Protein AF-A0A5C5Z3C7-F1 (afdb_monomer_lite)

Foldseek 3Di:
DQAAAWEWEFADQLPDDDQPPRDDFTATADDPNDGDGQGDDADRCPVVVVSPQDPVLFPFPLDDPQQPVLCVVVFRKTKGKFKAKDFPVQVPDDDDKAWRWGWRDDDDDDDDTDTDTHIPVPVSVVVVSVPPPDDDHPDMDIYMYIYIYGNDPDDRPGHGGDQQLSVLLVQLQVQQVDWAAAQQHRQWIDRLFNQSNQVSLLSNLQSLLQDQQSLVVLPAPWPRHLLDQWTQQVVVRDIWGFDFPDNDGSRADRADADQLQQVLFQQQQVQCLQVVHWDPAGDCDGPRDRPSRDSQVSSVVSPHDNAKDKDKDKDHRSCPPVCLCNDSPNVCQSRQTNHDWHYKHKHWIANPPPRIIMIMIMTHRDDDDDDDDDDPPPDPPPPPDDDDDDDDDDDDDDDDDDDDDDDDDDDDDDDDDDPDDDDDPDDFPQPFDFFDDPVRLVVVQCVQQPVVVLHWAFAFKAFLLQFALDGDTPDHCQVPQPWFFKKKKKKWFFFRQDDPFAPPRGPNDNRDTKMKIKMFTDPDRRSLQQDQAALVSPRFDWDKTAQIAIHINDGDQGGTGIKTWGWAQADWDDAPDDAAFSGIDGDDDRNDFTWTFIGDPVRWTQWIWTRRNLNLQIFTDGTFGPGDDPNDGHGRRVRVRCSVRTSGIMMIMTGGHD

Organism: NCBI:txid2527986

pLDDT: mean 70.2, std 26.55, range [22.62, 98.69]

Sequence (658 aa):
MPCWAMIVFVAASLLNLNSAQAQTTYWLGRIDNTDYVFDSQLPQGFGDSIAKADANTFKVNKNPKGFDSLNASGTAYSLVEASVTSDWTMFESRLPKRAVSIALKSGGGGAEGSWVHMETSDPLVEQFARNLPQRKKGSWFNADLIILVSPDAAQPAVRLPIPKTTLARNAMIKLGEQTLAGFFYPQVQRPLHIVPFRQAMLDYGNAGRQDPDFRKHNGSKTATDLSGDTTYAGEHKKWETITKDSPTPPYFNDHVTNKELTEAAQFQAEYQASIDTMTHGGPASYKGDKRLIDFNTRVGYFKGPGKSFEACGAGSPGDFPHVWMVGETHFRPWFNVGGAIHQVGYGAAKNSKSGNWYYTAVISQTPVTEQPKTAPAAGNSVAATNAAAPKTGTNPAAPNGSAPANTNIGTNPGGQPAMQPGSPSGGSQFATSKKMTVDSLDAAIKKMTDPNDGGYKLVYDADLGKLGASFSYDVNNSQTVGDFNSIAYLLELDSRSGSSEGLGSSVFDEPTVKKVFVTMNAFTNDASKVGIPVFGLGASFQQAVESMNVFSNVEGINGMGTGSIEFWPNDYVVGEGEVYDSKDEPSGRDNGYGSMQIHNPRGETVFALNGWSGGPKADIGIGNSAITKEGKTHKDWTFADNADSYSTKRLRIYVRSR

Structure (mmCIF, N/CA/C/O backbone):
data_AF-A0A5C5Z3C7-F1
#
_entry.id   AF-A0A5C5Z3C7-F1
#
loop_
_atom_site.group_PDB
_atom_site.id
_atom_site.type_symbol
_atom_site.label_atom_id
_atom_site.label_alt_id
_atom_site.label_comp_id
_atom_site.label_asym_id
_atom_site.label_entity_id
_atom_site.label_seq_id
_atom_site.pdbx_PDB_ins_code
_atom_site.Cartn_x
_atom_site.Cartn_y
_atom_site.Cartn_z
_atom_site.occupancy
_atom_site.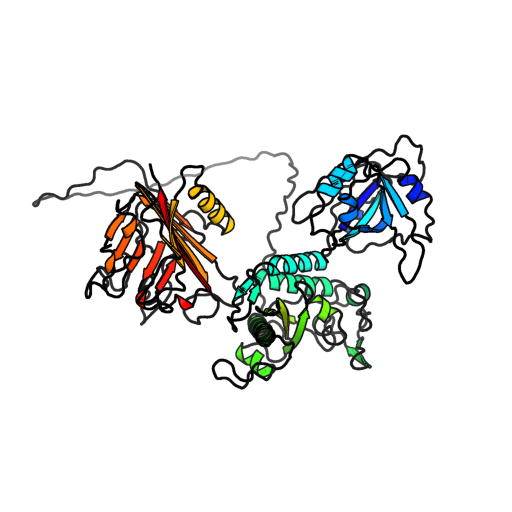B_iso_or_equiv
_atom_site.auth_seq_id
_atom_site.auth_comp_id
_atom_site.auth_asym_id
_atom_site.auth_atom_id
_atom_site.pdbx_PDB_model_num
ATOM 1 N N . MET A 1 1 ? 7.321 16.833 -16.446 1.00 28.28 1 MET A N 1
ATOM 2 C CA . MET A 1 1 ? 6.171 17.736 -16.706 1.00 28.28 1 MET A CA 1
ATOM 3 C C . MET A 1 1 ? 5.017 16.870 -17.192 1.00 28.28 1 MET A C 1
ATOM 5 O O . MET A 1 1 ? 5.330 15.907 -17.883 1.00 28.28 1 MET A O 1
ATOM 9 N N . PRO A 1 2 ? 3.740 17.116 -16.839 1.00 27.45 2 PRO A N 1
ATOM 10 C CA . PRO A 1 2 ? 2.659 16.390 -17.493 1.00 27.45 2 PRO A CA 1
ATOM 11 C C . PRO A 1 2 ? 2.640 16.842 -18.958 1.00 27.45 2 PRO A C 1
ATOM 13 O O . PRO A 1 2 ? 2.359 18.006 -19.235 1.00 27.45 2 PRO A O 1
ATOM 16 N N . CYS A 1 3 ? 3.037 15.963 -19.874 1.00 29.27 3 CYS A N 1
ATOM 17 C CA . CYS A 1 3 ? 2.814 16.180 -21.298 1.00 29.27 3 CYS A CA 1
ATOM 18 C C . CYS A 1 3 ? 1.331 15.910 -21.549 1.00 29.27 3 CYS A C 1
ATOM 20 O O . CYS A 1 3 ? 0.869 14.783 -21.372 1.00 29.27 3 CYS A O 1
ATOM 22 N N . TRP A 1 4 ? 0.588 16.953 -21.904 1.00 33.75 4 TRP A N 1
ATOM 23 C CA . TRP A 1 4 ? -0.764 16.815 -22.428 1.00 33.75 4 TRP A CA 1
ATOM 24 C C . TRP A 1 4 ? -0.649 16.771 -23.950 1.00 33.75 4 TRP A C 1
ATOM 26 O O . TRP A 1 4 ? -0.049 17.667 -24.544 1.00 33.75 4 TRP A O 1
ATOM 36 N N . ALA A 1 5 ? -1.197 15.730 -24.573 1.00 32.56 5 ALA A N 1
ATOM 37 C CA . ALA A 1 5 ? -1.398 15.707 -26.014 1.00 32.56 5 ALA A CA 1
ATOM 38 C C . ALA A 1 5 ? -2.773 16.327 -26.303 1.00 32.56 5 ALA A C 1
ATOM 40 O O . ALA A 1 5 ? -3.801 15.812 -25.866 1.00 32.56 5 ALA A O 1
ATOM 41 N N . MET A 1 6 ? -2.780 17.459 -26.994 1.00 37.25 6 MET A N 1
ATOM 42 C CA . MET A 1 6 ? -3.957 18.127 -27.536 1.00 37.25 6 MET A CA 1
ATOM 43 C C . MET A 1 6 ? -4.080 17.723 -29.006 1.00 37.25 6 MET A C 1
ATOM 45 O O . MET A 1 6 ? -3.077 17.592 -29.692 1.00 37.25 6 MET A O 1
ATOM 49 N N . ILE A 1 7 ? -5.283 17.472 -29.518 1.00 39.16 7 ILE A N 1
ATOM 50 C CA . ILE A 1 7 ? -5.452 16.943 -30.882 1.00 39.16 7 ILE A CA 1
ATOM 51 C C . ILE A 1 7 ? -6.491 17.798 -31.599 1.00 39.16 7 ILE A C 1
ATOM 53 O O . ILE A 1 7 ? -7.553 18.063 -31.044 1.00 39.16 7 ILE A O 1
ATOM 57 N N . VAL A 1 8 ? -6.158 18.284 -32.796 1.00 39.66 8 VAL A N 1
ATOM 58 C CA . VAL A 1 8 ? -6.956 19.220 -33.601 1.00 39.66 8 VAL A CA 1
ATOM 59 C C . VAL A 1 8 ? -7.172 18.630 -34.997 1.00 39.66 8 VAL A C 1
ATOM 61 O O . VAL A 1 8 ? -6.252 18.487 -35.785 1.00 39.66 8 VAL A O 1
ATOM 64 N N . PHE A 1 9 ? -8.401 18.264 -35.335 1.00 37.50 9 PHE A N 1
ATOM 65 C CA . PHE A 1 9 ? -8.760 17.657 -36.624 1.00 37.50 9 PHE A CA 1
ATOM 66 C C . PHE A 1 9 ? -9.123 18.684 -37.700 1.00 37.50 9 PHE A C 1
ATOM 68 O O . PHE A 1 9 ? -10.244 19.178 -37.705 1.00 37.50 9 PHE A O 1
ATOM 75 N N . VAL A 1 10 ? -8.245 18.972 -38.661 1.00 38.47 10 VAL A N 1
ATOM 76 C CA . VAL A 1 10 ? -8.588 19.870 -39.778 1.00 38.47 10 VAL A CA 1
ATOM 77 C C . VAL A 1 10 ? -9.104 19.038 -40.954 1.00 38.47 10 VAL A C 1
ATOM 79 O O . VAL A 1 10 ? -8.327 18.403 -41.663 1.00 38.47 10 VAL A O 1
ATOM 82 N N . ALA A 1 11 ? -10.415 19.045 -41.196 1.00 34.22 11 ALA A N 1
ATOM 83 C CA . ALA A 1 11 ? -10.967 18.506 -42.437 1.00 34.22 11 ALA A CA 1
ATOM 84 C C . ALA A 1 11 ? -10.657 19.480 -43.584 1.00 34.22 11 ALA A C 1
ATOM 86 O O . ALA A 1 11 ? -11.197 20.586 -43.634 1.00 34.22 11 ALA A O 1
ATOM 87 N N . ALA A 1 12 ? -9.773 19.089 -44.498 1.00 37.34 12 ALA A N 1
ATOM 88 C CA . ALA A 1 12 ? -9.507 19.848 -45.709 1.00 37.34 12 ALA A CA 1
ATOM 89 C C . ALA A 1 12 ? -9.265 18.872 -46.856 1.00 37.34 12 ALA A C 1
ATOM 91 O O . ALA A 1 12 ? -8.275 18.139 -46.863 1.00 37.34 12 ALA A O 1
ATOM 92 N N . SER A 1 13 ? -10.136 18.901 -47.869 1.00 33.47 13 SER A N 1
ATOM 93 C CA . SER A 1 13 ? -9.751 18.341 -49.160 1.00 33.47 13 SER A CA 1
ATOM 94 C C . SER A 1 13 ? -8.577 19.187 -49.668 1.00 33.47 13 SER A C 1
ATOM 96 O O . SER A 1 13 ? -8.717 20.390 -49.893 1.00 33.47 13 SER A O 1
ATOM 98 N N . LEU A 1 14 ? -7.399 18.577 -49.808 1.00 33.38 14 LEU A N 1
ATOM 99 C CA . LEU A 1 14 ? -6.155 19.238 -50.234 1.00 33.38 14 LEU A CA 1
ATOM 100 C C . LEU A 1 14 ? -6.216 19.818 -51.662 1.00 33.38 14 LEU A C 1
ATOM 102 O O . LEU A 1 14 ? -5.224 20.357 -52.142 1.00 33.38 14 LEU A O 1
ATOM 106 N N . LEU A 1 15 ? -7.353 19.703 -52.358 1.00 32.84 15 LEU A N 1
ATOM 107 C CA . LEU A 1 15 ? -7.458 19.998 -53.784 1.00 32.84 15 LEU A CA 1
ATOM 108 C C . LEU A 1 15 ? -8.508 21.043 -54.174 1.00 32.84 15 LEU A C 1
ATOM 110 O O . LEU A 1 15 ? -8.512 21.406 -55.340 1.00 32.84 15 LEU A O 1
ATOM 114 N N . ASN A 1 16 ? -9.344 21.573 -53.269 1.00 36.69 16 ASN A N 1
ATOM 115 C CA . ASN A 1 16 ? -10.252 22.688 -53.597 1.00 36.69 16 ASN A CA 1
ATOM 116 C C . ASN A 1 16 ? -10.733 23.438 -52.341 1.00 36.69 16 ASN A C 1
ATOM 118 O O . ASN A 1 16 ? -11.801 23.157 -51.798 1.00 36.69 16 ASN A O 1
ATOM 122 N N . LEU A 1 17 ? -9.963 24.428 -51.888 1.00 36.16 17 LEU A N 1
ATOM 123 C CA . LEU A 1 17 ? -10.399 25.378 -50.860 1.00 36.16 17 LEU A CA 1
ATOM 124 C C . LEU A 1 17 ? -11.140 26.548 -51.524 1.00 36.16 17 LEU A C 1
ATOM 126 O O . LEU A 1 17 ? -10.562 27.601 -51.774 1.00 36.16 17 LEU A O 1
ATOM 130 N N . ASN A 1 18 ? -12.435 26.372 -51.804 1.00 33.34 18 ASN A N 1
ATOM 131 C CA . ASN A 1 18 ? -13.342 27.517 -51.893 1.00 33.34 18 ASN A CA 1
ATOM 132 C C . ASN A 1 18 ? -13.860 27.821 -50.481 1.00 33.34 18 ASN A C 1
ATOM 134 O O . ASN A 1 18 ? -14.331 26.937 -49.765 1.00 33.34 18 ASN A O 1
ATOM 138 N N . SER A 1 19 ? -13.762 29.090 -50.094 1.00 38.12 19 SER A N 1
ATOM 139 C CA . SER A 1 19 ? -13.891 29.665 -48.744 1.00 38.12 19 SER A CA 1
ATOM 140 C C . SER A 1 19 ? -15.230 29.465 -48.010 1.00 38.12 19 SER A C 1
ATOM 142 O O . SER A 1 19 ? -15.428 30.045 -46.945 1.00 38.12 19 SER A O 1
ATOM 144 N N . ALA A 1 20 ? -16.144 28.644 -48.532 1.00 34.69 20 ALA A N 1
ATOM 145 C CA . ALA A 1 20 ? -17.490 28.449 -47.994 1.00 34.69 20 ALA A CA 1
ATOM 146 C C . ALA A 1 20 ? -17.733 27.079 -47.325 1.00 34.69 20 ALA A C 1
ATOM 148 O O . ALA A 1 20 ? -18.787 26.894 -46.728 1.00 34.69 20 ALA A O 1
ATOM 149 N N . GLN A 1 21 ? -16.801 26.119 -47.409 1.00 35.41 21 GLN A N 1
ATOM 150 C CA . GLN A 1 21 ? -17.023 24.747 -46.904 1.00 35.41 21 GLN A CA 1
ATOM 151 C C . GLN A 1 21 ? -16.100 24.309 -45.755 1.00 35.41 21 GLN A C 1
ATOM 153 O O . GLN A 1 21 ? -16.253 23.206 -45.239 1.00 35.41 21 GLN A O 1
ATOM 158 N N . ALA A 1 22 ? -15.192 25.167 -45.284 1.00 37.44 22 ALA A N 1
ATOM 159 C CA . ALA A 1 22 ? -14.386 24.898 -44.092 1.00 37.44 22 ALA A CA 1
ATOM 160 C C . ALA A 1 22 ? -15.158 25.264 -42.810 1.00 37.44 22 ALA A C 1
ATOM 162 O O . ALA A 1 22 ? -14.786 26.181 -42.083 1.00 37.44 22 ALA A O 1
ATOM 163 N N . GLN A 1 23 ? -16.268 24.580 -42.542 1.00 40.84 23 GLN A N 1
ATOM 164 C CA . GLN A 1 23 ? -16.929 24.631 -41.241 1.00 40.84 23 GLN A CA 1
ATOM 165 C C . GLN A 1 23 ? -17.235 23.215 -40.788 1.00 40.84 23 GLN A C 1
ATOM 167 O O . GLN A 1 23 ? -18.291 22.678 -41.098 1.00 40.84 23 GLN A O 1
ATOM 172 N N . THR A 1 24 ? -16.336 22.632 -40.002 1.00 40.16 24 THR A N 1
ATOM 173 C CA . THR A 1 24 ? -16.750 21.576 -39.083 1.00 40.16 24 THR A CA 1
ATOM 174 C C . THR A 1 24 ? -15.896 21.600 -37.833 1.00 40.16 24 THR A C 1
ATOM 176 O O . THR A 1 24 ? -14.692 21.846 -37.866 1.00 40.16 24 THR A O 1
ATOM 179 N N . THR A 1 25 ? -16.606 21.419 -36.736 1.00 38.91 25 THR A N 1
ATOM 180 C CA . THR A 1 25 ? -16.220 21.523 -35.340 1.00 38.91 25 THR A CA 1
ATOM 181 C C . THR A 1 25 ? -15.195 20.464 -34.915 1.00 38.91 25 THR A C 1
ATOM 183 O O . THR A 1 25 ? -15.114 19.390 -35.514 1.00 38.91 25 THR A O 1
ATOM 186 N N . TYR A 1 26 ? -14.399 20.773 -33.887 1.00 47.97 26 TYR A N 1
ATOM 187 C CA . TYR A 1 26 ? -13.263 19.959 -33.435 1.00 47.97 26 TYR A CA 1
ATOM 188 C C . TYR A 1 26 ? -13.581 19.233 -32.115 1.00 47.97 26 TYR A C 1
ATOM 190 O O . TYR A 1 26 ? -14.307 19.765 -31.286 1.00 47.97 26 TYR A O 1
ATOM 198 N N . TRP A 1 27 ? -13.008 18.039 -31.900 1.00 38.12 27 TRP A N 1
ATOM 199 C CA . TRP A 1 27 ? -13.201 17.210 -30.695 1.00 38.12 27 TRP A CA 1
ATOM 200 C C . TRP A 1 27 ? -11.877 16.951 -29.973 1.00 38.12 27 TRP A C 1
ATOM 202 O O . TRP A 1 27 ? -10.850 16.733 -30.616 1.00 38.12 27 TRP A O 1
ATOM 212 N N . LEU A 1 28 ? -11.913 16.917 -28.638 1.00 41.59 28 LEU A N 1
ATOM 213 C CA . LEU A 1 28 ? -10.760 16.637 -27.783 1.00 41.59 28 LEU A CA 1
ATOM 214 C C . LEU A 1 28 ? -10.861 15.222 -27.184 1.00 41.59 28 LEU A C 1
ATOM 216 O O . LEU A 1 28 ? -11.938 14.684 -26.939 1.00 41.59 28 LEU A O 1
ATOM 220 N N . GLY A 1 29 ? -9.708 14.565 -27.071 1.00 38.62 29 GLY A N 1
ATOM 221 C CA . GLY A 1 29 ? -9.599 13.139 -26.766 1.00 38.62 29 GLY A CA 1
ATOM 222 C C . GLY A 1 29 ? -9.910 12.754 -25.315 1.00 38.62 29 GLY A C 1
ATOM 223 O O . GLY A 1 29 ? -10.086 13.585 -24.427 1.00 38.62 29 GLY A O 1
ATOM 224 N N . ARG A 1 30 ? -9.944 11.438 -25.089 1.00 37.38 30 ARG A N 1
ATOM 225 C CA . ARG A 1 30 ? -10.231 10.781 -23.808 1.00 37.38 30 ARG A CA 1
ATOM 226 C C . ARG A 1 30 ? -9.012 10.771 -22.882 1.00 37.38 30 ARG A C 1
ATOM 228 O O . ARG A 1 30 ? -7.929 10.369 -23.302 1.00 37.38 30 ARG A O 1
ATOM 235 N N . ILE A 1 31 ? -9.215 11.102 -21.607 1.00 37.66 31 ILE A N 1
ATOM 236 C CA . ILE A 1 31 ? -8.210 10.963 -20.538 1.00 37.66 31 ILE A CA 1
ATOM 237 C C . ILE A 1 31 ? -8.857 10.170 -19.402 1.00 37.66 31 ILE A C 1
ATOM 239 O O . ILE A 1 31 ? -9.956 10.508 -18.978 1.00 37.66 31 ILE A O 1
ATOM 243 N N . ASP A 1 32 ? -8.227 9.082 -18.948 1.00 34.31 32 ASP A N 1
ATOM 244 C CA . ASP A 1 32 ? -8.734 8.221 -17.862 1.00 34.31 32 ASP A CA 1
ATOM 245 C C . ASP A 1 32 ? -10.214 7.796 -18.031 1.00 34.31 32 ASP A C 1
ATOM 247 O O . ASP A 1 32 ? -11.010 7.877 -17.100 1.00 34.31 32 ASP A O 1
ATOM 251 N N . ASN A 1 33 ? -10.616 7.366 -19.235 1.00 32.97 33 ASN A N 1
ATOM 252 C CA . ASN A 1 33 ? -12.016 7.038 -19.580 1.00 32.97 33 ASN A CA 1
ATOM 253 C C . ASN A 1 33 ? -13.034 8.187 -19.460 1.00 32.97 33 ASN A C 1
ATOM 255 O O . ASN A 1 33 ? -14.230 7.948 -19.611 1.00 32.97 33 ASN A O 1
ATOM 259 N N . THR A 1 34 ? -12.582 9.423 -19.266 1.00 32.97 34 THR A N 1
ATOM 260 C CA . THR A 1 34 ? -13.430 10.616 -19.290 1.00 32.97 34 THR A CA 1
ATOM 261 C C . THR A 1 34 ? -13.330 11.278 -20.662 1.00 32.97 34 THR A C 1
ATOM 263 O O . THR A 1 34 ? -12.228 11.541 -21.152 1.00 32.97 34 THR A O 1
ATOM 266 N N . ASP A 1 35 ? -14.478 11.503 -21.301 1.00 38.41 35 ASP A N 1
ATOM 267 C CA . ASP A 1 35 ? -14.568 12.189 -22.591 1.00 38.41 35 ASP A CA 1
ATOM 268 C C . ASP A 1 35 ? -14.543 13.713 -22.362 1.00 38.41 35 ASP A C 1
ATOM 270 O O . ASP A 1 35 ? -15.308 14.237 -21.552 1.00 38.41 35 ASP A O 1
ATOM 274 N N . TYR A 1 36 ? -13.665 14.429 -23.070 1.00 37.16 36 TYR A N 1
ATOM 275 C CA . TYR A 1 36 ? -13.557 15.889 -22.996 1.00 37.16 36 TYR A CA 1
ATOM 276 C C . TYR A 1 36 ? -14.009 16.510 -24.318 1.00 37.16 36 TYR A C 1
ATOM 278 O O . TYR A 1 36 ? -13.270 16.530 -25.296 1.00 37.16 36 TYR A O 1
ATOM 286 N N . VAL A 1 37 ? -15.237 17.024 -24.361 1.00 35.72 37 VAL A N 1
ATOM 287 C CA . VAL A 1 37 ? -15.805 17.626 -25.576 1.00 35.72 37 VAL A CA 1
ATOM 288 C C . VAL A 1 37 ? -15.577 19.135 -25.567 1.00 35.72 37 VAL A C 1
ATOM 290 O O . VAL A 1 37 ? -16.043 19.824 -24.663 1.00 35.72 37 VAL A O 1
ATOM 293 N N . PHE A 1 38 ? -14.902 19.650 -26.596 1.00 39.75 38 PHE A N 1
ATOM 294 C CA . PHE A 1 38 ? -14.750 21.086 -26.826 1.00 39.75 38 PHE A CA 1
ATOM 295 C C . PHE A 1 38 ? -15.054 21.417 -28.284 1.00 39.75 38 PHE A C 1
ATOM 297 O O . PHE A 1 38 ? -14.144 21.481 -29.103 1.00 39.75 38 PHE A O 1
ATOM 304 N N . ASP A 1 39 ? -16.329 21.649 -28.587 1.00 36.31 39 ASP A N 1
ATOM 305 C CA . ASP A 1 39 ? -16.767 22.160 -29.886 1.00 36.31 39 ASP A CA 1
ATOM 306 C C . ASP A 1 39 ? -16.314 23.624 -30.028 1.00 36.31 39 ASP A C 1
ATOM 308 O O . ASP A 1 39 ? -16.948 24.538 -29.504 1.00 36.31 39 ASP A O 1
ATOM 312 N N . SER A 1 40 ? -15.183 23.862 -30.695 1.00 38.50 40 SER A N 1
ATOM 313 C CA . SER A 1 40 ? -14.700 25.218 -30.990 1.00 38.50 40 SER A CA 1
ATOM 314 C C . SER A 1 40 ? -14.415 25.389 -32.480 1.00 38.50 40 SER A C 1
ATOM 316 O O . SER A 1 40 ? -13.877 24.480 -33.109 1.00 38.50 40 SER A O 1
ATOM 318 N N . GLN A 1 41 ? -14.782 26.536 -33.060 1.00 39.47 41 GLN A N 1
ATOM 319 C CA . GLN A 1 41 ? -14.452 26.887 -34.445 1.00 39.47 41 GLN A CA 1
ATOM 320 C C . GLN A 1 41 ? -13.109 27.629 -34.484 1.00 39.47 41 GLN A C 1
ATOM 322 O O . GLN A 1 41 ? -12.875 28.537 -33.694 1.00 39.47 41 GLN A O 1
ATOM 327 N N . LEU A 1 42 ? -12.211 27.251 -35.401 1.00 43.03 42 LEU A N 1
ATOM 328 C CA . LEU A 1 42 ? -10.956 27.984 -35.604 1.00 43.03 42 LEU A CA 1
ATOM 329 C C . LEU A 1 42 ? -11.190 29.276 -36.410 1.00 43.03 42 LEU A C 1
ATOM 331 O O . LEU A 1 42 ? -12.110 29.320 -37.232 1.00 43.03 42 LEU A O 1
ATOM 335 N N . PRO A 1 43 ? -10.331 30.302 -36.245 1.00 41.88 43 PRO A N 1
ATOM 336 C CA . PRO A 1 43 ? -10.421 31.542 -37.006 1.00 41.88 43 PRO A CA 1
ATOM 337 C C . PRO A 1 43 ? -10.365 31.317 -38.522 1.00 41.88 43 PRO A C 1
ATOM 339 O O . PRO A 1 43 ? -9.626 30.467 -39.032 1.00 41.88 43 PRO A O 1
ATOM 342 N N . GLN A 1 44 ? -11.113 32.141 -39.253 1.00 41.03 44 GLN A N 1
ATOM 343 C CA . GLN A 1 44 ? -11.136 32.140 -40.713 1.00 41.03 44 GLN A CA 1
ATOM 344 C C . GLN A 1 44 ? -9.714 32.370 -41.272 1.00 41.03 44 GLN A C 1
ATOM 346 O O . GLN A 1 44 ? -9.043 33.324 -40.889 1.00 41.03 44 GLN A O 1
ATOM 351 N N . GLY A 1 45 ? -9.235 31.485 -42.157 1.00 41.84 45 GLY A N 1
ATOM 352 C CA . GLY A 1 45 ? -7.887 31.564 -42.754 1.00 41.84 45 GLY A CA 1
ATOM 353 C C . GLY A 1 45 ? -6.792 30.736 -42.059 1.00 41.84 45 GLY A C 1
ATOM 354 O O . GLY A 1 45 ? -5.658 30.690 -42.543 1.00 41.84 45 GLY A O 1
ATOM 355 N N . PHE A 1 46 ? -7.104 30.025 -40.968 1.00 45.44 46 PHE A N 1
ATOM 356 C CA . PHE A 1 46 ? -6.165 29.087 -40.330 1.00 45.44 46 PHE A CA 1
ATOM 357 C C . PHE A 1 46 ? -5.718 27.965 -41.287 1.00 45.44 46 PHE A C 1
ATOM 359 O O . PHE A 1 46 ? -4.525 27.689 -41.411 1.00 45.44 46 PHE A O 1
ATOM 366 N N . GLY A 1 47 ? -6.662 27.374 -42.031 1.00 44.25 47 GLY A N 1
ATOM 367 C CA . GLY A 1 47 ? -6.371 26.350 -43.044 1.00 44.25 47 GLY A CA 1
ATOM 368 C C . GLY A 1 47 ? -5.455 26.856 -44.163 1.00 44.25 47 GLY A C 1
ATOM 369 O O . GLY A 1 47 ? -4.506 26.171 -44.532 1.00 44.25 47 GLY A O 1
ATOM 370 N N . ASP A 1 48 ? -5.662 28.092 -44.626 1.00 44.91 48 ASP A N 1
ATOM 371 C CA . ASP A 1 48 ? -4.807 28.729 -45.638 1.00 44.91 48 ASP A CA 1
ATOM 372 C C . ASP A 1 48 ? -3.389 28.985 -45.116 1.00 44.91 48 ASP A C 1
ATOM 374 O O . ASP A 1 48 ? -2.426 28.947 -45.880 1.00 44.91 48 ASP A O 1
ATOM 378 N N . SER A 1 49 ? -3.254 29.243 -43.813 1.00 45.91 49 SER A N 1
ATOM 379 C CA . SER A 1 49 ? -1.966 29.486 -43.156 1.00 45.91 49 SER A CA 1
ATOM 380 C C . SER A 1 49 ? -1.157 28.197 -43.007 1.00 45.91 49 SER A C 1
ATOM 382 O O . SER A 1 49 ? 0.059 28.239 -43.152 1.00 45.91 49 SER A O 1
ATOM 384 N N . ILE A 1 50 ? -1.824 27.056 -42.792 1.00 44.28 50 ILE A N 1
ATOM 385 C CA . ILE A 1 50 ? -1.204 25.722 -42.843 1.00 44.28 50 ILE A CA 1
ATOM 386 C C . ILE A 1 50 ? -0.889 25.307 -44.289 1.00 44.28 50 ILE A C 1
ATOM 388 O O . ILE A 1 50 ? 0.164 24.734 -44.541 1.00 44.28 50 ILE A O 1
ATOM 392 N N . ALA A 1 51 ? -1.757 25.616 -45.256 1.00 44.59 51 ALA A N 1
ATOM 393 C CA . ALA A 1 51 ? -1.566 25.232 -46.658 1.00 44.59 51 ALA A CA 1
ATOM 394 C C . ALA A 1 51 ? -0.456 26.026 -47.379 1.00 44.59 51 ALA A C 1
ATOM 396 O O . ALA A 1 51 ? 0.193 25.499 -48.278 1.00 44.59 51 ALA A O 1
ATOM 397 N N . LYS A 1 52 ? -0.225 27.290 -46.995 1.00 41.47 52 LYS A N 1
ATOM 398 C CA . LYS A 1 52 ? 0.857 28.150 -47.530 1.00 41.47 52 LYS A CA 1
ATOM 399 C C . LYS A 1 52 ? 2.218 27.895 -46.884 1.00 41.47 52 LYS A C 1
ATOM 401 O O . LYS A 1 52 ? 3.211 28.519 -47.251 1.00 41.47 52 LYS A O 1
ATOM 406 N N . ALA A 1 53 ? 2.242 27.025 -45.895 1.00 38.69 53 ALA A N 1
ATOM 407 C CA . ALA A 1 53 ? 3.393 26.725 -45.089 1.00 38.69 53 ALA A CA 1
ATOM 408 C C . ALA A 1 53 ? 4.256 25.683 -45.843 1.00 38.69 53 ALA A C 1
ATOM 410 O O . ALA A 1 53 ? 3.811 24.566 -46.091 1.00 38.69 53 ALA A O 1
ATOM 411 N N . ASP A 1 54 ? 5.468 26.060 -46.272 1.00 39.34 54 ASP A N 1
ATOM 412 C CA . ASP A 1 54 ? 6.350 25.214 -47.100 1.00 39.34 54 ASP A CA 1
ATOM 413 C C . ASP A 1 54 ? 6.717 23.889 -46.396 1.00 39.34 54 ASP A C 1
ATOM 415 O O . ASP A 1 54 ? 7.074 23.865 -45.222 1.00 39.34 54 ASP A O 1
ATOM 419 N N . ALA A 1 55 ? 6.677 22.767 -47.121 1.00 37.16 55 ALA A N 1
ATOM 420 C CA . ALA A 1 55 ? 6.985 21.425 -46.618 1.00 37.16 55 ALA A CA 1
ATOM 421 C C . ALA A 1 55 ? 8.411 21.279 -46.046 1.00 37.16 55 ALA A C 1
ATOM 423 O O . ALA A 1 55 ? 8.668 20.335 -45.302 1.00 37.16 55 ALA A O 1
ATOM 424 N N . ASN A 1 56 ? 9.327 22.202 -46.359 1.00 35.50 56 ASN A N 1
ATOM 425 C CA . ASN A 1 56 ? 10.660 22.268 -45.747 1.00 35.50 56 ASN A CA 1
ATOM 426 C C . ASN A 1 56 ? 10.680 22.980 -44.381 1.00 35.50 56 ASN A C 1
ATOM 428 O O . ASN A 1 56 ? 11.659 22.870 -43.646 1.00 35.50 56 ASN A O 1
ATOM 432 N N . THR A 1 57 ? 9.615 23.704 -44.030 1.00 34.12 57 THR A N 1
ATOM 433 C CA . THR A 1 57 ? 9.461 24.439 -42.764 1.00 34.12 57 THR A CA 1
ATOM 434 C C . THR A 1 57 ? 8.733 23.615 -41.692 1.00 34.12 57 THR A C 1
ATOM 436 O O . THR A 1 57 ? 8.808 23.943 -40.509 1.00 34.12 57 THR A O 1
ATOM 439 N N . PHE A 1 58 ? 8.090 22.502 -42.076 1.00 37.09 58 PHE A N 1
ATOM 440 C CA . PHE A 1 58 ? 7.370 21.583 -41.182 1.00 37.09 58 PHE A CA 1
ATOM 441 C C . PHE A 1 58 ? 7.966 20.182 -41.256 1.00 37.09 58 PHE A C 1
ATOM 443 O O . PHE A 1 58 ? 8.195 19.647 -42.338 1.00 37.09 58 PHE A O 1
ATOM 450 N N . LYS A 1 59 ? 8.120 19.507 -40.114 1.00 36.19 59 LYS A N 1
ATOM 451 C CA . LYS A 1 59 ? 8.215 18.045 -40.135 1.00 36.19 59 LYS A CA 1
ATOM 452 C C . LYS A 1 59 ? 6.805 17.467 -40.188 1.00 36.19 59 LYS A C 1
ATOM 454 O O . LYS A 1 59 ? 6.180 17.247 -39.159 1.00 36.19 59 LYS A O 1
ATOM 459 N N . VAL A 1 60 ? 6.320 17.183 -41.395 1.00 36.75 60 VAL A N 1
ATOM 460 C CA . VAL A 1 60 ? 5.192 16.260 -41.572 1.00 36.75 60 VAL A CA 1
ATOM 461 C C . VAL A 1 60 ? 5.698 14.870 -41.194 1.00 36.75 60 VAL A C 1
ATOM 463 O O . VAL A 1 60 ? 6.477 14.265 -41.938 1.00 36.75 60 VAL A O 1
ATOM 466 N N . ASN A 1 61 ? 5.307 14.366 -40.022 1.00 36.50 61 ASN A N 1
ATOM 467 C CA . ASN A 1 61 ? 5.608 12.987 -39.665 1.00 36.50 61 ASN A CA 1
ATOM 468 C C . ASN A 1 61 ? 4.692 12.071 -40.481 1.00 36.50 61 ASN A C 1
ATOM 470 O O . ASN A 1 61 ? 3.547 11.823 -40.116 1.00 36.50 61 ASN A O 1
ATOM 474 N N . LYS A 1 62 ? 5.205 11.582 -41.613 1.00 35.53 62 LYS A N 1
ATOM 475 C CA . LYS A 1 62 ? 4.460 10.700 -42.520 1.00 35.53 62 LYS A CA 1
ATOM 476 C C . LYS A 1 62 ? 4.221 9.295 -41.942 1.00 35.53 62 LYS A C 1
ATOM 478 O O . LYS A 1 62 ? 3.414 8.576 -42.511 1.00 35.53 62 LYS A O 1
ATOM 483 N N . ASN A 1 63 ? 4.891 8.923 -40.841 1.00 35.78 63 ASN A N 1
ATOM 484 C CA . ASN A 1 63 ? 4.792 7.615 -40.175 1.00 35.78 63 ASN A CA 1
ATOM 485 C C . ASN A 1 63 ? 4.766 7.758 -38.632 1.00 35.78 63 ASN A C 1
ATOM 487 O O . ASN A 1 63 ? 5.747 7.420 -37.959 1.00 35.78 63 ASN A O 1
ATOM 491 N N . PRO A 1 64 ? 3.676 8.266 -38.034 1.00 38.16 64 PRO A N 1
ATOM 492 C CA . PRO A 1 64 ? 3.585 8.409 -36.585 1.00 38.16 64 PRO A CA 1
ATOM 493 C C . PRO A 1 64 ? 3.341 7.051 -35.901 1.00 38.16 64 PRO A C 1
ATOM 495 O O . PRO A 1 64 ? 2.262 6.470 -36.006 1.00 38.16 64 PRO A O 1
ATOM 498 N N . LYS A 1 65 ? 4.351 6.518 -35.198 1.00 37.50 65 LYS A N 1
ATOM 499 C CA . LYS A 1 65 ? 4.256 5.222 -34.499 1.00 37.50 65 LYS A CA 1
ATOM 500 C C . LYS A 1 65 ? 3.332 5.313 -33.278 1.00 37.50 65 LYS A C 1
ATOM 502 O O . LYS A 1 65 ? 3.407 6.267 -32.510 1.00 37.50 65 LYS A O 1
ATOM 507 N N . GLY A 1 66 ? 2.488 4.296 -33.092 1.00 37.50 66 GLY A N 1
ATOM 508 C CA . GLY A 1 66 ? 1.447 4.262 -32.058 1.00 37.50 66 GLY A CA 1
ATOM 509 C C . GLY A 1 66 ? 0.059 4.663 -32.561 1.00 37.50 66 GLY A C 1
ATOM 510 O O . GLY A 1 66 ? -0.877 4.649 -31.778 1.00 37.50 66 GLY A O 1
ATOM 511 N N . PHE A 1 67 ? -0.092 4.968 -33.853 1.00 39.62 67 PHE A N 1
ATOM 512 C CA . PHE A 1 67 ? -1.365 5.322 -34.491 1.00 39.62 67 PHE A CA 1
ATOM 513 C C . PHE A 1 67 ? -1.802 4.322 -35.575 1.00 39.62 67 PHE A C 1
ATOM 515 O O . PHE A 1 67 ? -2.642 4.644 -36.413 1.00 39.62 67 PHE A O 1
ATOM 522 N N . ASP A 1 68 ? -1.279 3.093 -35.547 1.00 37.81 68 ASP A N 1
ATOM 523 C CA . ASP A 1 68 ? -1.543 2.058 -36.562 1.00 37.81 68 ASP A CA 1
ATOM 524 C C . ASP A 1 68 ? -3.047 1.729 -36.713 1.00 37.81 68 ASP A C 1
ATOM 526 O O . ASP A 1 68 ? -3.492 1.270 -37.764 1.00 37.81 68 ASP A O 1
ATOM 530 N N . SER A 1 69 ? -3.863 2.041 -35.695 1.00 36.38 69 SER A N 1
ATOM 531 C CA . SER A 1 69 ? -5.326 1.912 -35.710 1.00 36.38 69 SER A CA 1
ATOM 532 C C . SER A 1 69 ? -6.071 3.009 -36.483 1.00 36.38 69 SER A C 1
ATOM 534 O O . SER A 1 69 ? -7.245 2.813 -36.792 1.00 36.38 69 SER A O 1
ATOM 536 N N . LEU A 1 70 ? -5.442 4.143 -36.821 1.00 39.34 70 LEU A N 1
ATOM 537 C CA . LEU A 1 70 ? -6.082 5.200 -37.626 1.00 39.34 70 LEU A CA 1
ATOM 538 C C . LEU A 1 70 ? -6.333 4.743 -39.071 1.00 39.34 70 LEU A C 1
ATOM 540 O O . LEU A 1 70 ? -7.324 5.137 -39.682 1.00 39.34 70 LEU A O 1
ATOM 544 N N . ASN A 1 71 ? -5.487 3.841 -39.578 1.00 36.84 71 ASN A N 1
ATOM 545 C CA . ASN A 1 71 ? -5.620 3.225 -40.900 1.00 36.84 71 ASN A CA 1
ATOM 546 C C . ASN A 1 71 ? -6.628 2.063 -40.947 1.00 36.84 71 ASN A C 1
ATOM 548 O O . ASN A 1 71 ? -6.893 1.541 -42.028 1.00 36.84 71 ASN A O 1
ATOM 552 N N . ALA A 1 72 ? -7.232 1.658 -39.822 1.00 34.66 72 ALA A N 1
ATOM 553 C CA . ALA A 1 72 ? -8.186 0.541 -39.793 1.00 34.66 72 ALA A CA 1
ATOM 554 C C . ALA A 1 72 ? -9.467 0.801 -40.617 1.00 34.66 72 ALA A C 1
ATOM 556 O O . ALA A 1 72 ? -10.207 -0.134 -40.911 1.00 34.66 72 ALA A O 1
ATOM 557 N N . SER A 1 73 ? -9.719 2.059 -41.004 1.00 42.28 73 SER A N 1
ATOM 558 C CA . SER A 1 73 ? -10.833 2.474 -41.870 1.00 42.28 73 SER A CA 1
ATOM 559 C C . SER A 1 73 ? -10.502 2.487 -43.373 1.00 42.28 73 SER A C 1
ATOM 561 O O . SER A 1 73 ? -11.410 2.653 -44.181 1.00 42.28 73 SER A O 1
ATOM 563 N N . GLY A 1 74 ? -9.233 2.302 -43.765 1.00 38.62 74 GLY A N 1
ATOM 564 C CA . GLY A 1 74 ? -8.789 2.371 -45.166 1.00 38.62 74 GLY A CA 1
ATOM 565 C C . GLY A 1 74 ? -8.517 3.785 -45.707 1.00 38.62 74 GLY A C 1
ATOM 566 O O . GLY A 1 74 ? -8.062 3.910 -46.842 1.00 38.62 74 GLY A O 1
ATOM 567 N N . THR A 1 75 ? -8.740 4.840 -44.915 1.00 42.19 75 THR A N 1
ATOM 568 C CA . THR A 1 75 ? -8.504 6.241 -45.312 1.00 42.19 75 THR A CA 1
ATOM 569 C C . THR A 1 75 ? -7.117 6.719 -44.871 1.00 42.19 75 THR A C 1
ATOM 571 O O . THR A 1 75 ? -6.755 6.583 -43.705 1.00 42.19 75 THR A O 1
ATOM 574 N N . ALA A 1 76 ? -6.340 7.301 -45.791 1.00 41.22 76 ALA A N 1
ATOM 575 C CA . ALA A 1 76 ? -5.015 7.849 -45.499 1.00 41.22 76 ALA A CA 1
ATOM 576 C C . ALA A 1 76 ? -5.116 9.244 -44.852 1.00 41.22 76 ALA A C 1
ATOM 578 O O . ALA A 1 76 ? -5.637 10.176 -45.465 1.00 41.22 76 ALA A O 1
ATOM 579 N N . TYR A 1 77 ? -4.577 9.400 -43.641 1.00 44.56 77 TYR A N 1
ATOM 580 C CA . TYR A 1 77 ? -4.492 10.684 -42.932 1.00 44.56 77 TYR A CA 1
ATOM 581 C C . TYR A 1 77 ? -3.060 11.238 -42.972 1.00 44.56 77 TYR A C 1
ATOM 583 O O . TYR A 1 77 ? -2.096 10.476 -42.904 1.00 44.56 77 TYR A O 1
ATOM 591 N N . SER A 1 78 ? -2.908 12.565 -43.041 1.00 41.16 78 SER A N 1
ATOM 592 C CA . SER A 1 78 ? -1.607 13.239 -42.862 1.00 41.16 78 SER A CA 1
ATOM 593 C C . SER A 1 78 ? -1.505 13.840 -41.457 1.00 41.16 78 SER A C 1
ATOM 595 O O . SER A 1 78 ? -2.440 14.515 -41.021 1.00 41.16 78 SER A O 1
ATOM 597 N N . LEU A 1 79 ? -0.385 13.599 -40.759 1.00 42.03 79 LEU A N 1
ATOM 598 C CA . LEU A 1 79 ? -0.130 14.105 -39.405 1.00 42.03 79 LEU A CA 1
ATOM 599 C C . LEU A 1 79 ? 0.800 15.327 -39.419 1.00 42.03 79 LEU A C 1
ATOM 601 O O . LEU A 1 79 ? 1.905 15.260 -39.966 1.00 42.03 79 LEU A O 1
ATOM 605 N N . VAL A 1 80 ? 0.393 16.408 -38.750 1.00 43.88 80 VAL A N 1
ATOM 606 C CA . VAL A 1 80 ? 1.253 17.568 -38.461 1.00 43.88 80 VAL A CA 1
ATOM 607 C C . VAL A 1 80 ? 1.372 17.729 -36.945 1.00 43.88 80 VAL A C 1
ATOM 609 O O . VAL A 1 80 ? 0.366 17.858 -36.255 1.00 43.88 80 VAL A O 1
ATOM 612 N N . GLU A 1 81 ? 2.595 17.687 -36.417 1.00 41.06 81 GLU A N 1
ATOM 613 C CA . GLU A 1 81 ? 2.886 17.868 -34.989 1.00 41.06 81 GLU A CA 1
ATOM 614 C C . GLU A 1 81 ? 3.302 19.322 -34.719 1.00 41.06 81 GLU A C 1
ATOM 616 O O . GLU A 1 81 ? 4.135 19.878 -35.439 1.00 41.06 81 GLU A O 1
ATOM 621 N N . ALA A 1 82 ? 2.726 19.945 -33.690 1.00 41.62 82 ALA A N 1
ATOM 622 C CA . ALA A 1 82 ? 3.017 21.321 -33.293 1.00 41.62 82 ALA A CA 1
ATOM 623 C C . ALA A 1 82 ? 3.052 21.457 -31.764 1.00 41.62 82 ALA A C 1
ATOM 625 O O . ALA A 1 82 ? 2.074 21.147 -31.105 1.00 41.62 82 ALA A O 1
ATOM 626 N N . SER A 1 83 ? 4.131 21.957 -31.162 1.00 38.59 83 SER A N 1
ATOM 627 C CA . SER A 1 83 ? 4.168 22.158 -29.701 1.00 38.59 83 SER A CA 1
ATOM 628 C C . SER A 1 83 ? 3.676 23.555 -29.310 1.00 38.59 83 SER A C 1
ATOM 630 O O . SER A 1 83 ? 4.258 24.558 -29.713 1.00 38.59 83 SER A O 1
ATOM 632 N N . VAL A 1 84 ? 2.655 23.638 -28.458 1.00 40.78 84 VAL A N 1
ATOM 633 C CA . VAL A 1 84 ? 2.185 24.890 -27.853 1.00 40.78 84 VAL A CA 1
ATOM 634 C C . VAL A 1 84 ? 2.921 25.117 -26.534 1.00 40.78 84 VAL A C 1
ATOM 636 O O . VAL A 1 84 ? 2.834 24.301 -25.615 1.00 40.78 84 VAL A O 1
ATOM 639 N N . THR A 1 85 ? 3.599 26.256 -26.410 1.00 36.75 85 THR A N 1
ATOM 640 C CA . THR A 1 85 ? 4.124 26.747 -25.130 1.00 36.75 85 THR A CA 1
ATOM 641 C C . THR A 1 85 ? 3.334 27.985 -24.732 1.00 36.75 85 THR A C 1
ATOM 643 O O . THR A 1 85 ? 3.302 28.956 -25.486 1.00 36.75 85 THR A O 1
ATOM 646 N N . SER A 1 86 ? 2.707 27.986 -23.554 1.00 38.69 86 SER A N 1
ATOM 647 C CA . SER A 1 86 ? 2.086 29.210 -23.036 1.00 38.69 86 SER A CA 1
ATOM 648 C C . SER A 1 86 ? 2.244 29.370 -21.521 1.00 38.69 86 SER A C 1
ATOM 650 O O . SER A 1 86 ? 2.465 28.399 -20.791 1.00 38.69 86 SER A O 1
ATOM 652 N N . ASP A 1 87 ? 2.186 30.625 -21.072 1.00 40.22 87 ASP A N 1
ATOM 653 C CA . ASP A 1 87 ? 2.206 31.038 -19.668 1.00 40.22 87 ASP A CA 1
ATOM 654 C C . ASP A 1 87 ? 0.792 31.464 -19.255 1.00 40.22 87 ASP A C 1
ATOM 656 O O . ASP A 1 87 ? 0.149 32.273 -19.928 1.00 40.22 87 ASP A O 1
ATOM 660 N N . TRP A 1 88 ? 0.325 30.953 -18.116 1.00 36.72 88 TRP A N 1
ATOM 661 C CA . TRP A 1 88 ? -0.956 31.309 -17.509 1.00 36.72 88 TRP A CA 1
ATOM 662 C C . TRP A 1 88 ? -1.108 32.825 -17.256 1.00 36.72 88 TRP A C 1
ATOM 664 O O . TRP A 1 88 ? -2.213 33.364 -17.323 1.00 36.72 88 TRP A O 1
ATOM 674 N N . THR A 1 89 ? -0.009 33.567 -17.056 1.00 38.31 89 THR A N 1
ATOM 675 C CA . THR A 1 89 ? -0.059 35.035 -16.894 1.00 38.31 89 THR A CA 1
ATOM 676 C C . THR A 1 89 ? -0.521 35.796 -18.150 1.00 38.31 89 THR A C 1
ATOM 678 O O . THR A 1 89 ? -1.008 36.930 -18.029 1.00 38.31 89 THR A O 1
ATOM 681 N N . MET A 1 90 ? -0.458 35.176 -19.339 1.00 41.00 90 MET A N 1
ATOM 682 C CA . MET A 1 90 ? -1.031 35.730 -20.575 1.00 41.00 90 MET A CA 1
ATOM 683 C C . MET A 1 90 ? -2.568 35.749 -20.560 1.00 41.00 90 MET A C 1
ATOM 685 O O . MET A 1 90 ? -3.170 36.591 -21.229 1.00 41.00 90 MET A O 1
ATOM 689 N N . PHE A 1 91 ? -3.204 34.902 -19.747 1.00 40.38 91 PHE A N 1
ATOM 690 C CA . PHE A 1 91 ? -4.660 34.847 -19.598 1.00 40.38 91 PHE A CA 1
ATOM 691 C C . PHE A 1 91 ? -5.194 35.795 -18.503 1.00 40.38 91 PHE A C 1
ATOM 693 O O . PHE A 1 91 ? -6.324 36.257 -18.604 1.00 40.38 91 PHE A O 1
ATOM 700 N N . GLU A 1 92 ? -4.392 36.161 -17.491 1.00 37.66 92 GLU A N 1
ATOM 701 C CA . GLU A 1 92 ? -4.896 36.847 -16.278 1.00 37.66 92 GLU A CA 1
ATOM 702 C C . GLU A 1 92 ? -4.724 38.383 -16.216 1.00 37.66 92 GLU A C 1
ATOM 704 O O . GLU A 1 92 ? -5.281 39.028 -15.326 1.00 37.66 92 GLU A O 1
ATOM 709 N N . SER A 1 93 ? -3.953 39.022 -17.103 1.00 38.78 93 SER A N 1
ATOM 710 C CA . SER A 1 93 ? -3.732 40.488 -17.026 1.00 38.78 93 SER A CA 1
ATOM 711 C C . SER A 1 93 ? -4.747 41.356 -17.816 1.00 38.78 93 SER A C 1
ATOM 713 O O . SER A 1 93 ? -5.289 40.973 -18.844 1.00 38.78 93 SER A O 1
ATOM 715 N N . ARG A 1 94 ? -5.041 42.563 -17.314 1.00 36.75 94 ARG A N 1
ATOM 716 C CA . ARG A 1 94 ? -6.121 43.458 -17.779 1.00 36.75 94 ARG A CA 1
ATOM 717 C C . ARG A 1 94 ? -5.742 44.299 -19.014 1.00 36.75 94 ARG A C 1
ATOM 719 O O . ARG A 1 94 ? -5.474 45.488 -18.862 1.00 36.75 94 ARG A O 1
ATOM 726 N N . LEU A 1 95 ? -5.726 43.736 -20.226 1.00 35.66 95 LEU A N 1
ATOM 727 C CA . LEU A 1 95 ? -5.661 44.543 -21.464 1.00 35.66 95 LEU A CA 1
ATOM 728 C C . LEU A 1 95 ? -6.667 44.069 -22.529 1.00 35.66 95 LEU A C 1
ATOM 730 O O . LEU A 1 95 ? -6.892 42.866 -22.624 1.00 35.66 95 LEU A O 1
ATOM 734 N N . PRO A 1 96 ? -7.249 44.973 -23.350 1.00 34.28 96 PRO A N 1
ATOM 735 C CA . PRO A 1 96 ? -8.558 44.750 -23.979 1.00 34.28 96 PRO A CA 1
ATOM 736 C C . PRO A 1 96 ? -8.566 43.938 -25.282 1.00 34.28 96 PRO A C 1
ATOM 738 O O . PRO A 1 96 ? -9.628 43.779 -25.872 1.00 34.28 96 PRO A O 1
ATOM 741 N N . LYS A 1 97 ? -7.419 43.463 -25.775 1.00 41.69 97 LYS A N 1
ATOM 742 C CA . LYS A 1 97 ? -7.309 42.639 -26.992 1.00 41.69 97 LYS A CA 1
ATOM 743 C C . LYS A 1 97 ? -6.056 41.781 -26.866 1.00 41.69 97 LYS A C 1
ATOM 745 O O . LYS A 1 97 ? -4.976 42.344 -26.689 1.00 41.69 97 LYS A O 1
ATOM 750 N N . ARG A 1 98 ? -6.161 40.451 -26.893 1.00 48.28 98 ARG A N 1
ATOM 751 C CA . ARG A 1 98 ? -4.980 39.568 -26.795 1.00 48.28 98 ARG A CA 1
ATOM 752 C C . ARG A 1 98 ? -5.042 38.458 -27.812 1.00 48.28 98 ARG A C 1
ATOM 754 O O . ARG A 1 98 ? -6.128 37.960 -28.062 1.00 48.28 98 ARG A O 1
ATOM 761 N N . ALA A 1 99 ? -3.893 38.056 -28.338 1.00 35.53 99 ALA A N 1
ATOM 762 C CA . ALA A 1 99 ? -3.742 36.889 -29.191 1.00 35.53 99 ALA A CA 1
ATOM 763 C C . ALA A 1 99 ? -2.979 35.777 -28.446 1.00 35.53 99 ALA A C 1
ATOM 765 O O . ALA A 1 99 ? -1.982 36.056 -27.785 1.00 35.53 99 ALA A O 1
ATOM 766 N N . VAL A 1 100 ? -3.438 34.530 -28.547 1.00 37.06 100 VAL A N 1
ATOM 767 C CA . VAL A 1 100 ? -2.668 33.314 -28.274 1.00 37.06 100 VAL A CA 1
ATOM 768 C C . VAL A 1 100 ? -1.788 33.060 -29.491 1.00 37.06 100 VAL A C 1
ATOM 770 O O . VAL A 1 100 ? -2.286 32.973 -30.609 1.00 37.06 100 VAL A O 1
ATOM 773 N N . SER A 1 101 ? -0.479 32.960 -29.290 1.00 34.84 101 SER A N 1
ATOM 774 C CA . SER A 1 101 ? 0.469 32.662 -30.365 1.00 34.84 101 SER A CA 1
ATOM 775 C C . SER A 1 101 ? 0.874 31.198 -30.269 1.00 34.84 101 SER A C 1
ATOM 777 O O . SER A 1 101 ? 1.561 30.809 -29.328 1.00 34.84 101 SER A O 1
ATOM 779 N N . ILE A 1 102 ? 0.449 30.380 -31.226 1.00 39.88 102 ILE A N 1
ATOM 780 C CA . ILE A 1 102 ? 0.904 28.997 -31.350 1.00 39.88 102 ILE A CA 1
ATOM 781 C C . ILE A 1 102 ? 2.220 29.018 -32.127 1.00 39.88 102 ILE A C 1
ATOM 783 O O . ILE A 1 102 ? 2.254 29.432 -33.287 1.00 39.88 102 ILE A O 1
ATOM 787 N N . ALA A 1 103 ? 3.306 28.607 -31.473 1.00 34.59 103 ALA A N 1
ATOM 788 C CA . ALA A 1 103 ? 4.602 28.430 -32.115 1.00 34.59 103 ALA A CA 1
ATOM 789 C C . ALA A 1 103 ? 4.644 27.076 -32.826 1.00 34.59 103 ALA A C 1
ATOM 791 O O . ALA A 1 103 ? 4.432 26.038 -32.206 1.00 34.59 103 ALA A O 1
ATOM 792 N N . LEU A 1 104 ? 4.978 27.065 -34.112 1.00 38.41 104 LEU A N 1
ATOM 793 C CA . LEU A 1 104 ? 5.312 25.831 -34.819 1.00 38.41 104 LEU A CA 1
ATOM 794 C C . LEU A 1 104 ? 6.829 25.646 -34.689 1.00 38.41 104 LEU A C 1
ATOM 796 O O . LEU A 1 104 ? 7.612 26.415 -35.245 1.00 38.41 104 LEU A O 1
ATOM 800 N N . LYS A 1 105 ? 7.259 24.708 -33.840 1.00 36.16 105 LYS A N 1
ATOM 801 C CA . LYS A 1 105 ? 8.669 24.587 -33.445 1.00 36.16 105 LYS A CA 1
ATOM 802 C C . LYS A 1 105 ? 9.484 23.837 -34.505 1.00 36.16 105 LYS A C 1
ATOM 804 O O . LYS A 1 105 ? 9.209 22.673 -34.782 1.00 36.16 105 LYS A O 1
ATOM 809 N N . SER A 1 106 ? 10.541 24.462 -35.028 1.00 33.66 106 SER A N 1
ATOM 810 C CA . SER A 1 106 ? 11.621 23.770 -35.742 1.00 33.66 106 SER A CA 1
ATOM 811 C C . SER A 1 106 ? 12.631 23.198 -34.730 1.00 33.66 106 SER A C 1
ATOM 813 O O . SER A 1 106 ? 12.908 23.777 -33.676 1.00 33.66 106 SER A O 1
ATOM 815 N N . GLY A 1 107 ? 13.127 21.987 -34.984 1.00 31.22 107 GLY A N 1
ATOM 816 C CA . GLY A 1 107 ? 14.026 21.287 -34.068 1.00 31.22 107 GLY A CA 1
ATOM 817 C C . GLY A 1 107 ? 15.484 21.723 -34.222 1.00 31.22 107 GLY A C 1
ATOM 818 O O . GLY A 1 107 ? 16.047 21.572 -35.299 1.00 31.22 107 GLY A O 1
ATOM 819 N N . GLY A 1 108 ? 16.107 22.132 -33.113 1.00 31.52 108 GLY A N 1
ATOM 820 C CA . GLY A 1 108 ? 17.561 22.272 -32.970 1.00 31.52 108 GLY A CA 1
ATOM 821 C C . GLY A 1 108 ? 18.081 23.702 -33.128 1.00 31.52 108 GLY A C 1
ATOM 822 O O . GLY A 1 108 ? 18.043 24.254 -34.212 1.00 31.52 108 GLY A O 1
ATOM 823 N N . GLY A 1 109 ? 18.599 24.262 -32.028 1.00 34.97 109 GLY A N 1
ATOM 824 C CA . GLY A 1 109 ? 19.538 25.391 -31.996 1.00 34.97 109 GLY A CA 1
ATOM 825 C C . GLY A 1 109 ? 19.252 26.596 -32.901 1.00 34.97 109 GLY A C 1
ATOM 826 O O . GLY A 1 109 ? 19.831 26.694 -33.970 1.00 34.97 109 GLY A O 1
ATOM 827 N N . GLY A 1 110 ? 18.509 27.578 -32.380 1.00 38.28 110 GLY A N 1
ATOM 828 C CA . GLY A 1 110 ? 18.570 28.969 -32.844 1.00 38.28 110 GLY A CA 1
ATOM 829 C C . GLY A 1 110 ? 17.659 29.350 -34.020 1.00 38.28 110 GLY A C 1
ATOM 830 O O . GLY A 1 110 ? 17.926 28.996 -35.155 1.00 38.28 110 GLY A O 1
ATOM 831 N N . ALA A 1 111 ? 16.681 30.202 -33.692 1.00 39.53 111 ALA A N 1
ATOM 832 C CA . ALA A 1 111 ? 15.973 31.179 -34.533 1.00 39.53 111 ALA A CA 1
ATOM 833 C C . ALA A 1 111 ? 14.954 30.706 -35.606 1.00 39.53 111 ALA A C 1
ATOM 835 O O . ALA A 1 111 ? 15.225 29.865 -36.449 1.00 39.53 111 ALA A O 1
ATOM 836 N N . GLU A 1 112 ? 13.794 31.386 -35.557 1.00 36.47 112 GLU A N 1
ATOM 837 C CA . GLU A 1 112 ? 12.710 31.508 -36.556 1.00 36.47 112 GLU A CA 1
ATOM 838 C C . GLU A 1 112 ? 11.697 30.351 -36.684 1.00 36.47 112 GLU A C 1
ATOM 840 O O . GLU A 1 112 ? 11.762 29.509 -37.572 1.00 36.47 112 GLU A O 1
ATOM 845 N N . GLY A 1 113 ? 10.683 30.358 -35.805 1.00 35.03 113 GLY A N 1
ATOM 846 C CA . GLY A 1 113 ? 9.423 29.629 -36.004 1.00 35.03 113 GLY A CA 1
ATOM 847 C C . GLY A 1 113 ? 8.315 30.566 -36.500 1.00 35.03 113 GLY A C 1
ATOM 848 O O . GLY A 1 113 ? 8.243 31.719 -36.068 1.00 35.03 113 GLY A O 1
ATOM 849 N N . SER A 1 114 ? 7.448 30.087 -37.396 1.00 34.22 114 SER A N 1
ATOM 850 C CA . SER A 1 114 ? 6.217 30.793 -37.773 1.00 34.22 114 SER A CA 1
ATOM 851 C C . SER A 1 114 ? 5.196 30.721 -36.635 1.00 34.22 114 SER A C 1
ATOM 853 O O . SER A 1 114 ? 5.024 29.677 -35.999 1.00 34.22 114 SER A O 1
ATOM 855 N N . TRP A 1 115 ? 4.516 31.839 -36.390 1.00 33.97 115 TRP A N 1
ATOM 856 C CA . TRP A 1 115 ? 3.522 31.978 -35.331 1.00 33.97 115 TRP A CA 1
ATOM 857 C C . TRP A 1 115 ? 2.125 32.028 -35.932 1.00 33.97 115 TRP A C 1
ATOM 859 O O . TRP A 1 115 ? 1.869 32.834 -36.827 1.00 33.97 115 TRP A O 1
ATOM 869 N N . VAL A 1 116 ? 1.208 31.219 -35.406 1.00 37.03 116 VAL A N 1
ATOM 870 C CA . VAL A 1 116 ? -0.221 31.429 -35.643 1.00 37.03 116 VAL A CA 1
ATOM 871 C C . VAL A 1 116 ? -0.784 32.239 -34.485 1.00 37.03 116 VAL A C 1
ATOM 873 O O . VAL A 1 116 ? -0.789 31.772 -33.348 1.00 37.03 116 VAL A O 1
ATOM 876 N N . HIS A 1 117 ? -1.253 33.453 -34.766 1.00 34.47 117 HIS A N 1
ATOM 877 C CA . HIS A 1 117 ? -1.955 34.292 -33.798 1.00 34.47 117 HIS A CA 1
ATOM 878 C C . HIS A 1 117 ? -3.459 33.985 -33.799 1.00 34.47 117 HIS A C 1
ATOM 880 O O . HIS A 1 117 ? -4.094 33.996 -34.849 1.00 34.47 117 HIS A O 1
ATOM 886 N N . MET A 1 118 ? -4.038 33.757 -32.620 1.00 40.03 118 MET A N 1
ATOM 887 C CA . MET A 1 118 ? -5.474 33.545 -32.409 1.00 40.03 118 MET A CA 1
ATOM 888 C C . MET A 1 118 ? -5.994 34.550 -31.383 1.00 40.03 118 MET A C 1
ATOM 890 O O . MET A 1 118 ? -5.509 34.555 -30.259 1.00 40.03 118 MET A O 1
ATOM 894 N N . GLU A 1 119 ? -6.963 35.402 -31.706 1.00 39.88 119 GLU A N 1
ATOM 895 C CA . GLU A 1 119 ? -7.461 36.392 -30.740 1.00 39.88 119 GLU A CA 1
ATOM 896 C C . GLU A 1 119 ? -8.336 35.763 -29.627 1.00 39.88 119 GLU A C 1
ATOM 898 O O . GLU A 1 119 ? -9.292 35.045 -29.881 1.00 39.88 119 GLU A O 1
ATOM 903 N N . THR A 1 120 ? -8.013 36.061 -28.367 1.00 39.41 120 THR A N 1
ATOM 904 C CA . THR A 1 120 ? -8.719 35.680 -27.118 1.00 39.41 120 THR A CA 1
ATOM 905 C C . THR A 1 120 ? -10.083 36.344 -26.931 1.00 39.41 120 THR A C 1
ATOM 907 O O . THR A 1 120 ? -10.791 36.025 -25.981 1.00 39.41 120 THR A O 1
ATOM 910 N N . SER A 1 121 ? -10.439 37.292 -27.799 1.00 42.75 121 SER A N 1
ATOM 911 C CA . SER A 1 121 ? -11.770 37.902 -27.851 1.00 42.75 121 SER A CA 1
ATOM 912 C C . SER A 1 121 ? -12.840 36.919 -28.340 1.00 42.75 121 SER A C 1
ATOM 914 O O . SER A 1 121 ? -14.026 37.219 -28.223 1.00 42.75 121 SER A O 1
ATOM 916 N N . ASP A 1 122 ? -12.434 35.753 -28.854 1.00 45.53 122 ASP A N 1
ATOM 917 C CA . ASP A 1 122 ? -13.324 34.647 -29.178 1.00 45.53 122 ASP A CA 1
ATOM 918 C C . ASP A 1 122 ? -13.809 33.937 -27.888 1.00 45.53 122 ASP A C 1
ATOM 920 O O . ASP A 1 122 ? -12.990 33.371 -27.148 1.00 45.53 122 ASP A O 1
ATOM 924 N N . PRO A 1 123 ? -15.130 33.923 -27.604 1.00 45.66 123 PRO A N 1
ATOM 925 C CA . PRO A 1 123 ? -15.704 33.287 -26.413 1.00 45.66 123 PRO A CA 1
ATOM 926 C C . PRO A 1 123 ? -15.304 31.815 -26.237 1.00 45.66 123 PRO A C 1
ATOM 928 O O . PRO A 1 123 ? -15.234 31.313 -25.110 1.00 45.66 123 PRO A O 1
ATOM 931 N N . LEU A 1 124 ? -15.016 31.119 -27.340 1.00 43.59 124 LEU A N 1
ATOM 932 C CA . LEU A 1 124 ? -14.650 29.707 -27.346 1.00 43.59 124 LEU A CA 1
ATOM 933 C C . LEU A 1 124 ? -13.195 29.492 -26.912 1.00 43.59 124 LEU A C 1
ATOM 935 O O . LEU A 1 124 ? -12.894 28.513 -26.228 1.00 43.59 124 LEU A O 1
ATOM 939 N N . VAL A 1 125 ? -12.295 30.429 -27.229 1.00 43.53 125 VAL A N 1
ATOM 940 C CA . VAL A 1 125 ? -10.897 30.422 -26.758 1.00 43.53 125 VAL A CA 1
ATOM 941 C C . VAL A 1 125 ? -10.840 30.685 -25.252 1.00 43.53 125 VAL A C 1
ATOM 943 O O . VAL A 1 125 ? -10.053 30.068 -24.533 1.00 43.53 125 VAL A O 1
ATOM 946 N N . GLU A 1 126 ? -11.724 31.546 -24.749 1.00 46.06 126 GLU A N 1
ATOM 947 C CA . GLU A 1 126 ? -11.870 31.813 -23.319 1.00 46.06 126 GLU A CA 1
ATOM 948 C C . GLU A 1 126 ? -12.436 30.594 -22.559 1.00 46.06 126 GLU A C 1
ATOM 950 O O . GLU A 1 126 ? -11.974 30.257 -21.465 1.00 46.06 126 GLU A O 1
ATOM 955 N N . GLN A 1 127 ? -13.406 29.880 -23.143 1.00 45.88 127 GLN A N 1
ATOM 956 C CA . GLN A 1 127 ? -13.931 28.622 -22.600 1.00 45.88 127 GLN A CA 1
ATOM 957 C C . GLN A 1 127 ? -12.883 27.499 -22.627 1.00 45.88 127 GLN A C 1
ATOM 959 O O . GLN A 1 127 ? -12.742 26.776 -21.643 1.00 45.88 127 GLN A O 1
ATOM 964 N N . PHE A 1 128 ? -12.113 27.378 -23.707 1.00 45.69 128 PHE A N 1
ATOM 965 C CA . PHE A 1 128 ? -10.983 26.454 -23.813 1.00 45.69 128 PHE A CA 1
ATOM 966 C C . PHE A 1 128 ? -9.936 26.715 -22.717 1.00 45.69 128 PHE A C 1
ATOM 968 O O . PHE A 1 128 ? -9.583 25.802 -21.971 1.00 45.69 128 PHE A O 1
ATOM 975 N N . ALA A 1 129 ? -9.513 27.971 -22.539 1.00 47.94 129 ALA A N 1
ATOM 976 C CA . ALA A 1 129 ? -8.535 28.355 -21.523 1.00 47.94 129 ALA A CA 1
ATOM 977 C C . ALA A 1 129 ? -9.002 28.043 -20.090 1.00 47.94 129 ALA A C 1
ATOM 979 O O . ALA A 1 129 ? -8.207 27.584 -19.273 1.00 47.94 129 ALA A O 1
ATOM 980 N N . ARG A 1 130 ? -10.296 28.229 -19.787 1.00 47.72 130 ARG A N 1
ATOM 981 C CA . ARG A 1 130 ? -10.887 27.917 -18.470 1.00 47.72 130 ARG A CA 1
ATOM 982 C C . ARG A 1 130 ? -10.851 26.431 -18.105 1.00 47.72 130 ARG A C 1
ATOM 984 O O . ARG A 1 130 ? -10.841 26.117 -16.917 1.00 47.72 130 ARG A O 1
ATOM 991 N N . ASN A 1 131 ? -10.845 25.547 -19.101 1.00 43.69 131 ASN A N 1
ATOM 992 C CA . ASN A 1 131 ? -10.876 24.098 -18.907 1.00 43.69 131 ASN A CA 1
ATOM 993 C C . ASN A 1 131 ? -9.489 23.439 -18.948 1.00 43.69 131 ASN A C 1
ATOM 995 O O . ASN A 1 131 ? -9.367 22.248 -18.656 1.00 43.69 131 ASN A O 1
ATOM 999 N N . LEU A 1 132 ? -8.435 24.199 -19.265 1.00 44.09 132 LEU A N 1
ATOM 1000 C CA . LEU A 1 132 ? -7.065 23.752 -19.031 1.00 44.09 132 LEU A CA 1
ATOM 1001 C C . LEU A 1 132 ? -6.817 23.631 -17.513 1.00 44.09 132 LEU A C 1
ATOM 1003 O O . LEU A 1 132 ? -7.326 24.452 -16.744 1.00 44.09 132 LEU A O 1
ATOM 1007 N N . PRO A 1 133 ? -6.041 22.634 -17.043 1.00 39.00 133 PRO A N 1
ATOM 1008 C CA . PRO A 1 133 ? -5.777 22.453 -15.619 1.00 39.00 133 PRO A CA 1
ATOM 1009 C C . PRO A 1 133 ? -5.163 23.717 -15.004 1.00 39.00 133 PRO A C 1
ATOM 1011 O O . PRO A 1 133 ? -4.033 24.089 -15.322 1.00 39.00 133 PRO A O 1
ATOM 1014 N N . GLN A 1 134 ? -5.898 24.363 -14.099 1.00 42.88 134 GLN A N 1
ATOM 1015 C CA . GLN A 1 134 ? -5.452 25.569 -13.402 1.00 42.88 134 GLN A CA 1
ATOM 1016 C C . GLN A 1 134 ? -4.185 25.257 -12.591 1.00 42.88 134 GLN A C 1
ATOM 1018 O O . GLN A 1 134 ? -4.194 24.405 -11.697 1.00 42.88 134 GLN A O 1
ATOM 1023 N N . ARG A 1 135 ? -3.076 25.942 -12.888 1.00 45.59 135 ARG A N 1
ATOM 1024 C CA . ARG A 1 135 ? -1.836 25.869 -12.099 1.00 45.59 135 ARG A CA 1
ATOM 1025 C C . ARG A 1 135 ? -1.411 27.249 -11.618 1.00 45.59 135 ARG A C 1
ATOM 1027 O O . ARG A 1 135 ? -1.797 28.270 -12.172 1.00 45.59 135 ARG A O 1
ATOM 1034 N N . LYS A 1 136 ? -0.593 27.254 -10.557 1.00 41.62 136 LYS A N 1
ATOM 1035 C CA . LYS A 1 136 ? -0.043 28.458 -9.918 1.00 41.62 136 LYS A CA 1
ATOM 1036 C C . LYS A 1 136 ? 0.524 29.434 -10.956 1.00 41.62 136 LYS A C 1
ATOM 1038 O O . LYS A 1 136 ? 1.334 29.048 -11.800 1.00 41.62 136 LYS A O 1
ATOM 1043 N N . LYS A 1 137 ? 0.144 30.703 -10.805 1.00 38.44 137 LYS A N 1
ATOM 1044 C CA . LYS A 1 137 ? 0.667 31.873 -11.520 1.00 38.44 137 LYS A CA 1
ATOM 1045 C C . LYS A 1 137 ? 2.188 31.785 -11.745 1.00 38.44 137 LYS A C 1
ATOM 1047 O O . LYS A 1 137 ? 2.931 31.593 -10.784 1.00 38.44 137 LYS A O 1
ATOM 1052 N N . GLY A 1 138 ? 2.631 31.940 -12.998 1.00 37.50 138 GLY A N 1
ATOM 1053 C CA . GLY A 1 138 ? 4.048 31.906 -13.399 1.00 37.50 138 GLY A CA 1
ATOM 1054 C C . GLY A 1 138 ? 4.604 30.526 -13.782 1.00 37.50 138 GLY A C 1
ATOM 1055 O O . GLY A 1 138 ? 5.819 30.371 -13.888 1.00 37.50 138 GLY A O 1
ATOM 1056 N N . SER A 1 139 ? 3.747 29.517 -13.971 1.00 37.66 139 SER A N 1
ATOM 1057 C CA . SER A 1 139 ? 4.152 28.183 -14.439 1.00 37.66 139 SER A CA 1
ATOM 1058 C C . SER A 1 139 ? 3.880 28.021 -15.938 1.00 37.66 139 SER A C 1
ATOM 1060 O O . SER A 1 139 ? 2.758 28.244 -16.388 1.00 37.66 139 SER A O 1
ATOM 1062 N N . TRP A 1 140 ? 4.884 27.574 -16.694 1.00 35.94 140 TRP A N 1
ATOM 1063 C CA . TRP A 1 140 ? 4.753 27.249 -18.119 1.00 35.94 140 TRP A CA 1
ATOM 1064 C C . TRP A 1 140 ? 4.134 25.865 -18.313 1.00 35.94 140 TRP A C 1
ATOM 1066 O O . TRP A 1 140 ? 4.466 24.930 -17.575 1.00 35.94 140 TRP A O 1
ATOM 1076 N N . PHE A 1 141 ? 3.295 25.706 -19.338 1.00 40.56 141 PHE A N 1
ATOM 1077 C CA . PHE A 1 141 ? 2.905 24.386 -19.830 1.00 40.56 141 PHE A CA 1
ATOM 1078 C C . PHE A 1 141 ? 3.343 24.187 -21.280 1.00 40.56 141 PHE A C 1
ATOM 1080 O O . PHE A 1 141 ? 3.344 25.123 -22.081 1.00 40.56 141 PHE A O 1
ATOM 1087 N N . ASN A 1 142 ? 3.718 22.945 -21.588 1.00 39.88 142 ASN A N 1
ATOM 1088 C CA . ASN A 1 142 ? 3.937 22.463 -22.944 1.00 39.88 142 ASN A CA 1
ATOM 1089 C C . ASN A 1 142 ? 2.814 21.473 -23.260 1.00 39.88 142 ASN A C 1
ATOM 1091 O O . ASN A 1 142 ? 2.599 20.531 -22.491 1.00 39.88 142 ASN A O 1
ATOM 1095 N N . ALA A 1 143 ? 2.102 21.707 -24.356 1.00 38.91 143 ALA A N 1
ATOM 1096 C CA . ALA A 1 143 ? 1.130 20.775 -24.910 1.00 38.91 143 ALA A CA 1
ATOM 1097 C C . ALA A 1 143 ? 1.541 20.439 -26.344 1.00 38.91 143 ALA A C 1
ATOM 1099 O O . ALA A 1 143 ? 1.854 21.345 -27.114 1.00 38.91 143 ALA A O 1
ATOM 1100 N N . ASP A 1 144 ? 1.539 19.161 -26.702 1.00 39.88 144 ASP A N 1
ATOM 1101 C CA . ASP A 1 144 ? 1.786 18.749 -28.084 1.00 39.88 144 ASP A CA 1
ATOM 1102 C C . ASP A 1 144 ? 0.451 18.703 -28.817 1.00 39.88 144 ASP A C 1
ATOM 1104 O O . ASP A 1 144 ? -0.467 18.004 -28.397 1.00 39.88 144 ASP A O 1
ATOM 1108 N N . LEU A 1 145 ? 0.330 19.496 -29.876 1.00 45.06 145 LEU A N 1
ATOM 1109 C CA . LEU A 1 145 ? -0.818 19.570 -30.759 1.00 45.06 145 LEU A CA 1
ATOM 1110 C C . LEU A 1 145 ? -0.635 18.592 -31.919 1.00 45.06 145 LEU A C 1
ATOM 1112 O O . LEU A 1 145 ? 0.285 18.733 -32.724 1.00 45.06 145 LEU A O 1
ATOM 1116 N N . ILE A 1 146 ? -1.534 17.625 -32.030 1.00 44.47 146 ILE A N 1
ATOM 1117 C CA . ILE A 1 146 ? -1.558 16.663 -33.127 1.00 44.47 146 ILE A CA 1
ATOM 1118 C C . ILE A 1 146 ? -2.641 17.093 -34.110 1.00 44.47 146 ILE A C 1
ATOM 1120 O O . ILE A 1 146 ? -3.818 17.099 -33.756 1.00 44.47 146 ILE A O 1
ATOM 1124 N N . ILE A 1 147 ? -2.264 17.450 -35.336 1.00 48.59 147 ILE A N 1
ATOM 1125 C CA . ILE A 1 147 ? -3.210 17.853 -36.376 1.00 48.59 147 ILE A CA 1
ATOM 1126 C C . ILE A 1 147 ? -3.433 16.709 -37.361 1.00 48.59 147 ILE A C 1
ATOM 1128 O O . ILE A 1 147 ? -2.484 16.231 -37.983 1.00 48.59 147 ILE A O 1
ATOM 1132 N N . LEU A 1 148 ? -4.688 16.277 -37.500 1.00 43.09 148 LEU A N 1
ATOM 1133 C CA . LEU A 1 148 ? -5.102 15.214 -38.421 1.00 43.09 148 LEU A CA 1
ATOM 1134 C C . LEU A 1 148 ? -5.831 15.822 -39.618 1.00 43.09 148 LEU A C 1
ATOM 1136 O O . LEU A 1 148 ? -6.863 16.468 -39.437 1.00 43.09 148 LEU A O 1
ATOM 1140 N N . VAL A 1 149 ? -5.302 15.599 -40.825 1.00 46.44 149 VAL A N 1
ATOM 1141 C CA . VAL A 1 149 ? -5.916 16.055 -42.082 1.00 46.44 149 VAL A CA 1
ATOM 1142 C C . VAL A 1 149 ? -6.569 14.875 -42.799 1.00 46.44 149 VAL A C 1
ATOM 1144 O O . VAL A 1 149 ? -5.880 13.923 -43.174 1.00 46.44 149 VAL A O 1
ATOM 1147 N N . SER A 1 150 ? -7.895 14.942 -42.959 1.00 40.88 150 SER A N 1
ATOM 1148 C CA . SER A 1 150 ? -8.726 13.951 -43.663 1.00 40.88 150 SER A CA 1
ATOM 1149 C C . SER A 1 150 ? -9.152 14.472 -45.043 1.00 40.88 150 SER A C 1
ATOM 1151 O O . SER A 1 150 ? -9.537 15.642 -45.131 1.00 40.88 150 SER A O 1
ATOM 1153 N N . PRO A 1 151 ? -9.143 13.634 -46.101 1.00 42.47 151 PRO A N 1
ATOM 1154 C CA . PRO A 1 151 ? -9.705 13.993 -47.404 1.00 42.47 151 PRO A CA 1
ATOM 1155 C C . PRO A 1 151 ? -11.245 14.027 -47.419 1.00 42.47 151 PRO A C 1
ATOM 1157 O O . PRO A 1 151 ? -11.812 14.727 -48.257 1.00 42.47 151 PRO A O 1
ATOM 1160 N N . ASP A 1 152 ? -11.911 13.329 -46.491 1.00 44.09 152 ASP A N 1
ATOM 1161 C CA . ASP A 1 152 ? -13.373 13.290 -46.369 1.00 44.09 152 ASP A CA 1
ATOM 1162 C C . ASP A 1 152 ? -13.875 14.181 -45.225 1.00 44.09 152 ASP A C 1
ATOM 1164 O O . ASP A 1 152 ? -13.296 14.203 -44.136 1.00 44.09 152 ASP A O 1
ATOM 1168 N N . ALA A 1 153 ? -14.999 14.869 -45.459 1.00 42.25 153 ALA A N 1
ATOM 1169 C CA . ALA A 1 153 ? -15.680 15.742 -44.493 1.00 42.25 153 ALA A CA 1
ATOM 1170 C C . ALA A 1 153 ? -16.458 14.981 -43.394 1.00 42.25 153 ALA A C 1
ATOM 1172 O O . ALA A 1 153 ? -17.107 15.597 -42.549 1.00 42.25 153 ALA A O 1
ATOM 1173 N N . ALA A 1 154 ? -16.434 13.644 -43.406 1.00 41.69 154 ALA A N 1
ATOM 1174 C CA . ALA A 1 154 ? -17.089 12.826 -42.391 1.00 41.69 154 ALA A CA 1
ATOM 1175 C C . ALA A 1 154 ? -16.255 12.776 -41.101 1.00 41.69 154 ALA A C 1
ATOM 1177 O O . ALA A 1 154 ? -15.027 12.699 -41.148 1.00 41.69 154 ALA A O 1
ATOM 1178 N N . GLN A 1 155 ? -16.927 12.795 -39.943 1.00 41.88 155 GLN A N 1
ATOM 1179 C CA . GLN A 1 155 ? -16.256 12.718 -38.646 1.00 41.88 155 GLN A CA 1
ATOM 1180 C C . GLN A 1 155 ? -15.419 11.434 -38.538 1.00 41.88 155 GLN A C 1
ATOM 1182 O O . GLN A 1 155 ? -15.972 10.335 -38.649 1.00 41.88 155 GLN A O 1
ATOM 1187 N N . PRO A 1 156 ? -14.101 11.535 -38.304 1.00 38.91 156 PRO A N 1
ATOM 1188 C CA . PRO A 1 156 ? -13.266 10.355 -38.221 1.00 38.91 156 PRO A CA 1
ATOM 1189 C C . PRO A 1 156 ? -13.450 9.708 -36.836 1.00 38.91 156 PRO A C 1
ATOM 1191 O O . PRO A 1 156 ? -13.306 10.355 -35.799 1.00 38.91 156 PRO A O 1
ATOM 1194 N N . ALA A 1 157 ? -13.776 8.413 -36.798 1.00 37.44 157 ALA A N 1
ATOM 1195 C CA . ALA A 1 157 ? -13.905 7.635 -35.562 1.00 37.44 157 ALA A CA 1
ATOM 1196 C C . ALA A 1 157 ? -12.515 7.311 -34.981 1.00 37.44 157 ALA A C 1
ATOM 1198 O O . ALA A 1 157 ? -12.034 6.180 -35.043 1.00 37.44 157 ALA A O 1
ATOM 1199 N N . VAL A 1 158 ? -11.831 8.327 -34.458 1.00 36.09 158 VAL A N 1
ATOM 1200 C CA . VAL A 1 158 ? -10.418 8.239 -34.088 1.00 36.09 158 VAL A CA 1
ATOM 1201 C C . VAL A 1 158 ? -10.257 8.019 -32.587 1.00 36.09 158 VAL A C 1
ATOM 1203 O O . VAL A 1 158 ? -10.491 8.905 -31.770 1.00 36.09 158 VAL A O 1
ATOM 1206 N N . ARG A 1 159 ? -9.815 6.811 -32.216 1.00 38.06 159 ARG A N 1
ATOM 1207 C CA . ARG A 1 159 ? -9.304 6.498 -30.874 1.00 38.06 159 ARG A CA 1
ATOM 1208 C C . ARG A 1 159 ? -7.788 6.638 -30.8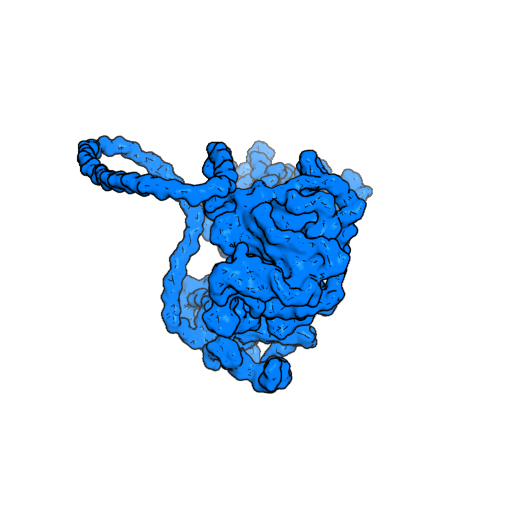94 1.00 38.06 159 ARG A C 1
ATOM 1210 O O . ARG A 1 159 ? -7.119 5.885 -31.596 1.00 38.06 159 ARG A O 1
ATOM 1217 N N . LEU A 1 160 ? -7.267 7.604 -30.146 1.00 37.19 160 LEU A N 1
ATOM 1218 C CA . LEU A 1 160 ? -5.848 7.962 -30.157 1.00 37.19 160 LEU A CA 1
ATOM 1219 C C . LEU A 1 160 ? -5.136 7.123 -29.094 1.00 37.19 160 LEU A C 1
ATOM 1221 O O . LEU A 1 160 ? -5.478 7.241 -27.914 1.00 37.19 160 LEU A O 1
ATOM 1225 N N . PRO A 1 161 ? -4.194 6.246 -29.470 1.00 40.56 161 PRO A N 1
ATOM 1226 C CA . PRO A 1 161 ? -3.489 5.440 -28.488 1.00 40.56 161 PRO A CA 1
ATOM 1227 C C . PRO A 1 161 ? -2.477 6.326 -27.758 1.00 40.56 161 PRO A C 1
ATOM 1229 O O . PRO A 1 161 ? -1.538 6.843 -28.357 1.00 40.56 161 PRO A O 1
ATOM 1232 N N . ILE A 1 162 ? -2.659 6.522 -26.453 1.00 47.34 162 ILE A N 1
ATOM 1233 C CA . ILE A 1 162 ? -1.628 7.145 -25.616 1.00 47.34 162 ILE A CA 1
ATOM 1234 C C . ILE A 1 162 ? -0.505 6.110 -25.444 1.00 47.34 162 ILE A C 1
ATOM 1236 O O . ILE A 1 162 ? -0.813 4.966 -25.086 1.00 47.34 162 ILE A O 1
ATOM 1240 N N . PRO A 1 163 ? 0.782 6.457 -25.669 1.00 61.56 163 PRO A N 1
ATOM 1241 C CA . PRO A 1 163 ? 1.879 5.520 -25.464 1.00 61.56 163 PRO A CA 1
ATOM 1242 C C . PRO A 1 163 ? 1.804 4.883 -24.075 1.00 61.56 163 PRO A C 1
ATOM 1244 O O . PRO A 1 163 ? 1.653 5.582 -23.070 1.00 61.56 163 PRO A O 1
ATOM 1247 N N . LYS A 1 164 ? 1.928 3.552 -24.004 1.00 68.38 164 LYS A N 1
ATOM 1248 C CA . LYS A 1 164 ? 1.837 2.803 -22.737 1.00 68.38 164 LYS A CA 1
ATOM 1249 C C . LYS A 1 164 ? 2.820 3.329 -21.682 1.00 68.38 164 LYS A C 1
ATOM 1251 O O . LYS A 1 164 ? 2.483 3.402 -20.506 1.00 68.38 164 LYS A O 1
ATOM 1256 N N . THR A 1 165 ? 4.001 3.776 -22.111 1.00 73.31 165 THR A N 1
ATOM 1257 C CA . THR A 1 165 ? 5.016 4.419 -21.261 1.00 73.31 165 THR A CA 1
ATOM 1258 C C . THR A 1 165 ? 4.526 5.734 -20.645 1.00 73.31 165 THR A C 1
ATOM 1260 O O . THR A 1 165 ? 4.804 6.012 -19.480 1.00 73.31 165 THR A O 1
ATOM 1263 N N . THR A 1 166 ? 3.756 6.536 -21.380 1.00 70.69 166 THR A N 1
ATOM 1264 C CA . THR A 1 166 ? 3.151 7.777 -20.873 1.00 70.69 166 THR A CA 1
ATOM 1265 C C . THR A 1 166 ? 2.050 7.482 -19.858 1.00 70.69 166 THR A C 1
ATOM 1267 O O . THR A 1 166 ? 2.035 8.091 -18.789 1.00 70.69 166 THR A O 1
ATOM 1270 N N . LEU A 1 167 ? 1.172 6.513 -20.142 1.00 64.12 167 LEU A N 1
ATOM 1271 C CA . LEU A 1 167 ? 0.123 6.084 -19.206 1.00 64.12 167 LEU A CA 1
ATOM 1272 C C . LEU A 1 167 ? 0.721 5.580 -17.888 1.00 64.12 167 LEU A C 1
ATOM 1274 O O . LEU A 1 167 ? 0.345 6.047 -16.814 1.00 64.12 167 LEU A O 1
ATOM 1278 N N . ALA A 1 168 ? 1.713 4.695 -17.977 1.00 71.88 168 ALA A N 1
ATOM 1279 C CA . ALA A 1 168 ? 2.427 4.163 -16.826 1.00 71.88 168 ALA A CA 1
ATOM 1280 C C . ALA A 1 168 ? 3.127 5.265 -16.010 1.00 71.88 168 ALA A C 1
ATOM 1282 O O . ALA A 1 168 ? 3.028 5.301 -14.783 1.00 71.88 168 ALA A O 1
ATOM 1283 N N . ARG A 1 169 ? 3.786 6.224 -16.675 1.00 79.25 169 ARG A N 1
ATOM 1284 C CA . ARG A 1 169 ? 4.408 7.377 -16.004 1.00 79.25 169 ARG A CA 1
ATOM 1285 C C . ARG A 1 169 ? 3.388 8.222 -15.245 1.00 79.25 169 ARG A C 1
ATOM 1287 O O . ARG A 1 169 ? 3.637 8.582 -14.096 1.00 79.25 169 ARG A O 1
ATOM 1294 N N . ASN A 1 170 ? 2.252 8.527 -15.864 1.00 72.56 170 ASN A N 1
ATOM 1295 C CA . ASN A 1 170 ? 1.198 9.314 -15.229 1.00 72.56 170 ASN A CA 1
ATOM 1296 C C . ASN A 1 170 ? 0.598 8.582 -14.023 1.00 72.56 170 ASN A C 1
ATOM 1298 O O . ASN A 1 170 ? 0.382 9.206 -12.984 1.00 72.56 170 ASN A O 1
ATOM 1302 N N . ALA A 1 171 ? 0.408 7.263 -14.127 1.00 71.62 171 ALA A N 1
ATOM 1303 C CA . ALA A 1 171 ? -0.017 6.435 -13.005 1.00 71.62 171 ALA A CA 1
ATOM 1304 C C . ALA A 1 171 ? 0.977 6.524 -11.838 1.00 71.62 171 ALA A C 1
ATOM 1306 O O . ALA A 1 171 ? 0.563 6.813 -10.719 1.00 71.62 171 ALA A O 1
ATOM 1307 N N . MET A 1 172 ? 2.285 6.382 -12.088 1.00 85.38 172 MET A N 1
ATOM 1308 C CA . MET A 1 172 ? 3.312 6.537 -11.046 1.00 85.38 172 MET A CA 1
ATOM 1309 C C . MET A 1 172 ? 3.281 7.922 -10.389 1.00 85.38 172 MET A C 1
ATOM 1311 O O . MET A 1 172 ? 3.353 8.020 -9.168 1.00 85.38 172 MET A O 1
ATOM 1315 N N . ILE A 1 173 ? 3.146 8.997 -11.173 1.00 79.25 173 ILE A N 1
ATOM 1316 C CA . ILE A 1 173 ? 3.066 10.364 -10.632 1.00 79.25 173 ILE A CA 1
ATOM 1317 C C . ILE A 1 173 ? 1.868 10.498 -9.689 1.00 79.25 173 ILE A C 1
ATOM 1319 O O . ILE A 1 173 ? 2.049 10.915 -8.549 1.00 79.25 173 ILE A O 1
ATOM 1323 N N . LYS A 1 174 ? 0.676 10.095 -10.144 1.00 71.62 174 LYS A N 1
ATOM 1324 C CA . LYS A 1 174 ? -0.574 10.179 -9.376 1.00 71.62 174 LYS A CA 1
ATOM 1325 C C . LYS A 1 174 ? -0.522 9.330 -8.104 1.00 71.62 174 LYS A C 1
ATOM 1327 O O . LYS A 1 174 ? -0.839 9.805 -7.021 1.00 71.62 174 LYS A O 1
ATOM 1332 N N . LEU A 1 175 ? -0.072 8.081 -8.217 1.00 76.69 175 LEU A N 1
ATOM 1333 C CA . LEU A 1 175 ? 0.035 7.153 -7.086 1.00 76.69 175 LEU A CA 1
ATOM 1334 C C . LEU A 1 175 ? 1.113 7.584 -6.075 1.00 76.69 175 LEU A C 1
ATOM 1336 O O . LEU A 1 175 ? 1.037 7.212 -4.907 1.00 76.69 175 LEU A O 1
ATOM 1340 N N . GLY A 1 176 ? 2.099 8.381 -6.502 1.00 83.44 176 GLY A N 1
ATOM 1341 C CA . GLY A 1 176 ? 3.122 8.970 -5.638 1.00 83.44 176 GLY A CA 1
ATOM 1342 C C . GLY A 1 176 ? 2.675 10.213 -4.853 1.00 83.44 176 GLY A C 1
ATOM 1343 O O . GLY A 1 176 ? 3.438 10.689 -4.012 1.00 83.44 176 GLY A O 1
ATOM 1344 N N . GLU A 1 177 ? 1.476 10.757 -5.100 1.00 80.62 177 GLU A N 1
ATOM 1345 C CA . GLU A 1 177 ? 0.959 11.941 -4.388 1.00 80.62 177 GLU A CA 1
ATOM 1346 C C . GLU A 1 177 ? 0.567 11.631 -2.939 1.00 80.62 177 GLU A C 1
ATOM 1348 O O . GLU A 1 177 ? 0.704 12.482 -2.059 1.00 80.62 177 GLU A O 1
ATOM 1353 N N . GLN A 1 178 ? 0.107 10.406 -2.687 1.00 76.19 178 GLN A N 1
ATOM 1354 C CA . GLN A 1 178 ? -0.279 9.923 -1.366 1.00 76.19 178 GLN A CA 1
ATOM 1355 C C . GLN A 1 178 ? 0.737 8.898 -0.881 1.00 76.19 178 GLN A C 1
ATOM 1357 O O . GLN A 1 178 ? 1.137 7.996 -1.618 1.00 76.19 178 GLN A O 1
ATOM 1362 N N . THR A 1 179 ? 1.160 9.027 0.373 1.00 84.44 179 THR A N 1
ATOM 1363 C CA . THR A 1 179 ? 2.213 8.184 0.944 1.00 84.44 179 THR A CA 1
ATOM 1364 C C . THR A 1 179 ? 1.883 7.733 2.356 1.00 84.44 179 THR A C 1
ATOM 1366 O O . THR A 1 179 ? 1.232 8.472 3.091 1.00 84.44 179 THR A O 1
ATOM 1369 N N . LEU A 1 180 ? 2.435 6.591 2.769 1.00 79.38 180 LEU A N 1
ATOM 1370 C CA . LEU A 1 180 ? 2.480 6.152 4.166 1.00 79.38 180 LEU A CA 1
ATOM 1371 C C . LEU A 1 180 ? 3.901 5.781 4.611 1.00 79.38 180 LEU A C 1
ATOM 1373 O O . LEU A 1 180 ? 4.809 5.719 3.787 1.00 79.38 180 LEU A O 1
ATOM 1377 N N . ALA A 1 181 ? 4.095 5.538 5.909 1.00 80.25 181 ALA A N 1
ATOM 1378 C CA . ALA A 1 181 ? 5.381 5.127 6.483 1.00 80.25 181 ALA A CA 1
ATOM 1379 C C . ALA A 1 181 ? 5.940 3.862 5.810 1.00 80.25 181 ALA A C 1
ATOM 1381 O O . ALA A 1 181 ? 5.160 2.960 5.530 1.00 80.25 181 ALA A O 1
ATOM 1382 N N . GLY A 1 182 ? 7.258 3.773 5.594 1.00 79.94 182 GLY A N 1
ATOM 1383 C CA . GLY A 1 182 ? 7.960 2.629 4.987 1.00 79.94 182 GLY A CA 1
ATOM 1384 C C . GLY A 1 182 ? 7.748 1.291 5.716 1.00 79.94 182 GLY A C 1
ATOM 1385 O O . GLY A 1 182 ? 7.377 1.260 6.888 1.00 79.94 182 GLY A O 1
ATOM 1386 N N . PHE A 1 183 ? 7.931 0.173 5.005 1.00 78.12 183 PHE A N 1
ATOM 1387 C CA . PHE A 1 183 ? 7.754 -1.182 5.545 1.00 78.12 183 PHE A CA 1
ATOM 1388 C C . PHE A 1 183 ? 8.887 -1.561 6.504 1.00 78.12 183 PHE A C 1
ATOM 1390 O O . PHE A 1 183 ? 8.648 -2.068 7.599 1.00 78.12 183 PHE A O 1
ATOM 1397 N N . PHE A 1 184 ? 10.126 -1.309 6.089 1.00 85.25 184 PHE A N 1
ATOM 1398 C CA . PHE A 1 184 ? 11.350 -1.695 6.784 1.00 85.25 184 PHE A CA 1
ATOM 1399 C C . PHE A 1 184 ? 11.954 -0.534 7.573 1.00 85.25 184 PHE A C 1
ATOM 1401 O O . PHE A 1 184 ? 12.588 -0.773 8.604 1.00 85.25 184 PHE A O 1
ATOM 1408 N N . TYR A 1 185 ? 11.734 0.698 7.103 1.00 86.06 185 TYR A N 1
ATOM 1409 C CA . TYR A 1 185 ? 12.203 1.940 7.717 1.00 86.06 185 TYR A CA 1
ATOM 1410 C C . TYR A 1 185 ? 11.014 2.889 7.954 1.00 86.06 185 TYR A C 1
ATOM 1412 O O . TYR A 1 185 ? 10.743 3.752 7.122 1.00 86.06 185 TYR A O 1
ATOM 1420 N N . PRO A 1 186 ? 10.288 2.777 9.084 1.00 84.31 186 PRO A N 1
ATOM 1421 C CA . PRO A 1 186 ? 9.061 3.550 9.328 1.00 84.31 186 PRO A CA 1
ATOM 1422 C C . PRO A 1 186 ? 9.228 5.079 9.293 1.00 84.31 186 PRO A C 1
ATOM 1424 O O . PRO A 1 186 ? 8.250 5.806 9.164 1.00 84.31 186 PRO A O 1
ATOM 1427 N N . GLN A 1 187 ? 10.459 5.582 9.411 1.00 85.25 187 GLN A N 1
ATOM 1428 C CA . GLN A 1 187 ? 10.780 7.005 9.309 1.00 85.25 187 GLN A CA 1
ATOM 1429 C C . GLN A 1 187 ? 10.740 7.560 7.875 1.00 85.25 187 GLN A C 1
ATOM 1431 O O . GLN A 1 187 ? 10.730 8.781 7.702 1.00 85.25 187 GLN A O 1
ATOM 1436 N N . VAL A 1 188 ? 10.760 6.700 6.853 1.00 93.56 188 VAL A N 1
ATOM 1437 C CA . VAL A 1 188 ? 10.631 7.098 5.441 1.00 93.56 188 VAL A CA 1
ATOM 1438 C C . VAL A 1 188 ? 9.191 6.929 4.975 1.00 93.56 188 VAL A C 1
ATOM 1440 O O . VAL A 1 188 ? 8.366 6.356 5.680 1.00 93.56 188 VAL A O 1
ATOM 1443 N N . GLN A 1 189 ? 8.886 7.415 3.779 1.00 91.62 189 GLN A N 1
ATOM 1444 C CA . GLN A 1 189 ? 7.580 7.287 3.146 1.00 91.62 189 GLN A CA 1
ATOM 1445 C C . GLN A 1 189 ? 7.642 6.343 1.940 1.00 91.62 189 GLN A C 1
ATOM 1447 O O . GLN A 1 189 ? 8.670 6.226 1.283 1.00 91.62 189 GLN A O 1
ATOM 1452 N N . ARG A 1 190 ? 6.531 5.691 1.609 1.00 91.06 190 ARG A N 1
ATOM 1453 C CA . ARG A 1 190 ? 6.304 4.949 0.361 1.00 91.06 190 ARG A CA 1
ATOM 1454 C C . ARG A 1 190 ? 4.942 5.344 -0.225 1.00 91.06 190 ARG A C 1
ATOM 1456 O O . ARG A 1 190 ? 4.104 5.812 0.546 1.00 91.06 190 ARG A O 1
ATOM 1463 N N . PRO A 1 191 ? 4.688 5.154 -1.532 1.00 87.31 191 PRO A N 1
ATOM 1464 C CA . PRO A 1 191 ? 3.354 5.305 -2.113 1.00 87.31 191 PRO A CA 1
ATOM 1465 C C . PRO A 1 191 ? 2.295 4.560 -1.294 1.00 87.31 191 PRO A C 1
ATOM 1467 O O . PRO A 1 191 ? 2.540 3.426 -0.878 1.00 87.31 191 PRO A O 1
ATOM 1470 N N . LEU A 1 192 ? 1.134 5.190 -1.077 1.00 77.81 192 LEU A N 1
ATOM 1471 C CA . LEU A 1 192 ? -0.011 4.554 -0.415 1.00 77.81 192 LEU A CA 1
ATOM 1472 C C . LEU A 1 192 ? -0.394 3.273 -1.159 1.00 77.81 192 LEU A C 1
ATOM 1474 O O . LEU A 1 192 ? -0.500 2.211 -0.559 1.00 77.81 192 LEU A O 1
ATOM 1478 N N . HIS A 1 193 ? -0.488 3.385 -2.483 1.00 75.81 193 HIS A N 1
ATOM 1479 C CA . HIS A 1 193 ? -0.826 2.296 -3.388 1.00 75.81 193 HIS A CA 1
ATOM 1480 C C . HIS A 1 193 ? 0.416 1.727 -4.079 1.00 75.81 193 HIS A C 1
ATOM 1482 O O . HIS A 1 193 ? 0.648 1.936 -5.275 1.00 75.81 193 HIS A O 1
ATOM 1488 N N . ILE A 1 194 ? 1.278 1.070 -3.301 1.00 86.12 194 ILE A N 1
ATOM 1489 C CA . ILE A 1 194 ? 2.601 0.618 -3.750 1.00 86.12 194 ILE A CA 1
ATOM 1490 C C . ILE A 1 194 ? 2.547 -0.489 -4.816 1.00 86.12 194 ILE A C 1
ATOM 1492 O O . ILE A 1 194 ? 3.403 -0.522 -5.699 1.00 86.12 194 ILE A O 1
ATOM 1496 N N . VAL A 1 195 ? 1.563 -1.383 -4.786 1.00 81.88 195 VAL A N 1
ATOM 1497 C CA . VAL A 1 195 ? 1.413 -2.476 -5.755 1.00 81.88 195 VAL A CA 1
ATOM 1498 C C . VAL A 1 195 ? 1.002 -1.929 -7.124 1.00 81.88 195 VAL A C 1
ATOM 1500 O O . VAL A 1 195 ? 1.747 -2.184 -8.073 1.00 81.88 195 VAL A O 1
ATOM 1503 N N . PRO A 1 196 ? -0.055 -1.095 -7.277 1.00 77.56 196 PRO A N 1
ATOM 1504 C CA . PRO A 1 196 ? -0.309 -0.386 -8.530 1.00 77.56 196 PRO A CA 1
ATOM 1505 C C . PRO A 1 196 ? 0.868 0.486 -8.980 1.00 77.56 196 PRO A C 1
ATOM 1507 O O . PRO A 1 196 ? 1.132 0.578 -10.176 1.00 77.56 196 PRO A O 1
ATOM 1510 N N . PHE A 1 197 ? 1.614 1.094 -8.049 1.00 88.19 197 PHE A N 1
ATOM 1511 C CA . PHE A 1 197 ? 2.796 1.887 -8.396 1.00 88.19 197 PHE A CA 1
ATOM 1512 C C . PHE A 1 197 ? 3.882 1.018 -9.048 1.00 88.19 197 PHE A C 1
ATOM 1514 O O . PHE A 1 197 ? 4.419 1.371 -10.098 1.00 88.19 197 PHE A O 1
ATOM 1521 N N . ARG A 1 198 ? 4.187 -0.150 -8.469 1.00 93.62 198 ARG A N 1
ATOM 1522 C CA . ARG A 1 198 ? 5.143 -1.116 -9.038 1.00 93.62 198 ARG A CA 1
ATOM 1523 C C . ARG A 1 198 ? 4.639 -1.737 -10.333 1.00 93.62 198 ARG A C 1
ATOM 1525 O O . ARG A 1 198 ? 5.442 -1.959 -11.234 1.00 93.62 198 ARG A O 1
ATOM 1532 N N . GLN A 1 199 ? 3.335 -1.985 -10.445 1.00 87.56 199 GLN A N 1
ATOM 1533 C CA . GLN A 1 199 ? 2.732 -2.438 -11.694 1.00 87.56 199 GLN A CA 1
ATOM 1534 C C . GLN A 1 199 ? 2.943 -1.394 -12.794 1.00 87.56 199 GLN A C 1
ATOM 1536 O O . GLN A 1 199 ? 3.387 -1.745 -13.878 1.00 87.56 199 GLN A O 1
ATOM 1541 N N . ALA A 1 200 ? 2.755 -0.107 -12.496 1.00 81.31 200 ALA A N 1
ATOM 1542 C CA . ALA A 1 200 ? 3.056 0.960 -13.443 1.00 81.31 200 ALA A CA 1
ATOM 1543 C C . ALA A 1 200 ? 4.556 1.015 -13.809 1.00 81.31 200 ALA A C 1
ATOM 1545 O O . ALA A 1 200 ? 4.898 1.238 -14.970 1.00 81.31 200 ALA A O 1
ATOM 1546 N N . MET A 1 201 ? 5.472 0.745 -12.870 1.00 96.88 201 MET A N 1
ATOM 1547 C CA . MET A 1 201 ? 6.900 0.593 -13.198 1.00 96.88 201 MET A CA 1
ATOM 1548 C C . MET A 1 201 ? 7.149 -0.584 -14.156 1.00 96.88 201 MET A C 1
ATOM 1550 O O . MET A 1 201 ? 7.894 -0.432 -15.127 1.00 96.88 201 MET A O 1
ATOM 1554 N N . LEU A 1 202 ? 6.517 -1.738 -13.912 1.00 95.19 202 LEU A N 1
ATOM 1555 C CA . LEU A 1 202 ? 6.608 -2.919 -14.774 1.00 95.19 202 LEU A CA 1
ATOM 1556 C C . LEU A 1 202 ? 6.046 -2.639 -16.171 1.00 95.19 202 LEU A C 1
ATOM 1558 O O . LEU A 1 202 ? 6.720 -2.912 -17.162 1.00 95.19 202 LEU A O 1
ATOM 1562 N N . ASP A 1 203 ? 4.858 -2.040 -16.249 1.00 83.94 203 ASP A N 1
ATOM 1563 C CA . ASP A 1 203 ? 4.188 -1.687 -17.500 1.00 83.94 203 ASP A CA 1
ATOM 1564 C C . ASP A 1 203 ? 5.043 -0.728 -18.333 1.00 83.94 203 ASP A C 1
ATOM 1566 O O . ASP A 1 203 ? 5.159 -0.898 -19.547 1.00 83.94 203 ASP A O 1
ATOM 1570 N N . TYR A 1 204 ? 5.702 0.246 -17.691 1.00 93.12 204 TYR A N 1
ATOM 1571 C CA . TYR A 1 204 ? 6.657 1.124 -18.366 1.00 93.12 204 TYR A CA 1
ATOM 1572 C C . TYR A 1 204 ? 7.836 0.326 -18.937 1.00 93.12 204 TYR A C 1
ATOM 1574 O O . TYR A 1 204 ? 8.194 0.493 -20.106 1.00 93.12 204 TYR A O 1
ATOM 1582 N N . GLY A 1 205 ? 8.445 -0.533 -18.113 1.00 94.38 205 GLY A N 1
ATOM 1583 C CA . GLY A 1 205 ? 9.583 -1.365 -18.503 1.00 94.38 205 GLY A CA 1
ATOM 1584 C C . GLY A 1 205 ? 9.262 -2.279 -19.685 1.00 94.38 205 GLY A C 1
ATOM 1585 O O . GLY A 1 205 ? 10.009 -2.312 -20.662 1.00 94.38 205 GLY A O 1
ATOM 1586 N N . ASN A 1 206 ? 8.122 -2.965 -19.625 1.00 93.75 206 ASN A N 1
ATOM 1587 C CA . ASN A 1 206 ? 7.650 -3.872 -20.669 1.00 93.75 206 ASN A CA 1
ATOM 1588 C C . ASN A 1 206 ? 7.240 -3.119 -21.939 1.00 93.75 206 ASN A C 1
ATOM 1590 O O . ASN A 1 206 ? 7.597 -3.530 -23.039 1.00 93.75 206 ASN A O 1
ATOM 1594 N N . ALA A 1 207 ? 6.597 -1.955 -21.819 1.00 81.69 207 ALA A N 1
ATOM 1595 C CA . ALA A 1 207 ? 6.300 -1.122 -22.980 1.00 81.69 207 ALA A CA 1
ATOM 1596 C C . ALA A 1 207 ? 7.571 -0.685 -23.727 1.00 81.69 207 ALA A C 1
ATOM 1598 O O . ALA A 1 207 ? 7.581 -0.679 -24.955 1.00 81.69 207 ALA A O 1
ATOM 1599 N N . GLY A 1 208 ? 8.651 -0.358 -23.010 1.00 86.38 208 GLY A N 1
ATOM 1600 C CA . GLY A 1 208 ? 9.929 -0.059 -23.655 1.00 86.38 208 GLY A CA 1
ATOM 1601 C C . GLY A 1 208 ? 10.626 -1.292 -24.237 1.00 86.38 208 GLY A C 1
ATOM 1602 O O . GLY A 1 208 ? 11.268 -1.174 -25.272 1.00 86.38 208 GLY A O 1
ATOM 1603 N N . ARG A 1 209 ? 10.459 -2.481 -23.643 1.00 92.44 209 ARG A N 1
ATOM 1604 C CA . ARG A 1 209 ? 10.936 -3.760 -24.216 1.00 92.44 209 ARG A CA 1
ATOM 1605 C C . ARG A 1 209 ? 10.248 -4.119 -25.528 1.00 92.44 209 ARG A C 1
ATOM 1607 O O . ARG A 1 209 ? 10.880 -4.672 -26.424 1.00 92.44 209 ARG A O 1
ATOM 1614 N N . GLN A 1 210 ? 8.961 -3.802 -25.627 1.00 85.19 210 GLN A N 1
ATOM 1615 C CA . GLN A 1 210 ? 8.144 -4.045 -26.813 1.00 85.19 210 GLN A CA 1
ATOM 1616 C C . GLN A 1 210 ? 8.518 -3.116 -27.983 1.00 85.19 210 GLN A C 1
ATOM 1618 O O . GLN A 1 210 ? 8.248 -3.464 -29.132 1.00 85.19 210 GLN A O 1
ATOM 1623 N N . ASP A 1 211 ? 9.146 -1.963 -27.716 1.00 81.25 211 ASP A N 1
ATOM 1624 C CA . ASP A 1 211 ? 9.606 -1.020 -28.741 1.00 81.25 211 ASP A CA 1
ATOM 1625 C C . ASP A 1 211 ? 11.079 -1.293 -29.128 1.00 81.25 211 ASP A C 1
ATOM 1627 O O . ASP A 1 211 ? 11.991 -0.963 -28.363 1.00 81.25 211 ASP A O 1
ATOM 1631 N N . PRO A 1 212 ? 11.353 -1.847 -30.328 1.00 80.56 212 PRO A N 1
ATOM 1632 C CA . PRO A 1 212 ? 12.716 -2.154 -30.770 1.00 80.56 212 PRO A CA 1
ATOM 1633 C C . PRO A 1 212 ? 13.611 -0.913 -30.921 1.00 80.56 212 PRO A C 1
ATOM 1635 O O . PRO A 1 212 ? 14.833 -1.042 -30.911 1.00 80.56 212 PRO A O 1
ATOM 1638 N N . ASP A 1 213 ? 13.017 0.276 -31.048 1.00 80.44 213 ASP A N 1
ATOM 1639 C CA . ASP A 1 213 ? 13.715 1.551 -31.209 1.00 80.44 213 ASP A CA 1
ATOM 1640 C C . ASP A 1 213 ? 13.690 2.394 -29.917 1.00 80.44 213 ASP A C 1
ATOM 1642 O O . ASP A 1 213 ? 14.120 3.551 -29.932 1.00 80.44 213 ASP A O 1
ATOM 1646 N N . PHE A 1 214 ? 13.222 1.847 -28.783 1.00 83.31 214 PHE A N 1
ATOM 1647 C CA . PHE A 1 214 ? 12.986 2.609 -27.549 1.00 83.31 214 PHE A CA 1
ATOM 1648 C C . PHE A 1 214 ? 14.179 3.488 -27.160 1.00 83.31 214 PHE A C 1
ATOM 1650 O O . PHE A 1 214 ? 14.036 4.691 -26.932 1.00 83.31 214 PHE A O 1
ATOM 1657 N N . ARG A 1 215 ? 15.384 2.908 -27.109 1.00 86.81 215 ARG A N 1
ATOM 1658 C CA . ARG A 1 215 ? 16.602 3.634 -26.712 1.00 86.81 215 ARG A CA 1
ATOM 1659 C C . ARG A 1 215 ? 16.938 4.764 -27.682 1.00 86.81 215 ARG A C 1
ATOM 1661 O O . ARG A 1 215 ? 17.262 5.870 -27.254 1.00 86.81 215 ARG A O 1
ATOM 1668 N N . LYS A 1 216 ? 16.799 4.516 -28.984 1.00 80.56 216 LYS A N 1
ATOM 1669 C CA . LYS A 1 216 ? 17.013 5.518 -30.035 1.00 80.56 216 LYS A CA 1
ATOM 1670 C C . LYS A 1 216 ? 16.015 6.671 -29.920 1.00 80.56 216 LYS A C 1
ATOM 1672 O O . LYS A 1 216 ? 16.419 7.830 -29.973 1.00 80.56 216 LYS A O 1
ATOM 1677 N N . HIS A 1 217 ? 14.735 6.367 -29.717 1.00 77.31 217 HIS A N 1
ATOM 1678 C CA . HIS A 1 217 ? 13.680 7.370 -29.559 1.00 77.31 217 HIS A CA 1
ATOM 1679 C C . HIS A 1 217 ? 13.853 8.225 -28.301 1.00 77.31 217 HIS A C 1
ATOM 1681 O O . HIS A 1 217 ? 13.505 9.401 -28.302 1.00 77.31 217 HIS A O 1
ATOM 1687 N N . ASN A 1 218 ? 14.432 7.656 -27.244 1.00 76.56 218 ASN A N 1
ATOM 1688 C CA . ASN A 1 218 ? 14.638 8.341 -25.971 1.00 76.56 218 ASN A CA 1
ATOM 1689 C C . ASN A 1 218 ? 16.059 8.920 -25.815 1.00 76.56 218 ASN A C 1
ATOM 1691 O O . ASN A 1 218 ? 16.510 9.173 -24.700 1.00 76.56 218 ASN A O 1
ATOM 1695 N N . GLY A 1 219 ? 16.766 9.156 -26.928 1.00 79.50 219 GLY A N 1
ATOM 1696 C CA . GLY A 1 219 ? 18.018 9.917 -26.942 1.00 79.50 219 GLY A CA 1
ATOM 1697 C C . GLY A 1 219 ? 19.226 9.209 -26.321 1.00 79.50 219 GLY A C 1
ATOM 1698 O O . GLY A 1 219 ? 20.212 9.875 -25.994 1.00 79.50 219 GLY A O 1
ATOM 1699 N N . SER A 1 220 ? 19.181 7.883 -26.154 1.00 84.06 220 SER A N 1
ATOM 1700 C CA . SER A 1 220 ? 20.348 7.110 -25.720 1.00 84.06 220 SER A CA 1
ATOM 1701 C C . SER A 1 220 ? 21.496 7.254 -26.719 1.00 84.06 220 SER A C 1
ATOM 1703 O O . SER A 1 220 ? 21.288 7.320 -27.930 1.00 84.06 220 SER A O 1
ATOM 1705 N N . LYS A 1 221 ? 22.733 7.276 -26.212 1.00 82.69 221 LYS A N 1
ATOM 1706 C CA . LYS A 1 221 ? 23.939 7.417 -27.047 1.00 82.69 221 LYS A CA 1
ATOM 1707 C C . LYS A 1 221 ? 24.533 6.076 -27.467 1.00 82.69 221 LYS A C 1
ATOM 1709 O O . LYS A 1 221 ? 25.296 6.011 -28.425 1.00 82.69 221 LYS A O 1
ATOM 1714 N N . THR A 1 222 ? 24.200 5.018 -26.737 1.00 85.50 222 THR A N 1
ATOM 1715 C CA . THR A 1 222 ? 24.751 3.671 -26.895 1.00 85.50 222 THR A CA 1
ATOM 1716 C C . THR A 1 222 ? 23.629 2.648 -26.900 1.00 85.50 222 THR A C 1
ATOM 1718 O O . THR A 1 222 ? 22.519 2.928 -26.437 1.00 85.50 222 THR A O 1
ATOM 1721 N N . ALA A 1 223 ? 23.903 1.458 -27.429 1.00 87.69 223 ALA A N 1
ATOM 1722 C CA . ALA A 1 223 ? 22.910 0.404 -27.586 1.00 87.69 223 ALA A CA 1
ATOM 1723 C C . ALA A 1 223 ? 21.583 0.876 -28.219 1.00 87.69 223 ALA A C 1
ATOM 1725 O O . ALA A 1 223 ? 20.502 0.567 -27.725 1.00 87.69 223 ALA A O 1
ATOM 1726 N N . THR A 1 224 ? 21.668 1.711 -29.260 1.00 86.06 224 THR A N 1
ATOM 1727 C CA . THR A 1 224 ? 20.505 2.295 -29.953 1.00 86.06 224 THR A CA 1
ATOM 1728 C C . THR A 1 224 ? 19.937 1.389 -31.039 1.00 86.06 224 THR A C 1
ATOM 1730 O O . THR A 1 224 ? 18.775 1.548 -31.399 1.00 86.06 224 THR A O 1
ATOM 1733 N N . ASP A 1 225 ? 20.741 0.452 -31.542 1.00 86.31 225 ASP A N 1
ATOM 1734 C CA . ASP A 1 225 ? 20.313 -0.624 -32.430 1.00 86.31 225 ASP A CA 1
ATOM 1735 C C . ASP A 1 225 ? 20.328 -1.948 -31.657 1.00 86.31 225 ASP A C 1
ATOM 1737 O O . ASP A 1 225 ? 21.373 -2.387 -31.159 1.00 86.31 225 ASP A O 1
ATOM 1741 N N . LEU A 1 226 ? 19.140 -2.543 -31.529 1.00 88.00 226 LEU A N 1
ATOM 1742 C CA . LEU A 1 226 ? 18.892 -3.815 -30.847 1.00 88.00 226 LEU A CA 1
ATOM 1743 C C . LEU A 1 226 ? 18.494 -4.934 -31.827 1.00 88.00 226 LEU A C 1
ATOM 1745 O O . LEU A 1 226 ? 18.133 -6.025 -31.392 1.00 88.00 226 LEU A O 1
ATOM 1749 N N . SER A 1 227 ? 18.540 -4.674 -33.140 1.00 88.25 227 SER A N 1
ATOM 1750 C CA . SER A 1 227 ? 18.146 -5.644 -34.170 1.00 88.25 227 SER A CA 1
ATOM 1751 C C . SER A 1 227 ? 19.192 -6.740 -34.400 1.00 88.25 227 SER A C 1
ATOM 1753 O O . SER A 1 227 ? 18.843 -7.892 -34.673 1.00 88.25 227 SER A O 1
ATOM 1755 N N . GLY A 1 228 ? 20.474 -6.402 -34.243 1.00 88.06 228 GLY A N 1
ATOM 1756 C CA . GLY A 1 228 ? 21.595 -7.330 -34.375 1.00 88.06 228 GLY A CA 1
ATOM 1757 C C . GLY A 1 228 ? 21.725 -8.322 -33.215 1.00 88.06 228 GLY A C 1
ATOM 1758 O O . GLY A 1 228 ? 20.898 -8.374 -32.306 1.00 88.06 228 GLY A O 1
ATOM 1759 N N . ASP A 1 229 ? 22.784 -9.128 -33.248 1.00 91.56 229 ASP A N 1
ATOM 1760 C CA . ASP A 1 229 ? 23.112 -10.082 -32.171 1.00 91.56 229 ASP A CA 1
ATOM 1761 C C . ASP A 1 229 ? 24.075 -9.484 -31.136 1.00 91.56 229 ASP A C 1
ATOM 1763 O O . ASP A 1 229 ? 24.296 -10.039 -30.059 1.00 91.56 229 ASP A O 1
ATOM 1767 N N . THR A 1 230 ? 24.641 -8.318 -31.447 1.00 93.06 230 THR A N 1
ATOM 1768 C CA . THR A 1 230 ? 25.523 -7.558 -30.564 1.00 93.06 230 THR A CA 1
ATOM 1769 C C . THR A 1 230 ? 25.199 -6.079 -30.636 1.00 93.06 230 THR A C 1
ATOM 1771 O O . THR A 1 230 ? 24.798 -5.584 -31.687 1.00 93.06 230 THR A O 1
ATOM 1774 N N . THR A 1 231 ? 25.463 -5.356 -29.554 1.00 91.12 231 THR A N 1
ATOM 1775 C CA . THR A 1 231 ? 25.332 -3.900 -29.518 1.00 91.12 231 THR A CA 1
ATOM 1776 C C . THR A 1 231 ? 26.518 -3.249 -28.813 1.00 91.12 231 THR A C 1
ATOM 1778 O O . THR A 1 231 ? 27.171 -3.870 -27.970 1.00 91.12 231 THR A O 1
ATOM 1781 N N . TYR A 1 232 ? 26.829 -2.002 -29.166 1.00 86.50 232 TYR A N 1
ATOM 1782 C CA . TYR A 1 232 ? 27.931 -1.270 -28.546 1.00 86.50 232 TYR A CA 1
ATOM 1783 C C . TYR A 1 232 ? 27.489 -0.658 -27.215 1.00 86.50 232 TYR A C 1
ATOM 1785 O O . TYR A 1 232 ? 26.620 0.220 -27.182 1.00 86.50 232 TYR A O 1
ATOM 1793 N N . ALA A 1 233 ? 28.117 -1.094 -26.124 1.00 80.25 233 ALA A N 1
ATOM 1794 C CA . ALA A 1 233 ? 27.856 -0.608 -24.778 1.00 80.25 233 ALA A CA 1
ATOM 1795 C C . ALA A 1 233 ? 28.972 0.360 -24.350 1.00 80.25 233 ALA A C 1
ATOM 1797 O O . ALA A 1 233 ? 30.099 -0.042 -24.041 1.00 80.25 233 ALA A O 1
ATOM 1798 N N . GLY A 1 234 ? 28.681 1.664 -24.377 1.00 67.62 234 GLY A N 1
ATOM 1799 C CA . GLY A 1 234 ? 29.732 2.691 -24.354 1.00 67.62 234 GLY A CA 1
ATOM 1800 C C . GLY A 1 234 ? 30.452 2.882 -23.023 1.00 67.62 234 GLY A C 1
ATOM 1801 O O . GLY A 1 234 ? 31.587 3.347 -23.039 1.00 67.62 234 GLY A O 1
ATOM 1802 N N . GLU A 1 235 ? 29.882 2.466 -21.891 1.00 67.56 235 GLU A N 1
ATOM 1803 C CA . GLU A 1 235 ? 30.586 2.506 -20.600 1.00 67.56 235 GLU A CA 1
ATOM 1804 C C . GLU A 1 235 ? 31.808 1.572 -20.580 1.00 67.56 235 GLU A C 1
ATOM 1806 O O . GLU A 1 235 ? 32.887 1.948 -20.129 1.00 67.56 235 GLU A O 1
ATOM 1811 N N . HIS A 1 236 ? 31.669 0.365 -21.135 1.00 65.44 236 HIS A N 1
ATOM 1812 C CA . HIS A 1 236 ? 32.761 -0.608 -21.228 1.00 65.44 236 HIS A CA 1
ATOM 1813 C C . HIS A 1 236 ? 33.525 -0.521 -22.553 1.00 65.44 236 HIS A C 1
ATOM 1815 O O . HIS A 1 236 ? 34.442 -1.309 -22.781 1.00 65.44 236 HIS A O 1
ATOM 1821 N N . LYS A 1 237 ? 33.135 0.416 -23.429 1.00 76.38 237 LYS A N 1
ATOM 1822 C CA . LYS A 1 237 ? 33.674 0.611 -24.782 1.00 76.38 237 LYS A CA 1
ATOM 1823 C C . LYS A 1 237 ? 33.795 -0.692 -25.584 1.00 76.38 237 LYS A C 1
ATOM 1825 O O . LYS A 1 237 ? 34.724 -0.845 -26.376 1.00 76.38 237 LYS A O 1
ATOM 1830 N N . LYS A 1 238 ? 32.868 -1.630 -25.382 1.00 83.62 238 LYS A N 1
ATOM 1831 C CA . LYS A 1 238 ? 32.912 -2.972 -25.974 1.00 83.62 238 LYS A CA 1
ATOM 1832 C C . LYS A 1 238 ? 31.579 -3.344 -26.610 1.00 83.62 238 LYS A C 1
ATOM 1834 O O . LYS A 1 238 ? 30.529 -2.810 -26.253 1.00 83.62 238 LYS A O 1
ATOM 1839 N N . TRP A 1 239 ? 31.648 -4.289 -27.536 1.00 89.06 239 TRP A N 1
ATOM 1840 C CA . TRP A 1 239 ? 30.473 -4.964 -28.068 1.00 89.06 239 TRP A CA 1
ATOM 1841 C C . TRP A 1 239 ? 29.994 -6.015 -27.067 1.00 89.06 239 TRP A C 1
ATOM 1843 O O . TRP A 1 239 ? 30.796 -6.782 -26.535 1.00 89.06 239 TRP A O 1
ATOM 1853 N N . GLU A 1 240 ? 28.694 -6.026 -26.795 1.00 91.56 240 GLU A N 1
ATOM 1854 C CA . GLU A 1 240 ? 28.045 -6.969 -25.885 1.00 91.56 240 GLU A CA 1
ATOM 1855 C C . GLU A 1 240 ? 26.950 -7.737 -26.624 1.00 91.56 240 GLU A C 1
ATOM 1857 O O . GLU A 1 240 ? 26.249 -7.180 -27.469 1.00 91.56 240 GLU A O 1
ATOM 1862 N N . THR A 1 241 ? 26.809 -9.023 -26.308 1.00 94.12 241 THR A N 1
ATOM 1863 C CA . THR A 1 241 ? 25.798 -9.900 -26.905 1.00 94.12 241 THR A CA 1
ATOM 1864 C C . THR A 1 241 ? 24.395 -9.523 -26.443 1.00 94.12 241 THR A C 1
ATOM 1866 O O . THR A 1 241 ? 24.177 -9.248 -25.260 1.00 94.12 241 THR A O 1
ATOM 1869 N N . ILE A 1 242 ? 23.440 -9.573 -27.368 1.00 94.12 242 ILE A N 1
ATOM 1870 C CA . ILE A 1 242 ? 22.010 -9.420 -27.108 1.00 94.12 242 ILE A CA 1
ATOM 1871 C C . ILE A 1 242 ? 21.376 -10.812 -27.098 1.00 94.12 242 ILE A C 1
ATOM 1873 O O . ILE A 1 242 ? 21.487 -11.553 -28.072 1.00 94.12 242 ILE A O 1
ATOM 1877 N N . THR A 1 243 ? 20.696 -11.176 -26.009 1.00 94.25 243 THR A N 1
ATOM 1878 C CA . THR A 1 243 ? 19.930 -12.433 -25.950 1.00 94.25 243 THR A CA 1
ATOM 1879 C C . THR A 1 243 ? 18.470 -12.162 -26.300 1.00 94.25 243 THR A C 1
ATOM 1881 O O . THR A 1 243 ? 17.704 -11.682 -25.463 1.00 94.25 243 THR A O 1
ATOM 1884 N N . LYS A 1 244 ? 18.093 -12.437 -27.551 1.00 92.56 244 LYS A N 1
ATOM 1885 C CA . LYS A 1 244 ? 16.733 -12.222 -28.059 1.00 92.56 244 LYS A CA 1
ATOM 1886 C C . LYS A 1 244 ? 15.850 -13.442 -27.790 1.00 92.56 244 LYS A C 1
ATOM 1888 O O . LYS A 1 244 ? 16.289 -14.574 -27.970 1.00 92.56 244 LYS A O 1
ATOM 1893 N N . ASP A 1 245 ? 14.606 -13.191 -27.402 1.00 90.19 245 ASP A N 1
ATOM 1894 C CA . ASP A 1 245 ? 13.555 -14.207 -27.294 1.00 90.19 245 ASP A CA 1
ATOM 1895 C C . ASP A 1 245 ? 12.900 -14.485 -28.660 1.00 90.19 245 ASP A C 1
ATOM 1897 O O . ASP A 1 245 ? 12.392 -15.578 -28.905 1.00 90.19 245 ASP A O 1
ATOM 1901 N N . SER A 1 246 ? 12.937 -13.499 -29.564 1.00 88.81 246 SER A N 1
ATOM 1902 C CA . SER A 1 246 ? 12.390 -13.571 -30.920 1.00 88.81 246 SER A CA 1
ATOM 1903 C C . SER A 1 246 ? 13.365 -12.970 -31.945 1.00 88.81 246 SER A C 1
ATOM 1905 O O . SER A 1 246 ? 13.974 -11.931 -31.674 1.00 88.81 246 SER A O 1
ATOM 1907 N N . PRO A 1 247 ? 13.508 -13.562 -33.149 1.00 86.19 247 PRO A N 1
ATOM 1908 C CA . PRO A 1 247 ? 14.335 -12.996 -34.217 1.00 86.19 247 PRO A CA 1
ATOM 1909 C C . PRO A 1 247 ? 13.743 -11.712 -34.827 1.00 86.19 247 PRO A C 1
ATOM 1911 O O . PRO A 1 247 ? 14.453 -10.984 -35.517 1.00 86.19 247 PRO A O 1
ATOM 1914 N N . THR A 1 248 ? 12.463 -11.418 -34.575 1.00 85.12 248 THR A N 1
ATOM 1915 C CA . THR A 1 248 ? 11.755 -10.220 -35.055 1.00 85.12 248 THR A CA 1
ATOM 1916 C C . THR A 1 248 ? 11.121 -9.446 -33.895 1.00 85.12 248 THR A C 1
ATOM 1918 O O . THR A 1 248 ? 10.758 -10.073 -32.898 1.00 85.12 248 THR A O 1
ATOM 1921 N N . PRO A 1 249 ? 10.923 -8.117 -34.008 1.00 82.12 249 PRO A N 1
ATOM 1922 C CA . PRO A 1 249 ? 10.251 -7.337 -32.972 1.00 82.12 249 PRO A CA 1
ATOM 1923 C C . PRO A 1 249 ? 8.845 -7.865 -32.617 1.00 82.12 249 PRO A C 1
ATOM 1925 O O . PRO A 1 249 ? 8.119 -8.273 -33.526 1.00 82.12 249 PRO A O 1
ATOM 1928 N N . PRO A 1 250 ? 8.427 -7.792 -31.338 1.00 87.62 250 PRO A N 1
ATOM 1929 C CA . PRO A 1 250 ? 9.248 -7.425 -30.183 1.00 87.62 250 PRO A CA 1
ATOM 1930 C C . PRO A 1 250 ? 10.316 -8.498 -29.907 1.00 87.62 250 PRO A C 1
ATOM 1932 O O . PRO A 1 250 ? 10.015 -9.686 -29.843 1.00 87.62 250 PRO A O 1
ATOM 1935 N N . TYR A 1 251 ? 11.579 -8.078 -29.767 1.00 87.44 251 TYR A N 1
ATOM 1936 C CA . TYR A 1 251 ? 12.714 -9.005 -29.630 1.00 87.44 251 TYR A CA 1
ATOM 1937 C C . TYR A 1 251 ? 12.759 -9.705 -28.272 1.00 87.44 251 TYR A C 1
ATOM 1939 O O . TYR A 1 251 ? 13.402 -10.746 -28.138 1.00 87.44 251 TYR A O 1
ATOM 1947 N N . PHE A 1 252 ? 12.123 -9.106 -27.267 1.00 92.44 252 PHE A N 1
ATOM 1948 C CA . PHE A 1 252 ? 12.216 -9.508 -25.875 1.00 92.44 252 PHE A CA 1
ATOM 1949 C C . PHE A 1 252 ? 10.833 -9.826 -25.326 1.00 92.44 252 PHE A C 1
ATOM 1951 O O . PHE A 1 252 ? 9.883 -9.073 -25.546 1.00 92.44 252 PHE A O 1
ATOM 1958 N N . ASN A 1 253 ? 10.744 -10.905 -24.557 1.00 90.69 253 ASN A N 1
ATOM 1959 C CA . ASN A 1 253 ? 9.567 -11.206 -23.759 1.00 90.69 253 ASN A CA 1
ATOM 1960 C C . ASN A 1 253 ? 9.421 -10.188 -22.625 1.00 90.69 253 ASN A C 1
ATOM 1962 O O . ASN A 1 253 ? 10.409 -9.645 -22.117 1.00 90.69 253 ASN A O 1
ATOM 1966 N N . ASP A 1 254 ? 8.187 -9.959 -22.193 1.00 91.62 254 ASP A N 1
ATOM 1967 C CA . ASP A 1 254 ? 7.900 -9.120 -21.035 1.00 91.62 254 ASP A CA 1
ATOM 1968 C C . ASP A 1 254 ? 8.553 -9.689 -19.768 1.00 91.62 254 ASP A C 1
ATOM 1970 O O . ASP A 1 254 ? 8.593 -10.902 -19.545 1.00 91.62 254 ASP A O 1
ATOM 1974 N N . HIS A 1 255 ? 9.058 -8.801 -18.914 1.00 92.00 255 HIS A N 1
ATOM 1975 C CA . HIS A 1 255 ? 9.450 -9.183 -17.566 1.00 92.00 255 HIS A CA 1
ATOM 1976 C C . HIS A 1 255 ? 8.216 -9.507 -16.728 1.00 92.00 255 HIS A C 1
ATOM 1978 O O . HIS A 1 255 ? 7.149 -8.911 -16.898 1.00 92.00 255 HIS A O 1
ATOM 1984 N N . VAL A 1 256 ? 8.408 -10.390 -15.749 1.00 88.94 256 VAL A N 1
ATOM 1985 C CA . VAL A 1 256 ? 7.422 -10.672 -14.704 1.00 88.94 256 VAL A CA 1
ATOM 1986 C C . VAL A 1 256 ? 7.951 -10.264 -13.333 1.00 88.94 256 VAL A C 1
ATOM 1988 O O . VAL A 1 256 ? 9.159 -10.262 -13.085 1.00 88.94 256 VAL A O 1
ATOM 1991 N N . THR A 1 257 ? 7.046 -9.921 -12.420 1.00 87.69 257 THR A N 1
ATOM 1992 C CA . THR A 1 257 ? 7.413 -9.614 -11.034 1.00 87.69 257 THR A CA 1
ATOM 1993 C C . THR A 1 257 ? 7.778 -10.875 -10.260 1.00 87.69 257 THR A C 1
ATOM 1995 O O . THR A 1 257 ? 7.084 -11.885 -10.369 1.00 87.69 257 THR A O 1
ATOM 1998 N N . ASN A 1 258 ? 8.813 -10.804 -9.423 1.00 88.31 258 ASN A N 1
ATOM 1999 C CA . ASN A 1 258 ? 9.127 -11.839 -8.437 1.00 88.31 258 ASN A CA 1
ATOM 2000 C C . ASN A 1 258 ? 8.993 -11.300 -7.006 1.00 88.31 258 ASN A C 1
ATOM 2002 O O . ASN A 1 258 ? 9.356 -10.148 -6.724 1.00 88.31 258 ASN A O 1
ATOM 2006 N N . LYS A 1 259 ? 8.485 -12.170 -6.120 1.00 84.56 259 LYS A N 1
ATOM 2007 C CA . LYS A 1 259 ? 8.181 -11.837 -4.737 1.00 84.56 259 LYS A CA 1
ATOM 2008 C C . LYS A 1 259 ? 9.403 -11.384 -3.954 1.00 84.56 259 LYS A C 1
ATOM 2010 O O . LYS A 1 259 ? 9.506 -10.256 -3.475 1.00 84.56 259 LYS A O 1
ATOM 2015 N N . GLU A 1 260 ? 10.363 -12.273 -3.891 1.00 87.19 260 GLU A N 1
ATOM 2016 C CA . GLU A 1 260 ? 11.566 -12.136 -3.098 1.00 87.19 260 GLU A CA 1
ATOM 2017 C C . GLU A 1 260 ? 12.440 -10.972 -3.602 1.00 87.19 260 GLU A C 1
ATOM 2019 O O . GLU A 1 260 ? 12.983 -10.193 -2.816 1.00 87.19 260 GLU A O 1
ATOM 2024 N N . LEU A 1 261 ? 12.506 -10.774 -4.923 1.00 92.44 261 LEU A N 1
ATOM 2025 C CA . LEU A 1 261 ? 13.211 -9.643 -5.534 1.00 92.44 261 LEU A CA 1
ATOM 2026 C C . LEU A 1 261 ? 12.583 -8.294 -5.174 1.00 92.44 261 LEU A C 1
ATOM 2028 O O . LEU A 1 261 ? 13.294 -7.309 -4.993 1.00 92.44 261 LEU A O 1
ATOM 2032 N N . THR A 1 262 ? 11.258 -8.224 -5.071 1.00 92.50 262 THR A N 1
ATOM 2033 C CA . THR A 1 262 ? 10.561 -6.975 -4.730 1.00 92.50 262 THR A CA 1
ATOM 2034 C C . THR A 1 262 ? 10.712 -6.633 -3.255 1.00 92.50 262 THR A C 1
ATOM 2036 O O . THR A 1 262 ? 10.850 -5.456 -2.928 1.00 92.50 262 THR A O 1
ATOM 2039 N N . GLU A 1 263 ? 10.750 -7.632 -2.369 1.00 88.50 263 GLU A N 1
ATOM 2040 C CA . GLU A 1 263 ? 11.110 -7.425 -0.961 1.00 88.50 263 GLU A CA 1
ATOM 2041 C C . GLU A 1 263 ? 12.512 -6.817 -0.841 1.00 88.50 263 GLU A C 1
ATOM 2043 O O . GLU A 1 263 ? 12.677 -5.765 -0.217 1.00 88.50 263 GLU A O 1
ATOM 2048 N N . ALA A 1 264 ? 13.494 -7.399 -1.536 1.00 92.75 264 ALA A N 1
ATOM 2049 C CA . ALA A 1 264 ? 14.859 -6.879 -1.572 1.00 92.75 264 ALA A CA 1
ATOM 2050 C C . ALA A 1 264 ? 14.939 -5.460 -2.166 1.00 92.75 264 ALA A C 1
ATOM 2052 O O . ALA A 1 264 ? 15.615 -4.588 -1.614 1.00 92.75 264 ALA A O 1
ATOM 2053 N N . ALA A 1 265 ? 14.218 -5.205 -3.261 1.00 97.00 265 ALA A N 1
ATOM 2054 C CA . ALA A 1 265 ? 14.181 -3.898 -3.908 1.00 97.00 265 ALA A CA 1
ATOM 2055 C C . ALA A 1 265 ? 13.557 -2.829 -3.001 1.00 97.00 265 ALA A C 1
ATOM 2057 O O . ALA A 1 265 ? 14.102 -1.735 -2.858 1.00 97.00 265 ALA A O 1
ATOM 2058 N N . GLN A 1 266 ? 12.428 -3.134 -2.356 1.00 96.25 266 GLN A N 1
ATOM 2059 C CA . GLN A 1 266 ? 11.754 -2.202 -1.456 1.00 96.25 266 GLN A CA 1
ATOM 2060 C C . GLN A 1 266 ? 12.597 -1.900 -0.219 1.00 96.25 266 GLN A C 1
ATOM 2062 O O . GLN A 1 266 ? 12.698 -0.740 0.177 1.00 96.25 266 GLN A O 1
ATOM 2067 N N . PHE A 1 267 ? 13.239 -2.919 0.355 1.00 95.25 267 PHE A N 1
ATOM 2068 C CA . PHE A 1 267 ? 14.175 -2.745 1.459 1.00 95.25 267 PHE A CA 1
ATOM 2069 C C . PHE A 1 267 ? 15.301 -1.770 1.101 1.00 95.25 267 PHE A C 1
ATOM 2071 O O . PHE A 1 267 ? 15.561 -0.829 1.852 1.00 95.25 267 PHE A O 1
ATOM 2078 N N . GLN A 1 268 ? 15.929 -1.944 -0.065 1.00 97.88 268 GLN A N 1
ATOM 2079 C CA . GLN A 1 268 ? 17.010 -1.063 -0.502 1.00 97.88 268 GLN A CA 1
ATOM 2080 C C . GLN A 1 268 ? 16.516 0.354 -0.825 1.00 97.88 268 GLN A C 1
ATOM 2082 O O . GLN A 1 268 ? 17.191 1.325 -0.481 1.00 97.88 268 GLN A O 1
ATOM 2087 N N . ALA A 1 269 ? 15.348 0.509 -1.454 1.00 98.25 269 ALA A N 1
ATOM 2088 C CA . ALA A 1 269 ? 14.773 1.825 -1.733 1.00 98.25 269 ALA A CA 1
ATOM 2089 C C . ALA A 1 269 ? 14.501 2.602 -0.434 1.00 98.25 269 ALA A C 1
ATOM 2091 O O . ALA A 1 269 ? 14.874 3.769 -0.315 1.00 98.25 269 ALA A O 1
ATOM 2092 N N . GLU A 1 270 ? 13.918 1.944 0.572 1.00 97.62 270 GLU A N 1
ATOM 2093 C CA . GLU A 1 270 ? 13.677 2.553 1.880 1.00 97.62 270 GLU A CA 1
ATOM 2094 C C . GLU A 1 270 ? 14.963 2.846 2.647 1.00 97.62 270 GLU A C 1
ATOM 2096 O O . GLU A 1 270 ? 15.057 3.894 3.285 1.00 97.62 270 GLU A O 1
ATOM 2101 N N . TYR A 1 271 ? 15.975 1.981 2.551 1.00 97.81 271 TYR A N 1
ATOM 2102 C CA . TYR A 1 271 ? 17.278 2.256 3.145 1.00 97.81 271 TYR A CA 1
ATOM 2103 C C . TYR A 1 271 ? 17.921 3.506 2.530 1.00 97.81 271 TYR A C 1
ATOM 2105 O O . TYR A 1 271 ? 18.296 4.412 3.276 1.00 97.81 271 TYR A O 1
ATOM 2113 N N . GLN A 1 272 ? 17.976 3.604 1.197 1.00 98.44 272 GLN A N 1
ATOM 2114 C CA . GLN A 1 272 ? 18.482 4.786 0.486 1.00 98.44 272 GLN A CA 1
ATOM 2115 C C . GLN A 1 272 ? 17.729 6.057 0.891 1.00 98.44 272 GLN A C 1
ATOM 2117 O O . GLN A 1 272 ? 18.348 7.074 1.206 1.00 98.44 272 GLN A O 1
ATOM 2122 N N . ALA A 1 273 ? 16.397 5.979 0.975 1.00 98.31 273 ALA A N 1
ATOM 2123 C CA . ALA A 1 273 ? 15.578 7.075 1.474 1.00 98.31 273 ALA A CA 1
ATOM 2124 C C . ALA A 1 273 ? 15.898 7.412 2.935 1.00 98.31 273 ALA A C 1
ATOM 2126 O O . ALA A 1 273 ? 15.927 8.584 3.289 1.00 98.31 273 ALA A O 1
ATOM 2127 N N . SER A 1 274 ? 16.187 6.425 3.786 1.00 97.44 274 SER A N 1
ATOM 2128 C CA . SER A 1 274 ? 16.459 6.647 5.213 1.00 97.44 274 SER A CA 1
ATOM 2129 C C . SER A 1 274 ? 17.758 7.409 5.468 1.00 97.44 274 SER A C 1
ATOM 2131 O O . SER A 1 274 ? 17.844 8.150 6.448 1.00 97.44 274 SER A O 1
ATOM 2133 N N . ILE A 1 275 ? 18.735 7.261 4.569 1.00 97.19 275 ILE A N 1
ATOM 2134 C CA . ILE A 1 275 ? 20.019 7.971 4.605 1.00 97.19 275 ILE A CA 1
ATOM 2135 C C . ILE A 1 275 ? 20.077 9.150 3.623 1.00 97.19 275 ILE A C 1
ATOM 2137 O O . ILE A 1 275 ? 21.111 9.803 3.523 1.00 97.19 275 ILE A O 1
ATOM 2141 N N . ASP A 1 276 ? 18.985 9.409 2.896 1.00 97.75 276 ASP A N 1
ATOM 2142 C CA . ASP A 1 276 ? 18.874 10.451 1.866 1.00 97.75 276 ASP A CA 1
ATOM 2143 C C . ASP A 1 276 ? 20.006 10.388 0.824 1.00 97.75 276 ASP A C 1
ATOM 2145 O O . ASP A 1 276 ? 20.555 11.402 0.397 1.00 97.75 276 ASP A O 1
ATOM 2149 N N . THR A 1 277 ? 20.417 9.182 0.422 1.00 97.31 277 THR A N 1
ATOM 2150 C CA . THR A 1 277 ? 21.553 8.978 -0.490 1.00 97.31 277 THR A CA 1
ATOM 2151 C C . THR A 1 277 ? 21.353 7.731 -1.346 1.00 97.31 277 THR A C 1
ATOM 2153 O O . THR A 1 277 ? 20.996 6.667 -0.843 1.00 97.31 277 THR A O 1
ATOM 2156 N N . MET A 1 278 ? 21.626 7.854 -2.650 1.00 95.88 278 MET A N 1
ATOM 2157 C CA . MET A 1 278 ? 21.615 6.723 -3.579 1.00 95.88 278 MET A CA 1
ATOM 2158 C C . MET A 1 278 ? 22.866 5.864 -3.369 1.00 95.88 278 MET A C 1
ATOM 2160 O O . MET A 1 278 ? 23.982 6.380 -3.391 1.00 95.88 278 MET A O 1
ATOM 2164 N N . THR A 1 279 ? 22.694 4.556 -3.185 1.00 95.81 279 THR A N 1
ATOM 2165 C CA . THR A 1 279 ? 23.806 3.630 -2.933 1.00 95.81 279 THR A CA 1
ATOM 2166 C C . THR A 1 279 ? 23.458 2.191 -3.316 1.00 95.81 279 THR A C 1
ATOM 2168 O O . THR A 1 279 ? 22.302 1.772 -3.234 1.00 95.81 279 THR A O 1
ATOM 2171 N N . HIS A 1 280 ? 24.482 1.427 -3.703 1.00 94.94 280 HIS A N 1
ATOM 2172 C CA . HIS A 1 280 ? 24.424 -0.033 -3.855 1.00 94.94 280 HIS A CA 1
ATOM 2173 C C . HIS A 1 280 ? 24.783 -0.779 -2.557 1.00 94.94 280 HIS A C 1
ATOM 2175 O O . HIS A 1 280 ? 24.483 -1.965 -2.394 1.00 94.94 280 HIS A O 1
ATOM 2181 N N . GLY A 1 281 ? 25.426 -0.090 -1.609 1.00 95.19 281 GLY A N 1
ATOM 2182 C CA . GLY A 1 281 ? 25.686 -0.619 -0.274 1.00 95.19 281 GLY A CA 1
ATOM 2183 C C . GLY A 1 281 ? 24.401 -0.658 0.545 1.00 95.19 281 GLY A C 1
ATOM 2184 O O . GLY A 1 281 ? 23.587 0.261 0.477 1.00 95.19 281 GLY A O 1
ATOM 2185 N N . GLY A 1 282 ? 24.207 -1.729 1.303 1.00 92.81 282 GLY A N 1
ATOM 2186 C CA . GLY A 1 282 ? 23.086 -1.848 2.234 1.00 92.81 282 GLY A CA 1
ATOM 2187 C C . GLY A 1 282 ? 23.449 -1.321 3.623 1.00 92.81 282 GLY A C 1
ATOM 2188 O O . GLY A 1 282 ? 24.559 -0.818 3.827 1.00 92.81 282 GLY A O 1
ATOM 2189 N N . PRO A 1 283 ? 22.546 -1.443 4.608 1.00 92.38 283 PRO A N 1
ATOM 2190 C CA . PRO A 1 283 ? 22.823 -0.994 5.964 1.00 92.38 283 PRO A CA 1
ATOM 2191 C C . PRO A 1 283 ? 23.957 -1.800 6.602 1.00 92.38 283 PRO A C 1
ATOM 2193 O O . PRO A 1 283 ? 24.041 -3.018 6.452 1.00 92.38 283 PRO A O 1
ATOM 2196 N N . ALA A 1 284 ? 24.777 -1.125 7.412 1.00 88.50 284 ALA A N 1
ATOM 2197 C CA . ALA A 1 284 ? 25.816 -1.774 8.215 1.00 88.50 284 ALA A CA 1
ATOM 2198 C C . ALA A 1 284 ? 25.249 -2.773 9.246 1.00 88.50 284 ALA A C 1
ATOM 2200 O O . ALA A 1 284 ? 25.964 -3.655 9.717 1.00 88.50 284 ALA A O 1
ATOM 2201 N N . SER A 1 285 ? 23.977 -2.616 9.629 1.00 85.75 285 SER A N 1
ATOM 2202 C CA . SER A 1 285 ? 23.226 -3.562 10.453 1.00 85.75 285 SER A CA 1
ATOM 2203 C C . SER A 1 285 ? 21.724 -3.364 10.253 1.00 85.75 285 SER A C 1
ATOM 2205 O O . SER A 1 285 ? 21.250 -2.227 10.232 1.00 85.75 285 SER A O 1
ATOM 2207 N N . TYR A 1 286 ? 20.968 -4.456 10.163 1.00 83.88 286 TYR A N 1
ATOM 2208 C CA . TYR A 1 286 ? 19.506 -4.443 10.213 1.00 83.88 286 TYR A CA 1
ATOM 2209 C C . TYR A 1 286 ? 19.012 -5.586 11.099 1.00 83.88 286 TYR A C 1
ATOM 2211 O O . TYR A 1 286 ? 19.354 -6.743 10.869 1.00 83.88 286 TYR A O 1
ATOM 2219 N N . LYS A 1 287 ? 18.241 -5.263 12.148 1.00 82.50 287 LYS A N 1
ATOM 2220 C CA . LYS A 1 287 ? 17.768 -6.232 13.160 1.00 82.50 287 LYS A CA 1
ATOM 2221 C C . LYS A 1 287 ? 18.886 -7.145 13.713 1.00 82.50 287 LYS A C 1
ATOM 2223 O O . LYS A 1 287 ? 18.653 -8.306 14.024 1.00 82.50 287 LYS A O 1
ATOM 2228 N N . GLY A 1 288 ? 20.106 -6.614 13.827 1.00 79.94 288 GLY A N 1
ATOM 2229 C CA . GLY A 1 288 ? 21.282 -7.341 14.317 1.00 79.94 288 GLY A CA 1
ATOM 2230 C C . GLY A 1 288 ? 22.103 -8.066 13.242 1.00 79.94 288 GLY A C 1
ATOM 2231 O O . GLY A 1 288 ? 23.234 -8.452 13.535 1.00 79.94 288 GLY A O 1
ATOM 2232 N N . ASP A 1 289 ? 21.608 -8.202 12.005 1.00 78.38 289 ASP A N 1
ATOM 2233 C CA . ASP A 1 289 ? 22.376 -8.784 10.898 1.00 78.38 289 ASP A CA 1
ATOM 2234 C C . ASP A 1 289 ? 23.256 -7.721 10.224 1.00 78.38 289 ASP A C 1
ATOM 2236 O O . ASP A 1 289 ? 22.760 -6.761 9.631 1.00 78.38 289 ASP A O 1
ATOM 2240 N N . LYS A 1 290 ? 24.577 -7.901 10.315 1.00 85.69 290 LYS A N 1
ATOM 2241 C CA . LYS A 1 290 ? 25.592 -6.993 9.752 1.00 85.69 290 LYS A CA 1
ATOM 2242 C C . LYS A 1 290 ? 25.993 -7.327 8.314 1.00 85.69 290 LYS A C 1
ATOM 2244 O O . LYS A 1 290 ? 26.801 -6.619 7.720 1.00 85.69 290 LYS A O 1
ATOM 2249 N N . ARG A 1 291 ? 25.476 -8.420 7.749 1.00 84.88 291 ARG A N 1
ATOM 2250 C CA . ARG A 1 291 ? 25.888 -8.915 6.427 1.00 84.88 291 ARG A CA 1
ATOM 2251 C C . ARG A 1 291 ? 25.099 -8.278 5.285 1.00 84.88 291 ARG A C 1
ATOM 2253 O O . ARG A 1 291 ? 25.509 -8.386 4.136 1.00 84.88 291 ARG A O 1
ATOM 2260 N N . LEU A 1 292 ? 24.010 -7.566 5.592 1.00 88.50 292 LEU A N 1
ATOM 2261 C CA . LEU A 1 292 ? 23.139 -6.925 4.597 1.00 88.50 292 LEU A CA 1
ATOM 2262 C C . LEU A 1 292 ? 23.778 -5.720 3.884 1.00 88.50 292 LEU A C 1
ATOM 2264 O O . LEU A 1 292 ? 23.153 -5.118 3.016 1.00 88.50 292 LEU A O 1
ATOM 2268 N N . ILE A 1 293 ? 25.025 -5.367 4.195 1.00 90.00 293 ILE A N 1
ATOM 2269 C CA . ILE A 1 293 ? 25.784 -4.407 3.390 1.00 90.00 293 ILE A CA 1
ATOM 2270 C C . ILE A 1 293 ? 26.048 -4.939 1.971 1.00 90.00 293 ILE A C 1
ATOM 2272 O O . ILE A 1 293 ? 25.996 -4.165 1.014 1.00 90.00 293 ILE A O 1
ATOM 2276 N N . ASP A 1 294 ? 26.267 -6.252 1.840 1.00 91.38 294 ASP A N 1
ATOM 2277 C CA . ASP A 1 294 ? 26.532 -6.947 0.581 1.00 91.38 294 ASP A CA 1
ATOM 2278 C C . ASP A 1 294 ? 25.232 -7.285 -0.164 1.00 91.38 294 ASP A C 1
ATOM 2280 O O . ASP A 1 294 ? 24.279 -7.807 0.419 1.00 91.38 294 ASP A O 1
ATOM 2284 N N . PHE A 1 295 ? 25.206 -7.016 -1.470 1.00 93.56 295 PHE A N 1
ATOM 2285 C CA . PHE A 1 295 ? 24.019 -7.188 -2.308 1.00 93.56 295 PHE A CA 1
ATOM 2286 C C . PHE A 1 295 ? 23.519 -8.640 -2.350 1.00 93.56 295 PHE A C 1
ATOM 2288 O O . PHE A 1 295 ? 22.334 -8.882 -2.124 1.00 93.56 295 PHE A O 1
ATOM 2295 N N . ASN A 1 296 ? 24.399 -9.616 -2.591 1.00 90.94 296 ASN A N 1
ATOM 2296 C CA . ASN A 1 296 ? 23.981 -11.017 -2.707 1.00 90.94 296 ASN A CA 1
ATOM 2297 C C . ASN A 1 296 ? 23.420 -11.532 -1.382 1.00 90.94 296 ASN A C 1
ATOM 2299 O O . ASN A 1 296 ? 22.427 -12.260 -1.356 1.00 90.94 296 ASN A O 1
ATOM 2303 N N . THR A 1 297 ? 24.015 -11.098 -0.272 1.00 89.31 297 THR A N 1
ATOM 2304 C CA . THR A 1 297 ? 23.515 -11.430 1.060 1.00 89.31 297 THR A CA 1
ATOM 2305 C C . THR A 1 297 ? 22.154 -10.788 1.339 1.00 89.31 297 THR A C 1
ATOM 2307 O O . THR A 1 297 ? 21.293 -11.447 1.922 1.00 89.31 297 THR A O 1
ATOM 2310 N N . ARG A 1 298 ? 21.899 -9.553 0.869 1.00 91.25 298 ARG A N 1
ATOM 2311 C CA . ARG A 1 298 ? 20.553 -8.944 0.923 1.00 91.25 298 ARG A CA 1
ATOM 2312 C C . ARG A 1 298 ? 19.525 -9.740 0.135 1.00 91.25 298 ARG A C 1
ATOM 2314 O O . ARG A 1 298 ? 18.457 -10.025 0.662 1.00 91.25 298 ARG A O 1
ATOM 2321 N N . VAL A 1 299 ? 19.830 -10.110 -1.107 1.00 90.19 299 VAL A N 1
ATOM 2322 C CA . VAL A 1 299 ? 18.905 -10.905 -1.930 1.00 90.19 299 VAL A CA 1
ATOM 2323 C C . VAL A 1 299 ? 18.621 -12.251 -1.258 1.00 90.19 299 VAL A C 1
ATOM 2325 O O . VAL A 1 299 ? 17.462 -12.642 -1.138 1.00 90.19 299 VAL A O 1
ATOM 2328 N N . GLY A 1 300 ? 19.654 -12.915 -0.730 1.00 85.81 300 GLY A N 1
ATOM 2329 C CA . GLY A 1 300 ? 19.515 -14.169 0.013 1.00 85.81 300 GLY A CA 1
ATOM 2330 C C . GLY A 1 300 ? 18.707 -14.042 1.310 1.00 85.81 300 GLY A C 1
ATOM 2331 O O . GLY A 1 300 ? 17.954 -14.956 1.639 1.00 85.81 300 GLY A O 1
ATOM 2332 N N . TYR A 1 301 ? 18.794 -12.908 2.017 1.00 86.19 301 TYR A N 1
ATOM 2333 C CA . TYR A 1 301 ? 17.983 -12.634 3.212 1.00 86.19 301 TYR A CA 1
ATOM 2334 C C . TYR A 1 301 ? 16.480 -12.694 2.907 1.00 86.19 301 TYR A C 1
ATOM 2336 O O . TYR A 1 301 ? 15.718 -13.291 3.666 1.00 86.19 301 TYR A O 1
ATOM 2344 N N . PHE A 1 302 ? 16.071 -12.158 1.755 1.00 86.88 302 PHE A N 1
ATOM 2345 C CA . PHE A 1 302 ? 14.691 -12.224 1.263 1.00 86.88 302 PHE A CA 1
ATOM 2346 C C . PHE A 1 302 ? 14.386 -13.491 0.456 1.00 86.88 302 PHE A C 1
ATOM 2348 O O . PHE A 1 302 ? 13.321 -13.592 -0.137 1.00 86.88 302 PHE A O 1
ATOM 2355 N N . LYS A 1 303 ? 15.294 -14.480 0.451 1.00 87.31 303 LYS A N 1
ATOM 2356 C CA . LYS A 1 303 ? 15.171 -15.752 -0.287 1.00 87.31 303 LYS A CA 1
ATOM 2357 C C . LYS A 1 303 ? 15.091 -15.584 -1.810 1.00 87.31 303 LYS A C 1
ATOM 2359 O O . LYS A 1 303 ? 14.575 -16.457 -2.503 1.00 87.31 303 LYS A O 1
ATOM 2364 N N . GLY A 1 304 ? 15.619 -14.480 -2.335 1.00 85.06 304 GLY A N 1
ATOM 2365 C CA . GLY A 1 304 ? 15.644 -14.211 -3.767 1.00 85.06 304 GLY A CA 1
ATOM 2366 C C . GLY A 1 304 ? 16.612 -15.118 -4.535 1.00 85.06 304 GLY A C 1
ATOM 2367 O O . GLY A 1 304 ? 17.535 -15.695 -3.952 1.00 85.06 304 GLY A O 1
ATOM 2368 N N . PRO A 1 305 ? 16.426 -15.249 -5.859 1.00 84.62 305 PRO A N 1
ATOM 2369 C CA . PRO A 1 305 ? 17.277 -16.073 -6.709 1.00 84.62 305 PRO A CA 1
ATOM 2370 C C . PRO A 1 305 ? 18.744 -15.610 -6.714 1.00 84.62 305 PRO A C 1
ATOM 2372 O O . PRO A 1 305 ? 19.047 -14.416 -6.709 1.00 84.62 305 PRO A O 1
ATOM 2375 N N . GLY A 1 306 ? 19.666 -16.576 -6.790 1.00 75.44 306 GLY A N 1
ATOM 2376 C CA . GLY A 1 306 ? 21.101 -16.339 -6.593 1.00 75.44 306 GLY A CA 1
ATOM 2377 C C . GLY A 1 306 ? 21.812 -15.537 -7.691 1.00 75.44 306 GLY A C 1
ATOM 2378 O O . GLY A 1 306 ? 22.761 -14.821 -7.388 1.00 75.44 306 GLY A O 1
ATOM 2379 N N . LYS A 1 307 ? 21.375 -15.610 -8.959 1.00 85.81 307 LYS A N 1
ATOM 2380 C CA . LYS A 1 307 ? 21.952 -14.799 -10.049 1.00 85.81 307 LYS A CA 1
ATOM 2381 C C . LYS A 1 307 ? 21.103 -13.551 -10.283 1.00 85.81 307 LYS A C 1
ATOM 2383 O O . LYS A 1 307 ? 20.224 -13.541 -11.151 1.00 85.81 307 LYS A O 1
ATOM 2388 N N . SER A 1 308 ? 21.357 -12.527 -9.473 1.00 90.62 308 SER A N 1
ATOM 2389 C CA . SER A 1 308 ? 20.602 -11.272 -9.468 1.00 90.62 308 SER A CA 1
ATOM 2390 C C . SER A 1 308 ? 21.503 -10.045 -9.635 1.00 90.62 308 SER A C 1
ATOM 2392 O O . SER A 1 308 ? 22.713 -10.118 -9.441 1.00 90.62 308 SER A O 1
ATOM 2394 N N . PHE A 1 309 ? 20.904 -8.920 -10.015 1.00 92.06 309 PHE A N 1
ATOM 2395 C CA . PHE A 1 309 ? 21.554 -7.634 -10.263 1.00 92.06 309 PHE A CA 1
ATOM 2396 C C . PHE A 1 309 ? 20.702 -6.502 -9.692 1.00 92.06 309 PHE A C 1
ATOM 2398 O O . PHE A 1 309 ? 19.495 -6.666 -9.512 1.00 92.06 309 PHE A O 1
ATOM 2405 N N . GLU A 1 310 ? 21.317 -5.349 -9.446 1.00 94.75 310 GLU A N 1
ATOM 2406 C CA . GLU A 1 310 ? 20.659 -4.181 -8.862 1.00 94.75 310 GLU A CA 1
ATOM 2407 C C . GLU A 1 310 ? 20.783 -2.962 -9.776 1.00 94.75 310 GLU A C 1
ATOM 2409 O O . GLU A 1 310 ? 21.846 -2.703 -10.339 1.00 94.75 310 GLU A O 1
ATOM 2414 N N . ALA A 1 311 ? 19.712 -2.181 -9.874 1.00 96.00 311 ALA A N 1
ATOM 2415 C CA . ALA A 1 311 ? 19.747 -0.822 -10.392 1.00 96.00 311 ALA A CA 1
ATOM 2416 C C . ALA A 1 311 ? 19.184 0.118 -9.324 1.00 96.00 311 ALA A C 1
ATOM 2418 O O . ALA A 1 311 ? 18.022 -0.006 -8.942 1.00 96.00 311 ALA A O 1
ATOM 2419 N N . CYS A 1 312 ? 20.003 1.050 -8.841 1.00 96.81 312 CYS A N 1
ATOM 2420 C CA . CYS A 1 312 ? 19.591 2.074 -7.883 1.00 96.81 312 CYS A CA 1
ATOM 2421 C C . CYS A 1 312 ? 19.399 3.413 -8.598 1.00 96.81 312 CYS A C 1
ATOM 2423 O O . CYS A 1 312 ? 19.985 3.666 -9.654 1.00 96.81 312 CYS A O 1
ATOM 2425 N N . GLY A 1 313 ? 18.534 4.264 -8.059 1.00 96.12 313 GLY A N 1
ATOM 2426 C CA . GLY A 1 313 ? 18.216 5.547 -8.667 1.00 96.12 313 GLY A CA 1
ATOM 2427 C C . GLY A 1 313 ? 17.612 6.531 -7.678 1.00 96.12 313 GLY A C 1
ATOM 2428 O O . GLY A 1 313 ? 16.945 6.131 -6.728 1.00 96.12 313 GLY A O 1
ATOM 2429 N N . ALA A 1 314 ? 17.822 7.820 -7.928 1.00 96.75 314 ALA A N 1
ATOM 2430 C CA . ALA A 1 314 ? 17.131 8.910 -7.250 1.00 96.75 314 ALA A CA 1
ATOM 2431 C C . ALA A 1 314 ? 16.549 9.872 -8.293 1.00 96.75 314 ALA A C 1
ATOM 2433 O O . ALA A 1 314 ? 17.174 10.115 -9.326 1.00 96.75 314 ALA A O 1
ATOM 2434 N N . GLY A 1 315 ? 15.342 10.383 -8.058 1.00 92.81 315 GLY A N 1
ATOM 2435 C CA . GLY A 1 315 ? 14.637 11.226 -9.029 1.00 92.81 315 GLY A CA 1
ATOM 2436 C C . GLY A 1 315 ? 13.236 11.612 -8.575 1.00 92.81 315 GLY A C 1
ATOM 2437 O O . GLY A 1 315 ? 12.950 11.616 -7.384 1.00 92.81 315 GLY A O 1
ATOM 2438 N N . SER A 1 316 ? 12.355 11.942 -9.514 1.00 89.25 316 SER A N 1
ATOM 2439 C CA . SER A 1 316 ? 10.944 12.260 -9.266 1.00 89.25 316 SER A CA 1
ATOM 2440 C C . SER A 1 316 ? 10.039 11.040 -9.495 1.00 89.25 316 SER A C 1
ATOM 2442 O O . SER A 1 316 ? 10.430 10.103 -10.198 1.00 89.25 316 SER A O 1
ATOM 2444 N N . PRO A 1 317 ? 8.806 11.029 -8.951 1.00 82.50 317 PRO A N 1
ATOM 2445 C CA . PRO A 1 317 ? 7.774 10.069 -9.345 1.00 82.50 317 PRO A CA 1
ATOM 2446 C C . PRO A 1 317 ? 7.644 9.956 -10.866 1.00 82.50 317 PRO A C 1
ATOM 2448 O O . PRO A 1 317 ? 7.471 10.955 -11.564 1.00 82.50 317 PRO A O 1
ATOM 2451 N N . GLY A 1 318 ? 7.758 8.729 -11.376 1.00 81.25 318 GLY A N 1
ATOM 2452 C CA . GLY A 1 318 ? 7.676 8.417 -12.803 1.00 81.25 318 GLY A CA 1
ATOM 2453 C C . GLY A 1 318 ? 8.991 8.498 -13.591 1.00 81.25 318 GLY A C 1
ATOM 2454 O O . GLY A 1 318 ? 8.977 8.201 -14.785 1.00 81.25 318 GLY A O 1
ATOM 2455 N N . ASP A 1 319 ? 10.121 8.865 -12.974 1.00 87.06 319 ASP A N 1
ATOM 2456 C CA . ASP A 1 319 ? 11.430 8.874 -13.654 1.00 87.06 319 ASP A CA 1
ATOM 2457 C C . ASP A 1 319 ? 12.012 7.470 -13.863 1.00 87.06 319 ASP A C 1
ATOM 2459 O O . ASP A 1 319 ? 12.768 7.239 -14.808 1.00 87.06 319 ASP A O 1
ATOM 2463 N N . PHE A 1 320 ? 11.636 6.511 -13.021 1.00 95.12 320 PHE A N 1
ATOM 2464 C CA . PHE A 1 320 ? 12.083 5.124 -13.107 1.00 95.12 320 PHE A CA 1
ATOM 2465 C C . PHE A 1 320 ? 10.911 4.226 -13.522 1.00 95.12 320 PHE A C 1
ATOM 2467 O O . PHE A 1 320 ? 9.806 4.428 -13.029 1.00 95.12 320 PHE A O 1
ATOM 2474 N N . PRO A 1 321 ? 11.116 3.256 -14.431 1.00 96.25 321 PRO A N 1
ATOM 2475 C CA . PRO A 1 321 ? 12.409 2.757 -14.902 1.00 96.25 321 PRO A CA 1
ATOM 2476 C C . PRO A 1 321 ? 13.035 3.509 -16.094 1.00 96.25 321 PRO A C 1
ATOM 2478 O O . PRO A 1 321 ? 14.129 3.133 -16.503 1.00 96.25 321 PRO A O 1
ATOM 2481 N N . HIS A 1 322 ? 12.419 4.571 -16.634 1.00 93.38 322 HIS A N 1
ATOM 2482 C CA . HIS A 1 322 ? 12.935 5.296 -17.812 1.00 93.38 322 HIS A CA 1
ATOM 2483 C C . HIS A 1 322 ? 14.431 5.631 -17.727 1.00 93.38 322 HIS A C 1
ATOM 2485 O O . HIS A 1 322 ? 15.185 5.276 -18.629 1.00 93.38 322 HIS A O 1
ATOM 2491 N N . VAL A 1 323 ? 14.872 6.262 -16.633 1.00 93.12 323 VAL A N 1
ATOM 2492 C CA . VAL A 1 323 ? 16.277 6.662 -16.441 1.00 93.12 323 VAL A CA 1
ATOM 2493 C C . VAL A 1 323 ? 17.229 5.459 -16.485 1.00 93.12 323 VAL A C 1
ATOM 2495 O O . VAL A 1 323 ? 18.303 5.553 -17.078 1.00 93.12 323 VAL A O 1
ATOM 2498 N N . TRP A 1 324 ? 16.838 4.306 -15.931 1.00 95.44 324 TRP A N 1
ATOM 2499 C CA . TRP A 1 324 ? 17.636 3.080 -16.042 1.00 95.44 324 TRP A CA 1
ATOM 2500 C C . TRP A 1 324 ? 17.696 2.577 -17.485 1.00 95.44 324 TRP A C 1
ATOM 2502 O O . TRP A 1 324 ? 18.767 2.229 -17.977 1.00 95.44 324 TRP A O 1
ATOM 2512 N N . MET A 1 325 ? 16.559 2.602 -18.178 1.00 94.56 325 MET A N 1
ATOM 2513 C CA . MET A 1 325 ? 16.424 2.092 -19.541 1.00 94.56 325 MET A CA 1
ATOM 2514 C C . MET A 1 325 ? 17.142 2.935 -20.590 1.00 94.56 325 MET A C 1
ATOM 2516 O O . MET A 1 325 ? 17.469 2.394 -21.641 1.00 94.56 325 MET A O 1
ATOM 2520 N N . VAL A 1 326 ? 17.385 4.225 -20.343 1.00 90.69 326 VAL A N 1
ATOM 2521 C CA . VAL A 1 326 ? 18.111 5.113 -21.274 1.00 90.69 326 VAL A CA 1
ATOM 2522 C C . VAL A 1 326 ? 19.557 5.367 -20.865 1.00 90.69 326 VAL A C 1
ATOM 2524 O O . VAL A 1 326 ? 20.343 5.829 -21.692 1.00 90.69 326 VAL A O 1
ATOM 2527 N N . GLY A 1 327 ? 19.915 5.035 -19.622 1.00 87.50 327 GLY A N 1
ATOM 2528 C CA . GLY A 1 327 ? 21.259 5.200 -19.084 1.00 87.50 327 GLY A CA 1
ATOM 2529 C C . GLY A 1 327 ? 22.317 4.361 -19.806 1.00 87.50 327 GLY A C 1
ATOM 2530 O O . GLY A 1 327 ? 22.016 3.457 -20.591 1.00 87.50 327 GLY A O 1
ATOM 2531 N N . GLU A 1 328 ? 23.580 4.669 -19.513 1.00 83.75 328 GLU A N 1
ATOM 2532 C CA . GLU A 1 328 ? 24.753 4.001 -20.097 1.00 83.75 328 GLU A CA 1
ATOM 2533 C C . GLU A 1 328 ? 25.097 2.675 -19.393 1.00 83.75 328 GLU A C 1
ATOM 2535 O O . GLU A 1 328 ? 25.750 1.808 -19.972 1.00 83.75 328 GLU A O 1
ATOM 2540 N N . THR A 1 329 ? 24.626 2.500 -18.153 1.00 82.88 329 THR A N 1
ATOM 2541 C CA . THR A 1 329 ? 24.980 1.367 -17.285 1.00 82.88 329 THR A CA 1
ATOM 2542 C C . THR A 1 329 ? 23.799 0.397 -17.132 1.00 82.88 329 THR A C 1
ATOM 2544 O O . THR A 1 329 ? 23.860 -0.768 -17.534 1.00 82.88 329 THR A O 1
ATOM 2547 N N . HIS A 1 330 ? 22.674 0.909 -16.631 1.00 90.75 330 HIS A N 1
ATOM 2548 C CA . HIS A 1 330 ? 21.518 0.134 -16.188 1.00 90.75 330 HIS A CA 1
ATOM 2549 C C . HIS A 1 330 ? 20.589 -0.338 -17.305 1.00 90.75 330 HIS A C 1
ATOM 2551 O O . HIS A 1 330 ? 19.606 -0.991 -17.004 1.00 90.75 330 HIS A O 1
ATOM 2557 N N . PHE A 1 331 ? 20.847 -0.056 -18.580 1.00 92.25 331 PHE A N 1
ATOM 2558 C CA . PHE A 1 331 ? 19.924 -0.466 -19.645 1.00 92.25 331 PHE A CA 1
ATOM 2559 C C . PHE A 1 331 ? 19.930 -1.970 -19.912 1.00 92.25 331 PHE A C 1
ATOM 2561 O O . PHE A 1 331 ? 18.932 -2.528 -20.363 1.00 92.25 331 PHE A O 1
ATOM 2568 N N . ARG A 1 332 ? 21.066 -2.620 -19.634 1.00 92.19 332 ARG A N 1
ATOM 2569 C CA . ARG A 1 332 ? 21.337 -4.022 -19.967 1.00 92.19 332 ARG A CA 1
ATOM 2570 C C . ARG A 1 332 ? 20.223 -4.977 -19.543 1.00 92.19 332 ARG A C 1
ATOM 2572 O O . ARG A 1 332 ? 19.756 -5.727 -20.402 1.00 92.19 332 ARG A O 1
ATOM 2579 N N . PRO A 1 333 ? 19.719 -4.914 -18.295 1.00 91.06 333 PRO A N 1
ATOM 2580 C CA . PRO A 1 333 ? 18.684 -5.824 -17.844 1.00 91.06 333 PRO A CA 1
ATOM 2581 C C . PRO A 1 333 ? 17.353 -5.650 -18.587 1.00 91.06 333 PRO A C 1
ATOM 2583 O O . PRO A 1 333 ? 16.621 -6.614 -18.758 1.00 91.06 333 PRO A O 1
ATOM 2586 N N . TRP A 1 334 ? 17.038 -4.446 -19.076 1.00 93.12 334 TRP A N 1
ATOM 2587 C CA . TRP A 1 334 ? 15.802 -4.194 -19.819 1.00 93.12 334 TRP A CA 1
ATOM 2588 C C . TRP A 1 334 ? 15.881 -4.594 -21.285 1.00 93.12 334 TRP A C 1
ATOM 2590 O O . TRP A 1 334 ? 14.831 -4.690 -21.898 1.00 93.12 334 TRP A O 1
ATOM 2600 N N . PHE A 1 335 ? 17.053 -4.883 -21.849 1.00 93.81 335 PHE A N 1
ATOM 2601 C CA . PHE A 1 335 ? 17.186 -5.266 -23.263 1.00 93.81 335 PHE A CA 1
ATOM 2602 C C . PHE A 1 335 ? 18.016 -6.543 -23.456 1.00 93.81 335 PHE A C 1
ATOM 2604 O O . PHE A 1 335 ? 18.609 -6.744 -24.512 1.00 93.81 335 PHE A O 1
ATOM 2611 N N . ASN A 1 336 ? 18.089 -7.389 -22.419 1.00 93.25 336 ASN A N 1
ATOM 2612 C CA . ASN A 1 336 ? 18.815 -8.665 -22.401 1.00 93.25 336 ASN A CA 1
ATOM 2613 C C . ASN A 1 336 ? 20.257 -8.577 -22.948 1.00 93.25 336 ASN A C 1
ATOM 2615 O O . ASN A 1 336 ? 20.765 -9.508 -23.586 1.00 93.25 336 ASN A O 1
ATOM 2619 N N . VAL A 1 337 ? 20.928 -7.448 -22.707 1.00 91.31 337 VAL A N 1
ATOM 2620 C CA . VAL A 1 337 ? 22.323 -7.241 -23.114 1.00 91.31 337 VAL A CA 1
ATOM 2621 C C . VAL A 1 337 ? 23.230 -7.818 -22.034 1.00 91.31 337 VAL A C 1
ATOM 2623 O O . VAL A 1 337 ? 23.098 -7.484 -20.860 1.00 91.31 337 VAL A O 1
ATOM 2626 N N . GLY A 1 338 ? 24.122 -8.733 -22.413 1.00 86.88 338 GLY A N 1
ATOM 2627 C CA . GLY A 1 338 ? 24.952 -9.485 -21.464 1.00 86.88 338 GLY A CA 1
ATOM 2628 C C . GLY A 1 338 ? 24.239 -10.663 -20.777 1.00 86.88 338 GLY A C 1
ATOM 2629 O O . GLY A 1 338 ? 24.843 -11.334 -19.938 1.00 86.88 338 GLY A O 1
ATOM 2630 N N . GLY A 1 339 ? 22.984 -10.948 -21.141 1.00 87.62 339 GLY A N 1
ATOM 2631 C CA . GLY A 1 339 ? 22.249 -12.156 -20.750 1.00 87.62 339 GLY A CA 1
ATOM 2632 C C . GLY A 1 339 ? 20.745 -11.931 -20.586 1.00 87.62 339 GLY A C 1
ATOM 2633 O O . GLY A 1 339 ? 20.305 -10.818 -20.300 1.00 87.62 339 GLY A O 1
ATOM 2634 N N . ALA A 1 340 ? 19.962 -12.998 -20.757 1.00 87.75 340 ALA A N 1
ATOM 2635 C CA . ALA A 1 340 ? 18.505 -12.953 -20.652 1.00 87.75 340 ALA A CA 1
ATOM 2636 C C . ALA A 1 340 ? 18.036 -12.684 -19.219 1.00 87.75 340 ALA A C 1
ATOM 2638 O O . ALA A 1 340 ? 18.392 -13.415 -18.296 1.00 87.75 340 ALA A O 1
ATOM 2639 N N . ILE A 1 341 ? 17.214 -11.651 -19.050 1.00 89.69 341 ILE A N 1
ATOM 2640 C CA . ILE A 1 341 ? 16.511 -11.364 -17.805 1.00 89.69 341 ILE A CA 1
ATOM 2641 C C . ILE A 1 341 ? 15.085 -11.893 -17.902 1.00 89.69 341 ILE A C 1
ATOM 2643 O O . ILE A 1 341 ? 14.414 -11.707 -18.916 1.00 89.69 341 ILE A O 1
ATOM 2647 N N . HIS A 1 342 ? 14.607 -12.496 -16.815 1.00 82.88 342 HIS A N 1
ATOM 2648 C CA . HIS A 1 342 ? 13.260 -13.065 -16.757 1.00 82.88 342 HIS A CA 1
ATOM 2649 C C . HIS A 1 342 ? 12.382 -12.414 -15.686 1.00 82.88 342 HIS A C 1
ATOM 2651 O O . HIS A 1 342 ? 11.174 -12.279 -15.876 1.00 82.88 342 HIS A O 1
ATOM 2657 N N . GLN A 1 343 ? 12.975 -12.004 -14.564 1.00 90.25 343 GLN A N 1
ATOM 2658 C CA . GLN A 1 343 ? 12.237 -11.565 -13.382 1.00 90.25 343 GLN A CA 1
ATOM 2659 C C . GLN A 1 343 ? 12.770 -10.239 -12.850 1.00 90.25 343 GLN A C 1
ATOM 2661 O O . GLN A 1 343 ? 13.978 -10.000 -12.856 1.00 90.25 343 GLN A O 1
ATOM 2666 N N . VAL A 1 344 ? 11.872 -9.404 -12.331 1.00 94.56 344 VAL A N 1
ATOM 2667 C CA . VAL A 1 344 ? 12.208 -8.125 -11.698 1.00 94.56 344 VAL A CA 1
ATOM 2668 C C . VAL A 1 344 ? 11.421 -7.922 -10.407 1.00 94.56 344 VAL A C 1
ATOM 2670 O O . VAL A 1 344 ? 10.299 -8.395 -10.259 1.00 94.56 344 VAL A O 1
ATOM 2673 N N . GLY A 1 345 ? 12.004 -7.198 -9.462 1.00 95.00 345 GLY A N 1
ATOM 2674 C CA . GLY A 1 345 ? 11.307 -6.599 -8.339 1.00 95.00 345 GLY A CA 1
ATOM 2675 C C . GLY A 1 345 ? 11.611 -5.114 -8.244 1.00 95.00 345 GLY A C 1
ATOM 2676 O O . GLY A 1 345 ? 12.735 -4.697 -8.522 1.00 95.00 345 GLY A O 1
ATOM 2677 N N . TYR A 1 346 ? 10.612 -4.318 -7.863 1.00 97.31 346 TYR A N 1
ATOM 2678 C CA . TYR A 1 346 ? 10.715 -2.859 -7.796 1.00 97.31 346 TYR A CA 1
ATOM 2679 C C . TYR A 1 346 ? 10.484 -2.335 -6.380 1.00 97.31 346 TYR A C 1
ATOM 2681 O O . TYR A 1 346 ? 9.544 -2.733 -5.698 1.00 97.31 346 TYR A O 1
ATOM 2689 N N . GLY A 1 347 ? 11.317 -1.390 -5.961 1.00 96.88 347 GLY A N 1
ATOM 2690 C CA . GLY A 1 347 ? 11.190 -0.646 -4.718 1.00 96.88 347 GLY A CA 1
ATOM 2691 C C . GLY A 1 347 ? 11.100 0.849 -4.982 1.00 96.88 347 GLY A C 1
ATOM 2692 O O . GLY A 1 347 ? 11.791 1.363 -5.865 1.00 96.88 347 GLY A O 1
ATOM 2693 N N . ALA A 1 348 ? 10.275 1.540 -4.198 1.00 97.56 348 ALA A N 1
ATOM 2694 C CA . ALA A 1 348 ? 10.164 2.994 -4.220 1.00 97.56 348 ALA A CA 1
ATOM 2695 C C . ALA A 1 348 ? 9.954 3.530 -2.800 1.00 97.56 348 ALA A C 1
ATOM 2697 O O . ALA A 1 348 ? 9.113 3.023 -2.050 1.00 97.56 348 ALA A O 1
ATOM 2698 N N . ALA A 1 349 ? 10.707 4.564 -2.438 1.00 97.69 349 ALA A N 1
ATOM 2699 C CA . ALA A 1 349 ? 10.571 5.245 -1.160 1.00 97.69 349 ALA A CA 1
ATOM 2700 C C . ALA A 1 349 ? 10.941 6.725 -1.280 1.00 97.69 349 ALA A C 1
ATOM 2702 O O . ALA A 1 349 ? 11.733 7.125 -2.130 1.00 97.69 349 ALA A O 1
ATOM 2703 N N . LYS A 1 350 ? 10.379 7.538 -0.396 1.00 97.75 350 LYS A N 1
ATOM 2704 C CA . LYS A 1 350 ? 10.577 8.976 -0.300 1.00 97.75 350 LYS A CA 1
ATOM 2705 C C . LYS A 1 350 ? 11.156 9.307 1.067 1.00 97.75 350 LYS A C 1
ATOM 2707 O O . LYS A 1 350 ? 10.639 8.866 2.093 1.00 97.75 350 LYS A O 1
ATOM 2712 N N . ASN A 1 351 ? 12.218 10.098 1.105 1.00 97.94 351 ASN A N 1
ATOM 2713 C CA . ASN A 1 351 ? 12.717 10.634 2.362 1.00 97.94 351 ASN A CA 1
ATOM 2714 C C . ASN A 1 351 ? 11.710 11.662 2.908 1.00 97.94 351 ASN A C 1
ATOM 2716 O O . ASN A 1 351 ? 11.374 12.637 2.236 1.00 97.94 351 ASN A O 1
ATOM 2720 N N . SER A 1 352 ? 11.241 11.458 4.139 1.00 90.44 352 SER A N 1
ATOM 2721 C CA . SER A 1 352 ? 10.198 12.293 4.753 1.00 90.44 352 SER A CA 1
ATOM 2722 C C . SER A 1 352 ? 10.634 13.738 5.035 1.00 90.44 352 SER A C 1
ATOM 2724 O O . SER A 1 352 ? 9.779 14.597 5.229 1.00 90.44 352 SER A O 1
ATOM 2726 N N . LYS A 1 353 ? 11.946 14.018 5.091 1.00 91.88 353 LYS A N 1
ATOM 2727 C CA . LYS A 1 353 ? 12.511 15.343 5.402 1.00 91.88 353 LYS A CA 1
ATOM 2728 C C . LYS A 1 353 ? 12.859 16.135 4.144 1.00 91.88 353 LYS A C 1
ATOM 2730 O O . LYS A 1 353 ? 12.439 17.278 4.018 1.00 91.88 353 LYS A O 1
ATOM 2735 N N . SER A 1 354 ? 13.634 15.544 3.236 1.00 95.38 354 SER A N 1
ATOM 2736 C CA . SER A 1 354 ? 14.076 16.200 1.998 1.00 95.38 354 SER A CA 1
ATOM 2737 C C . SER A 1 354 ? 13.011 16.152 0.901 1.00 95.38 354 SER A C 1
ATOM 2739 O O . SER A 1 354 ? 12.978 17.009 0.023 1.00 95.38 354 SER A O 1
ATOM 2741 N N . GLY A 1 355 ? 12.126 15.152 0.945 1.00 94.31 355 GLY A N 1
ATOM 2742 C CA . GLY A 1 355 ? 11.158 14.873 -0.110 1.00 94.31 355 GLY A CA 1
ATOM 2743 C C . GLY A 1 355 ? 11.741 14.152 -1.330 1.00 94.31 355 GLY A C 1
ATOM 2744 O O . GLY A 1 355 ? 10.990 13.899 -2.274 1.00 94.31 355 GLY A O 1
ATOM 2745 N N . ASN A 1 356 ? 13.033 13.803 -1.308 1.00 97.00 356 ASN A N 1
ATOM 2746 C CA . ASN A 1 356 ? 13.711 13.079 -2.383 1.00 97.00 356 ASN A CA 1
ATOM 2747 C C . ASN A 1 356 ? 13.161 11.656 -2.522 1.00 97.00 356 ASN A C 1
ATOM 2749 O O . ASN A 1 356 ? 12.928 10.981 -1.515 1.00 97.00 356 ASN A O 1
ATOM 2753 N N . TRP A 1 357 ? 12.998 11.182 -3.759 1.00 98.25 357 TRP A N 1
ATOM 2754 C CA . TRP A 1 357 ? 12.607 9.800 -4.030 1.00 98.25 357 TRP A CA 1
ATOM 2755 C C . TRP A 1 357 ? 13.790 8.941 -4.446 1.00 98.25 357 TRP A C 1
ATOM 2757 O O . TRP A 1 357 ? 14.637 9.364 -5.235 1.00 98.25 357 TRP A O 1
ATOM 2767 N N . TYR A 1 358 ? 13.769 7.704 -3.965 1.00 98.56 358 TYR A N 1
ATOM 2768 C CA . TYR A 1 358 ? 14.747 6.663 -4.223 1.00 98.56 358 TYR A CA 1
ATOM 2769 C C . TYR A 1 358 ? 14.043 5.418 -4.745 1.00 98.56 358 TYR A C 1
ATOM 2771 O O . TYR A 1 358 ? 12.970 5.035 -4.271 1.00 98.56 358 TYR A O 1
ATOM 2779 N N . TYR A 1 359 ? 14.673 4.789 -5.727 1.00 98.50 359 TYR A N 1
ATOM 2780 C CA . TYR A 1 359 ? 14.153 3.643 -6.449 1.00 98.50 359 TYR A CA 1
ATOM 2781 C C . TYR A 1 359 ? 15.213 2.556 -6.513 1.00 98.50 359 TYR A C 1
ATOM 2783 O O . TYR A 1 359 ? 16.409 2.835 -6.646 1.00 98.50 359 TYR A O 1
ATOM 2791 N N . THR A 1 360 ? 14.755 1.311 -6.477 1.00 98.44 360 THR A N 1
ATOM 2792 C CA . THR A 1 360 ? 15.604 0.146 -6.714 1.00 98.44 360 THR A CA 1
ATOM 2793 C C . THR A 1 360 ? 14.873 -0.836 -7.613 1.00 98.44 360 THR A C 1
ATOM 2795 O O . THR A 1 360 ? 13.684 -1.084 -7.423 1.00 98.44 360 THR A O 1
ATOM 2798 N N . ALA A 1 361 ? 15.578 -1.414 -8.578 1.00 97.94 361 ALA A N 1
ATOM 2799 C CA . ALA A 1 361 ? 15.169 -2.640 -9.242 1.00 97.94 361 ALA A CA 1
ATOM 2800 C C . ALA A 1 361 ? 16.144 -3.756 -8.868 1.00 97.94 361 ALA A C 1
ATOM 2802 O O . ALA A 1 361 ? 17.355 -3.563 -8.971 1.00 97.94 361 ALA A O 1
ATOM 2803 N N . VAL A 1 362 ? 15.626 -4.915 -8.464 1.00 96.62 362 VAL A N 1
ATOM 2804 C CA . VAL A 1 362 ? 16.417 -6.144 -8.321 1.00 96.62 362 VAL A CA 1
ATOM 2805 C C . VAL A 1 362 ? 15.952 -7.125 -9.382 1.00 96.62 362 VAL A C 1
ATOM 2807 O O . VAL A 1 362 ? 14.757 -7.353 -9.545 1.00 96.62 362 VAL A O 1
ATOM 2810 N N . ILE A 1 363 ? 16.886 -7.650 -10.161 1.00 94.38 363 ILE A N 1
ATOM 2811 C CA . ILE A 1 363 ? 16.596 -8.269 -11.452 1.00 94.38 363 ILE A CA 1
ATOM 2812 C C . ILE A 1 363 ? 17.325 -9.602 -11.544 1.00 94.38 363 ILE A C 1
ATOM 2814 O O . ILE A 1 363 ? 18.494 -9.661 -11.176 1.00 94.38 363 ILE A O 1
ATOM 2818 N N . SER A 1 364 ? 16.679 -10.659 -12.041 1.00 92.38 364 SER A N 1
ATOM 2819 C CA . SER A 1 364 ? 17.276 -11.997 -12.087 1.00 92.38 364 SER A CA 1
ATOM 2820 C C . SER A 1 364 ? 17.337 -12.608 -13.485 1.00 92.38 364 SER A C 1
ATOM 2822 O O . SER A 1 364 ? 16.408 -12.498 -14.290 1.00 92.38 364 SER A O 1
ATOM 2824 N N . GLN A 1 365 ? 18.457 -13.295 -13.729 1.00 88.75 365 GLN A N 1
ATOM 2825 C CA . GLN A 1 365 ? 18.678 -14.180 -14.877 1.00 88.75 365 GLN A CA 1
ATOM 2826 C C . GLN A 1 365 ? 18.170 -15.607 -14.627 1.00 88.75 365 GLN A C 1
ATOM 2828 O O . GLN A 1 365 ? 18.238 -16.447 -15.519 1.00 88.75 365 GLN A O 1
ATOM 2833 N N . THR A 1 366 ? 17.703 -15.919 -13.416 1.00 82.88 366 THR A N 1
ATOM 2834 C CA . THR A 1 366 ? 17.167 -17.245 -13.102 1.00 82.88 366 THR A CA 1
ATOM 2835 C C . THR A 1 366 ? 15.824 -17.441 -13.821 1.00 82.88 366 THR A C 1
ATOM 2837 O O . THR A 1 366 ? 14.939 -16.594 -13.677 1.00 82.88 366 THR A O 1
ATOM 2840 N N . PRO A 1 367 ? 15.642 -18.526 -14.597 1.00 75.69 367 PRO A N 1
ATOM 2841 C CA . PRO A 1 367 ? 14.371 -18.813 -15.261 1.00 75.69 367 PRO A CA 1
ATOM 2842 C C . PRO A 1 367 ? 13.224 -19.041 -14.268 1.00 75.69 367 PRO A C 1
ATOM 2844 O O . PRO A 1 367 ? 13.432 -19.547 -13.166 1.00 75.69 367 PRO A O 1
ATOM 2847 N N . VAL A 1 368 ? 11.995 -18.720 -14.679 1.00 66.25 368 VAL A N 1
ATOM 2848 C CA . VAL A 1 368 ? 10.783 -18.994 -13.893 1.00 66.25 368 VAL A CA 1
ATOM 2849 C C . VAL A 1 368 ? 10.449 -20.487 -13.987 1.00 66.25 368 VAL A C 1
ATOM 2851 O O . VAL A 1 368 ? 10.072 -20.966 -15.054 1.00 66.25 368 VAL A O 1
ATOM 2854 N N . THR A 1 369 ? 10.570 -21.241 -12.895 1.00 51.81 369 THR A N 1
ATOM 2855 C CA . THR A 1 369 ? 10.030 -22.608 -12.814 1.00 51.81 369 THR A CA 1
ATOM 2856 C C . THR A 1 369 ? 8.531 -22.537 -12.506 1.00 51.81 369 THR A C 1
ATOM 2858 O O . THR A 1 369 ? 8.167 -22.132 -11.409 1.00 51.81 369 THR A O 1
ATOM 2861 N N . GLU A 1 370 ? 7.699 -22.912 -13.486 1.00 38.00 370 GLU A N 1
ATOM 2862 C CA . GLU A 1 370 ? 6.219 -22.952 -13.483 1.00 38.00 370 GLU A CA 1
ATOM 2863 C C . GLU A 1 370 ? 5.480 -21.598 -13.389 1.00 38.00 370 GLU A C 1
ATOM 2865 O O . GLU A 1 370 ? 5.488 -20.903 -12.378 1.00 38.00 370 GLU A O 1
ATOM 2870 N N . GLN A 1 371 ? 4.751 -21.243 -14.456 1.00 35.81 371 GLN A N 1
ATOM 2871 C CA . GLN A 1 371 ? 3.709 -20.214 -14.405 1.00 35.81 371 GLN A CA 1
ATOM 2872 C C . GLN A 1 371 ? 2.369 -20.848 -13.995 1.00 35.81 371 GLN A C 1
ATOM 2874 O O . GLN A 1 371 ? 1.918 -21.778 -14.670 1.00 35.81 371 GLN A O 1
ATOM 2879 N N . PRO A 1 372 ? 1.632 -20.300 -13.014 1.00 30.17 372 PRO A N 1
ATOM 2880 C CA . PRO A 1 372 ? 0.182 -20.372 -13.060 1.00 30.17 372 PRO A CA 1
ATOM 2881 C C . PRO A 1 372 ? -0.262 -19.587 -14.297 1.00 30.17 372 PRO A C 1
ATOM 2883 O O . PRO A 1 372 ? 0.084 -18.414 -14.444 1.00 30.17 372 PRO A O 1
ATOM 2886 N N . LYS A 1 373 ? -1.015 -20.224 -15.198 1.00 28.30 373 LYS A N 1
ATOM 2887 C CA . LYS A 1 373 ? -1.678 -19.531 -16.309 1.00 28.30 373 LYS A CA 1
ATOM 2888 C C . LYS A 1 373 ? -2.473 -18.355 -15.742 1.00 28.30 373 LYS A C 1
ATOM 2890 O O . LYS A 1 373 ? -3.492 -18.564 -15.085 1.00 28.30 373 LYS A O 1
ATOM 2895 N N . THR A 1 374 ? -2.044 -17.129 -16.014 1.00 30.33 374 THR A N 1
ATOM 2896 C CA . THR A 1 374 ? -2.917 -15.971 -15.870 1.00 30.33 374 THR A CA 1
ATOM 2897 C C . THR A 1 374 ? -4.015 -16.119 -16.917 1.00 30.33 374 THR A C 1
ATOM 2899 O O . THR A 1 374 ? -3.764 -16.129 -18.122 1.00 30.33 374 THR A O 1
ATOM 2902 N N . ALA A 1 375 ? -5.252 -16.311 -16.457 1.00 25.89 375 ALA A N 1
ATOM 2903 C CA . ALA A 1 375 ? -6.405 -16.118 -17.318 1.00 25.89 375 ALA A CA 1
ATOM 2904 C C . ALA A 1 375 ? -6.328 -14.685 -17.874 1.00 25.89 375 ALA A C 1
ATOM 2906 O O . ALA A 1 375 ? -6.005 -13.767 -17.111 1.00 25.89 375 ALA A O 1
ATOM 2907 N N . PRO A 1 376 ? -6.576 -14.469 -19.177 1.00 27.25 376 PRO A N 1
ATOM 2908 C CA . PRO A 1 376 ? -6.593 -13.125 -19.727 1.00 27.25 376 PRO A CA 1
ATOM 2909 C C . PRO A 1 376 ? -7.584 -12.290 -18.920 1.00 27.25 376 PRO A C 1
ATOM 2911 O O . PRO A 1 376 ? -8.699 -12.739 -18.640 1.00 27.25 376 PRO A O 1
ATOM 2914 N N . ALA A 1 377 ? -7.152 -11.092 -18.524 1.00 27.17 377 ALA A N 1
ATOM 2915 C CA . ALA A 1 377 ? -8.026 -10.105 -17.920 1.00 27.17 377 ALA A CA 1
ATOM 2916 C C . ALA A 1 377 ? -9.289 -10.015 -18.779 1.00 27.17 377 ALA A C 1
ATOM 2918 O O . ALA A 1 377 ? -9.195 -9.832 -19.996 1.00 27.17 377 ALA A O 1
ATOM 2919 N N . ALA A 1 378 ? -10.453 -10.193 -18.154 1.00 25.70 378 ALA A N 1
ATOM 2920 C CA . ALA A 1 378 ? -11.729 -9.952 -18.795 1.00 25.70 378 ALA A CA 1
ATOM 2921 C C . ALA A 1 378 ? -11.757 -8.480 -19.223 1.00 25.70 378 ALA A C 1
ATOM 2923 O O . ALA A 1 378 ? -12.119 -7.587 -18.461 1.00 25.70 378 ALA A O 1
ATOM 2924 N N . GLY A 1 379 ? -11.311 -8.219 -20.450 1.00 25.03 379 GLY A N 1
ATOM 2925 C CA . GLY A 1 379 ? -11.652 -7.005 -21.147 1.00 25.03 379 GLY A CA 1
ATOM 2926 C C . GLY A 1 379 ? -13.167 -6.990 -21.241 1.00 25.03 379 GLY A C 1
ATOM 2927 O O . GLY A 1 379 ? -13.768 -7.960 -21.703 1.00 25.03 379 GLY A O 1
ATOM 2928 N N . ASN A 1 380 ? -13.782 -5.898 -20.800 1.00 27.08 380 ASN A N 1
ATOM 2929 C CA . ASN A 1 380 ? -15.146 -5.564 -21.178 1.00 27.08 380 ASN A CA 1
ATOM 2930 C C . ASN A 1 380 ? -15.183 -5.375 -22.702 1.00 27.08 380 ASN A C 1
ATOM 2932 O O . ASN A 1 380 ? -15.165 -4.257 -23.213 1.00 27.08 380 ASN A O 1
ATOM 2936 N N . SER A 1 381 ? -15.204 -6.477 -23.448 1.00 24.59 381 SER A N 1
ATOM 2937 C CA . SER A 1 381 ? -15.657 -6.486 -24.822 1.00 24.59 381 SER A CA 1
ATOM 2938 C C . SER A 1 381 ? -17.176 -6.453 -24.760 1.00 24.59 381 SER A C 1
ATOM 2940 O O . SER A 1 381 ? -17.831 -7.467 -24.511 1.00 24.59 381 SER A O 1
ATOM 2942 N N . VAL A 1 382 ? -17.738 -5.268 -24.970 1.00 23.89 382 VAL A N 1
ATOM 2943 C CA . VAL A 1 382 ? -19.127 -5.137 -25.400 1.00 23.89 382 VAL A CA 1
ATOM 2944 C C . VAL A 1 382 ? -19.176 -5.766 -26.788 1.00 23.89 382 VAL A C 1
ATOM 2946 O O . VAL A 1 382 ? -18.845 -5.133 -27.788 1.00 23.89 382 VAL A O 1
ATOM 2949 N N . ALA A 1 383 ? -19.483 -7.060 -26.835 1.00 22.62 383 ALA A N 1
ATOM 2950 C CA . ALA A 1 383 ? -19.777 -7.746 -28.075 1.00 22.62 383 ALA A CA 1
ATOM 2951 C C . ALA A 1 383 ? -21.075 -7.149 -28.626 1.00 22.62 383 ALA A C 1
ATOM 2953 O O . ALA A 1 383 ? -22.148 -7.311 -28.043 1.00 22.62 383 ALA A O 1
ATOM 2954 N N . ALA A 1 384 ? -20.961 -6.432 -29.743 1.00 24.12 384 ALA A N 1
ATOM 2955 C CA . ALA A 1 384 ? -22.092 -6.092 -30.584 1.00 24.12 384 ALA A CA 1
ATOM 2956 C C . ALA A 1 384 ? -22.741 -7.403 -31.046 1.00 24.12 384 ALA A C 1
ATOM 2958 O O . ALA A 1 384 ? -22.187 -8.138 -31.866 1.00 24.12 384 ALA A O 1
ATOM 2959 N N . THR A 1 385 ? -23.894 -7.734 -30.473 1.00 23.44 385 THR A N 1
ATOM 2960 C CA . THR A 1 385 ? -24.707 -8.854 -30.930 1.00 23.44 385 THR A CA 1
ATOM 2961 C C . THR A 1 385 ? -25.479 -8.399 -32.162 1.00 23.44 385 THR A C 1
ATOM 2963 O O . THR A 1 385 ? -26.487 -7.703 -32.077 1.00 23.44 385 THR A O 1
ATOM 2966 N N . ASN A 1 386 ? -24.985 -8.789 -33.337 1.00 25.50 386 ASN A N 1
ATOM 2967 C CA . ASN A 1 386 ? -25.797 -8.803 -34.546 1.00 25.50 386 ASN A CA 1
ATOM 2968 C C . ASN A 1 386 ? -26.864 -9.890 -34.382 1.00 25.50 386 ASN A C 1
ATOM 2970 O O . ASN A 1 386 ? -26.561 -11.084 -34.357 1.00 25.50 386 ASN A O 1
ATOM 2974 N N . ALA A 1 387 ? -28.113 -9.455 -34.241 1.00 22.97 387 ALA A N 1
ATOM 2975 C CA . ALA A 1 387 ? -29.281 -10.314 -34.235 1.00 22.97 387 ALA A CA 1
ATOM 2976 C C . ALA A 1 387 ? -29.438 -11.003 -35.601 1.00 22.97 387 ALA A C 1
ATOM 2978 O O . ALA A 1 387 ? -29.634 -10.345 -36.622 1.00 22.97 387 ALA A O 1
ATOM 2979 N N . ALA A 1 388 ? -29.392 -12.335 -35.604 1.00 24.81 388 ALA A N 1
ATOM 2980 C CA . ALA A 1 388 ? -29.912 -13.163 -36.684 1.00 24.81 388 ALA A CA 1
ATOM 2981 C C . ALA A 1 388 ? -31.164 -13.900 -36.180 1.00 24.81 388 ALA A C 1
ATOM 2983 O O . ALA A 1 388 ? -31.196 -14.411 -35.062 1.00 24.81 388 ALA A O 1
ATOM 2984 N N . ALA A 1 389 ? -32.208 -13.883 -37.009 1.00 24.92 389 ALA A N 1
ATOM 2985 C CA . ALA A 1 389 ? -33.579 -14.300 -36.722 1.00 24.92 389 ALA A CA 1
ATOM 2986 C C . ALA A 1 389 ? -33.745 -15.779 -36.286 1.00 24.92 389 ALA A C 1
ATOM 2988 O O . ALA A 1 389 ? -32.956 -16.635 -36.694 1.00 24.92 389 ALA A O 1
ATOM 2989 N N . PRO A 1 390 ? -34.804 -16.111 -35.515 1.00 24.28 390 PRO A N 1
ATOM 2990 C CA . PRO A 1 390 ? -35.017 -17.449 -34.975 1.00 24.28 390 PRO A CA 1
ATOM 2991 C C . PRO A 1 390 ? -35.684 -18.392 -35.985 1.00 24.28 390 PRO A C 1
ATOM 2993 O O . PRO A 1 390 ? -36.616 -18.016 -36.699 1.00 24.28 390 PRO A O 1
ATOM 2996 N N . LYS A 1 391 ? -35.259 -19.661 -35.975 1.00 25.20 391 LYS A N 1
ATOM 2997 C CA . LYS A 1 391 ? -36.037 -20.787 -36.505 1.00 25.20 391 LYS A CA 1
ATOM 2998 C C . LYS A 1 391 ? -36.441 -21.726 -35.367 1.00 25.20 391 LYS A C 1
ATOM 3000 O O . LYS A 1 391 ? -35.679 -22.008 -34.451 1.00 25.20 391 LYS A O 1
ATOM 3005 N N . THR A 1 392 ? -37.693 -22.138 -35.473 1.00 23.56 392 THR A N 1
ATOM 3006 C CA . THR A 1 392 ? -38.547 -22.972 -34.623 1.00 23.56 392 THR A CA 1
ATOM 3007 C C . THR A 1 392 ? -38.020 -24.384 -34.345 1.00 23.56 392 THR A C 1
ATOM 3009 O O . THR A 1 392 ? -37.456 -24.996 -35.248 1.00 23.56 392 THR A O 1
ATOM 3012 N N . GLY A 1 393 ? -38.340 -24.955 -33.171 1.00 24.30 393 GLY A N 1
ATOM 3013 C CA . GLY A 1 393 ? -38.198 -26.402 -32.930 1.00 24.30 393 GLY A CA 1
ATOM 3014 C C . GLY A 1 393 ? -38.388 -26.892 -31.483 1.00 24.30 393 GLY A C 1
ATOM 3015 O O . GLY A 1 393 ? -37.412 -27.108 -30.787 1.00 24.30 393 GLY A O 1
ATOM 3016 N N . THR A 1 394 ? -39.652 -27.064 -31.076 1.00 23.92 394 THR A N 1
ATOM 3017 C CA . THR A 1 394 ? -40.239 -28.109 -30.189 1.00 23.92 394 THR A CA 1
ATOM 3018 C C . THR A 1 394 ? -39.554 -28.603 -28.890 1.00 23.92 394 THR A C 1
ATOM 3020 O O . THR A 1 394 ? -38.521 -29.263 -28.914 1.00 23.92 394 THR A O 1
ATOM 3023 N N . ASN A 1 395 ? -40.281 -28.420 -27.774 1.00 24.45 395 ASN A N 1
ATOM 3024 C CA . ASN A 1 395 ? -40.220 -29.133 -26.475 1.00 24.45 395 ASN A CA 1
ATOM 3025 C C . ASN A 1 395 ? -40.705 -30.608 -26.628 1.00 24.45 395 ASN A C 1
ATOM 3027 O O . ASN A 1 395 ? -41.412 -30.860 -27.610 1.00 24.45 395 ASN A O 1
ATOM 3031 N N . PRO A 1 396 ? -40.428 -31.570 -25.706 1.00 33.22 396 PRO A N 1
ATOM 3032 C CA . PRO A 1 396 ? -41.216 -31.666 -24.457 1.00 33.22 396 PRO A CA 1
ATOM 3033 C C . PRO A 1 396 ? -40.532 -32.251 -23.180 1.00 33.22 396 PRO A C 1
ATOM 3035 O O . PRO A 1 396 ? -39.736 -33.180 -23.239 1.00 33.22 396 PRO A O 1
ATOM 3038 N N . ALA A 1 397 ? -41.046 -31.773 -22.033 1.00 25.19 397 ALA A N 1
ATOM 3039 C CA . ALA A 1 397 ? -41.469 -32.484 -20.802 1.00 25.19 397 ALA A CA 1
ATOM 3040 C C . ALA A 1 397 ? -40.474 -32.999 -19.720 1.00 25.19 397 ALA A C 1
ATOM 3042 O O . ALA A 1 397 ? -39.567 -33.786 -19.963 1.00 25.19 397 ALA A O 1
ATOM 3043 N N . ALA A 1 398 ? -40.792 -32.607 -18.472 1.00 26.09 398 ALA A N 1
ATOM 3044 C CA . ALA A 1 398 ? -40.356 -33.161 -17.175 1.00 26.09 398 ALA A CA 1
ATOM 3045 C C . ALA A 1 398 ? -41.253 -34.346 -16.724 1.00 26.09 398 ALA A C 1
ATOM 3047 O O . ALA A 1 398 ? -42.269 -34.591 -17.384 1.00 26.09 398 ALA A O 1
ATOM 3048 N N . PRO A 1 399 ? -40.955 -35.054 -15.601 1.00 32.03 399 PRO A N 1
ATOM 3049 C CA . PRO A 1 399 ? -41.650 -34.714 -14.335 1.00 32.03 399 PRO A CA 1
ATOM 3050 C C . PRO A 1 399 ? -40.958 -35.052 -12.971 1.00 32.03 399 PRO A C 1
ATOM 3052 O O . PRO A 1 399 ? -40.194 -36.001 -12.851 1.00 32.03 399 PRO A O 1
ATOM 3055 N N . ASN A 1 400 ? -41.325 -34.248 -11.955 1.00 25.97 400 ASN A N 1
ATOM 3056 C CA . ASN A 1 400 ? -41.645 -34.449 -10.512 1.00 25.97 400 ASN A CA 1
ATOM 3057 C C . ASN A 1 400 ? -41.141 -35.616 -9.613 1.00 25.97 400 ASN A C 1
ATOM 3059 O O . ASN A 1 400 ? -41.216 -36.786 -9.970 1.00 25.97 400 ASN A O 1
ATOM 3063 N N . GLY A 1 401 ? -40.919 -35.260 -8.327 1.00 25.48 401 GLY A N 1
ATOM 3064 C CA . GLY A 1 401 ? -41.120 -36.077 -7.099 1.00 25.48 401 GLY A CA 1
ATOM 3065 C C . GLY A 1 401 ? -40.402 -35.459 -5.871 1.00 25.48 401 GLY A C 1
ATOM 3066 O O . GLY A 1 401 ? -39.181 -35.418 -5.869 1.00 25.48 401 GLY A O 1
ATOM 3067 N N . SER A 1 402 ? -41.031 -34.727 -4.935 1.00 24.39 402 SER A N 1
ATOM 3068 C CA . SER A 1 402 ? -41.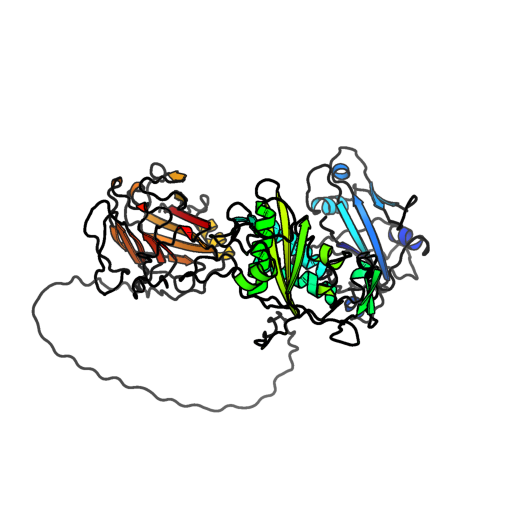919 -35.103 -3.800 1.00 24.39 402 SER A CA 1
ATOM 3069 C C . SER A 1 402 ? -41.218 -35.758 -2.588 1.00 24.39 402 SER A C 1
ATOM 3071 O O . SER A 1 402 ? -40.732 -36.878 -2.677 1.00 24.39 402 SER A O 1
ATOM 3073 N N . ALA A 1 403 ? -41.245 -35.062 -1.439 1.00 25.92 403 ALA A N 1
ATOM 3074 C CA . ALA A 1 403 ? -40.860 -35.524 -0.092 1.00 25.92 403 ALA A CA 1
ATOM 3075 C C . ALA A 1 403 ? -42.007 -36.266 0.637 1.00 25.92 403 ALA A C 1
ATOM 3077 O O . ALA A 1 403 ? -43.144 -36.237 0.160 1.00 25.92 403 ALA A O 1
ATOM 3078 N N . PRO A 1 404 ? -41.751 -36.835 1.835 1.00 29.64 404 PRO A N 1
ATOM 3079 C CA . PRO A 1 404 ? -42.699 -36.623 2.937 1.00 29.64 404 PRO A CA 1
ATOM 3080 C C . PRO A 1 404 ? -42.071 -36.433 4.336 1.00 29.64 404 PRO A C 1
ATOM 3082 O O . PRO A 1 404 ? -40.934 -36.810 4.610 1.00 29.64 404 PRO A O 1
ATOM 3085 N N . ALA A 1 405 ? -42.881 -35.837 5.216 1.00 26.14 405 ALA A N 1
ATOM 3086 C CA . ALA A 1 405 ? -42.654 -35.544 6.631 1.00 26.14 405 ALA A CA 1
ATOM 3087 C C . ALA A 1 405 ? -43.049 -36.710 7.561 1.00 26.14 405 ALA A C 1
ATOM 3089 O O . ALA A 1 405 ? -43.818 -37.582 7.158 1.00 26.14 405 ALA A O 1
ATOM 3090 N N . ASN A 1 406 ? -42.630 -36.664 8.835 1.00 25.72 406 ASN A N 1
ATOM 3091 C CA . ASN A 1 406 ? -43.388 -37.304 9.914 1.00 25.72 406 ASN A CA 1
ATOM 3092 C C . ASN A 1 406 ? -43.230 -36.595 11.274 1.00 25.72 406 ASN A C 1
ATOM 3094 O O . ASN A 1 406 ? -42.160 -36.110 11.633 1.00 25.72 406 ASN A O 1
ATOM 3098 N N . THR A 1 407 ? -44.341 -36.558 12.000 1.00 25.80 407 THR A N 1
ATOM 3099 C CA . THR A 1 407 ? -44.642 -35.924 13.291 1.00 25.80 407 THR A CA 1
ATOM 3100 C C . THR A 1 407 ? -44.563 -36.927 14.449 1.00 25.80 407 THR A C 1
ATOM 3102 O O . THR A 1 407 ? -44.928 -38.080 14.239 1.00 25.80 407 THR A O 1
ATOM 3105 N N . ASN A 1 408 ? -44.244 -36.496 15.683 1.00 25.48 408 ASN A N 1
ATOM 3106 C CA . ASN A 1 408 ? -45.098 -36.782 16.854 1.00 25.48 408 ASN A CA 1
ATOM 3107 C C . ASN A 1 408 ? -44.687 -36.081 18.163 1.00 25.48 408 ASN A C 1
ATOM 3109 O O . ASN A 1 408 ? -43.519 -35.810 18.421 1.00 25.48 408 ASN A O 1
ATOM 3113 N N . ILE A 1 409 ? -45.723 -35.825 18.965 1.00 26.31 409 ILE A N 1
ATOM 3114 C CA . ILE A 1 409 ? -45.817 -35.077 20.227 1.00 26.31 409 ILE A CA 1
ATOM 3115 C C . ILE A 1 409 ? -45.926 -36.055 21.414 1.00 26.31 409 ILE A C 1
ATOM 3117 O O . ILE A 1 409 ? -46.532 -37.115 21.273 1.00 26.31 409 ILE A O 1
ATOM 3121 N N . GLY A 1 410 ? -45.446 -35.655 22.601 1.00 24.56 410 GLY A N 1
ATOM 3122 C CA . GLY A 1 410 ? -45.793 -36.262 23.896 1.00 24.56 410 GLY A CA 1
ATOM 3123 C C . GLY A 1 410 ? -45.544 -35.316 25.089 1.00 24.56 410 GLY A C 1
ATOM 3124 O O . GLY A 1 410 ? -44.423 -34.879 25.308 1.00 24.56 410 GLY A O 1
ATOM 3125 N N . THR A 1 411 ? -46.617 -34.995 25.820 1.00 26.62 411 THR A N 1
ATOM 3126 C CA . THR A 1 411 ? -46.801 -34.124 27.017 1.00 26.62 411 THR A CA 1
ATOM 3127 C C . THR A 1 411 ? -46.270 -34.770 28.323 1.00 26.62 411 THR A C 1
ATOM 3129 O O . THR A 1 411 ? -46.235 -35.994 28.367 1.00 26.62 411 THR A O 1
ATOM 3132 N N . ASN A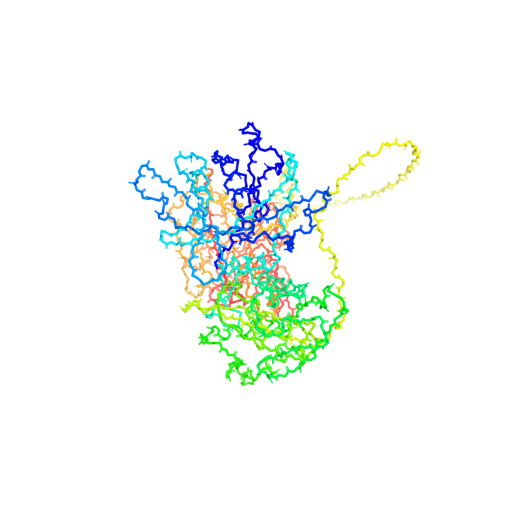 1 412 ? -45.896 -34.115 29.445 1.00 27.66 412 ASN A N 1
ATOM 3133 C CA . ASN A 1 412 ? -46.631 -33.205 30.369 1.00 27.66 412 ASN A CA 1
ATOM 3134 C C . ASN A 1 412 ? -45.672 -32.753 31.555 1.00 27.66 412 ASN A C 1
ATOM 3136 O O . ASN A 1 412 ? -44.492 -33.080 31.475 1.00 27.66 412 ASN A O 1
ATOM 3140 N N . PRO A 1 413 ? -46.073 -32.073 32.668 1.00 36.53 413 PRO A N 1
ATOM 3141 C CA . PRO A 1 413 ? -45.883 -30.629 32.932 1.00 36.53 413 PRO A CA 1
ATOM 3142 C C . PRO A 1 413 ? -45.144 -30.243 34.255 1.00 36.53 413 PRO A C 1
ATOM 3144 O O . PRO A 1 413 ? -45.034 -31.050 35.173 1.00 36.53 413 PRO A O 1
ATOM 3147 N N . GLY A 1 414 ? -44.763 -28.959 34.416 1.00 24.66 414 GLY A N 1
ATOM 3148 C CA . GLY A 1 414 ? -44.585 -28.321 35.741 1.00 24.66 414 GLY A CA 1
ATOM 3149 C C . GLY A 1 414 ? -43.480 -27.253 35.871 1.00 24.66 414 GLY A C 1
ATOM 3150 O O . GLY A 1 414 ? -42.354 -27.595 36.207 1.00 24.66 414 GLY A O 1
ATOM 3151 N N . GLY A 1 415 ? -43.816 -25.963 35.691 1.00 25.89 415 GLY A N 1
ATOM 3152 C CA . GLY A 1 415 ? -42.971 -24.809 36.074 1.00 25.89 415 GLY A CA 1
ATOM 3153 C C . GLY A 1 415 ? -43.149 -23.557 35.191 1.00 25.89 415 GLY A C 1
ATOM 3154 O O . GLY A 1 415 ? -42.634 -23.509 34.081 1.00 25.89 415 GLY A O 1
ATOM 3155 N N . GLN A 1 416 ? -43.887 -22.546 35.669 1.00 28.66 416 GLN A N 1
ATOM 3156 C CA . GLN A 1 416 ? -44.059 -21.205 35.059 1.00 28.66 416 GLN A CA 1
ATOM 3157 C C . GLN A 1 416 ? -42.900 -20.243 35.421 1.00 28.66 416 GLN A C 1
ATOM 3159 O O . GLN A 1 416 ? -42.282 -20.449 36.463 1.00 28.66 416 GLN A O 1
ATOM 3164 N N . PRO A 1 417 ? -42.737 -19.079 34.749 1.00 29.78 417 PRO A N 1
ATOM 3165 C CA . PRO A 1 417 ? -43.038 -18.766 33.352 1.00 29.78 417 PRO A CA 1
ATOM 3166 C C . PRO A 1 417 ? -41.837 -18.086 32.654 1.00 29.78 417 PRO A C 1
ATOM 3168 O O . PRO A 1 417 ? -41.381 -17.020 33.066 1.00 29.78 417 PRO A O 1
ATOM 3171 N N . ALA A 1 418 ? -41.374 -18.634 31.531 1.00 25.30 418 ALA A N 1
ATOM 3172 C CA . ALA A 1 418 ? -40.593 -17.847 30.581 1.00 25.30 418 ALA A CA 1
ATOM 3173 C C . ALA A 1 418 ? -41.562 -16.921 29.831 1.00 25.30 418 ALA A C 1
ATOM 3175 O O . ALA A 1 418 ? -42.469 -17.398 29.145 1.00 25.30 418 ALA A O 1
ATOM 3176 N N . MET A 1 419 ? -41.403 -15.603 29.980 1.00 26.38 419 MET A N 1
ATOM 3177 C CA . MET A 1 419 ? -42.056 -14.648 29.087 1.00 26.38 419 MET A CA 1
ATOM 3178 C C . MET A 1 419 ? -41.517 -14.877 27.674 1.00 26.38 419 MET A C 1
ATOM 3180 O O . MET A 1 419 ? -40.389 -14.521 27.347 1.00 26.38 419 MET A O 1
ATOM 3184 N N . GLN A 1 420 ? -42.348 -15.510 26.854 1.00 24.88 420 GLN A N 1
ATOM 3185 C CA . GLN A 1 420 ? -42.228 -15.550 25.407 1.00 24.88 420 GLN A CA 1
ATOM 3186 C C . GLN A 1 420 ? -42.251 -14.111 24.868 1.00 24.88 420 GLN A C 1
ATOM 3188 O O . GLN A 1 420 ? -43.230 -13.400 25.112 1.00 24.88 420 GLN A O 1
ATOM 3193 N N . PRO A 1 421 ? -41.253 -13.670 24.088 1.00 31.42 421 PRO A N 1
ATOM 3194 C CA . PRO A 1 421 ? -41.436 -12.517 23.228 1.00 31.42 421 PRO A CA 1
ATOM 3195 C C . PRO A 1 421 ? -42.442 -12.909 22.145 1.00 31.42 421 PRO A C 1
ATOM 3197 O O . PRO A 1 421 ? -42.225 -13.858 21.387 1.00 31.42 421 PRO A O 1
ATOM 3200 N N . GLY A 1 422 ? -43.570 -12.201 22.101 1.00 24.72 422 GLY A N 1
ATOM 3201 C CA . GLY A 1 422 ? -44.508 -12.291 20.991 1.00 24.72 422 GLY A CA 1
ATOM 3202 C C . GLY A 1 422 ? -43.781 -12.014 19.678 1.00 24.72 422 GLY A C 1
ATOM 3203 O O . GLY A 1 422 ? -42.964 -11.101 19.600 1.00 24.72 422 GLY A O 1
ATOM 3204 N N . SER A 1 423 ? -44.063 -12.821 18.658 1.00 23.95 423 SER A N 1
ATOM 3205 C CA . SER A 1 423 ? -43.532 -12.632 17.312 1.00 23.95 423 SER A CA 1
ATOM 3206 C C . SER A 1 423 ? -43.825 -11.225 16.783 1.00 23.95 423 SER A C 1
ATOM 3208 O O . SER A 1 423 ? -44.997 -10.873 16.640 1.00 23.95 423 SER A O 1
ATOM 3210 N N . PRO A 1 424 ? -42.806 -10.471 16.343 1.00 29.88 424 PRO A N 1
ATOM 3211 C CA . PRO A 1 424 ? -42.963 -9.526 15.261 1.00 29.88 424 PRO A CA 1
ATOM 3212 C C . PRO A 1 424 ? -42.715 -10.287 13.957 1.00 29.88 424 PRO A C 1
ATOM 3214 O O . PRO A 1 424 ? -41.636 -10.811 13.683 1.00 29.88 424 PRO A O 1
ATOM 3217 N N . SER A 1 425 ? -43.759 -10.365 13.145 1.00 29.25 425 SER A N 1
ATOM 3218 C CA . SER A 1 425 ? -43.684 -10.679 11.726 1.00 29.25 425 SER A CA 1
ATOM 3219 C C . SER A 1 425 ? -42.707 -9.729 11.019 1.00 29.25 425 SER A C 1
ATOM 3221 O O . SER A 1 425 ? -42.978 -8.535 10.916 1.00 29.25 425 SER A O 1
ATOM 3223 N N . GLY A 1 426 ? -41.595 -10.263 10.513 1.00 29.72 426 GLY A N 1
ATOM 3224 C CA . GLY A 1 426 ? -40.640 -9.540 9.671 1.00 29.72 426 GLY A CA 1
ATOM 3225 C C . GLY A 1 426 ? -39.263 -10.187 9.737 1.00 29.72 426 GLY A C 1
ATOM 3226 O O . GLY A 1 426 ? -38.486 -9.896 10.636 1.00 29.72 426 GLY A O 1
ATOM 3227 N N . GLY A 1 427 ? -38.965 -11.105 8.816 1.00 31.83 427 GLY A N 1
ATOM 3228 C CA . GLY A 1 427 ? -37.667 -11.777 8.761 1.00 31.83 427 GLY A CA 1
ATOM 3229 C C . GLY A 1 427 ? -36.520 -10.772 8.621 1.00 31.83 427 GLY A C 1
ATOM 3230 O O . GLY A 1 427 ? -36.338 -10.184 7.558 1.00 31.83 427 GLY A O 1
ATOM 3231 N N . SER A 1 428 ? -35.742 -10.598 9.690 1.00 41.84 428 SER A N 1
ATOM 3232 C CA . SER A 1 428 ? -34.460 -9.891 9.694 1.00 41.84 428 SER A CA 1
ATOM 3233 C C . SER A 1 428 ? -33.457 -10.696 8.868 1.00 41.84 428 SER A C 1
ATOM 3235 O O . SER A 1 428 ? -32.816 -11.619 9.374 1.00 41.84 428 SER A O 1
ATOM 3237 N N . GLN A 1 429 ? -33.335 -10.391 7.577 1.00 44.66 429 GLN A N 1
ATOM 3238 C CA . GLN A 1 429 ? -32.298 -10.991 6.748 1.00 44.66 429 GLN A CA 1
ATOM 3239 C C . GLN A 1 429 ? -30.946 -10.348 7.074 1.00 44.66 429 GLN A C 1
ATOM 3241 O O . GLN A 1 429 ? -30.566 -9.345 6.475 1.00 44.66 429 GLN A O 1
ATOM 3246 N N . PHE A 1 430 ? -30.162 -11.002 7.933 1.00 50.81 430 PHE A N 1
ATOM 3247 C CA . PHE A 1 430 ? -28.700 -10.896 7.887 1.00 50.81 430 PHE A CA 1
ATOM 3248 C C . PHE A 1 430 ? -28.200 -11.668 6.648 1.00 50.81 430 PHE A C 1
ATOM 3250 O O . PHE A 1 430 ? -27.483 -12.663 6.736 1.00 50.81 430 PHE A O 1
ATOM 3257 N N . ALA A 1 431 ? -28.668 -11.271 5.461 1.00 48.94 431 ALA A N 1
ATOM 3258 C CA . ALA A 1 431 ? -28.091 -11.727 4.209 1.00 48.94 431 ALA A CA 1
ATOM 3259 C C . ALA A 1 431 ? -26.743 -11.019 4.087 1.00 48.94 431 ALA A C 1
ATOM 3261 O O . ALA A 1 431 ? -26.700 -9.790 4.069 1.00 48.94 431 ALA A O 1
ATOM 3262 N N . THR A 1 432 ? -25.646 -11.774 4.041 1.00 50.84 432 THR A N 1
ATOM 3263 C CA . THR A 1 432 ? -24.310 -11.208 3.833 1.00 50.84 432 THR A CA 1
ATOM 3264 C C . THR A 1 432 ? -24.312 -10.440 2.518 1.00 50.84 432 THR A C 1
ATOM 3266 O O . THR A 1 432 ? -24.264 -11.042 1.441 1.00 50.84 432 THR A O 1
ATOM 3269 N N . SER A 1 433 ? -24.407 -9.113 2.577 1.00 57.22 433 SER A N 1
ATOM 3270 C CA . SER A 1 433 ? -24.255 -8.295 1.383 1.00 57.22 433 SER A CA 1
ATOM 3271 C C . SER A 1 433 ? -22.794 -8.338 0.944 1.00 57.22 433 SER A C 1
ATOM 3273 O O . SER A 1 433 ? -21.875 -8.472 1.758 1.00 57.22 433 SER A O 1
ATOM 3275 N N . LYS A 1 434 ? -22.573 -8.251 -0.369 1.00 65.44 434 LYS A N 1
ATOM 3276 C CA . LYS A 1 434 ? -21.238 -8.264 -0.974 1.00 65.44 434 LYS A CA 1
ATOM 3277 C C . LYS A 1 434 ? -20.345 -7.206 -0.311 1.00 65.44 434 LYS A C 1
ATOM 3279 O O . LYS A 1 434 ? -20.803 -6.094 -0.054 1.00 65.44 434 LYS A O 1
ATOM 3284 N N . LYS A 1 435 ? -19.076 -7.555 -0.068 1.00 75.88 435 LYS A N 1
ATOM 3285 C CA . LYS A 1 435 ? -18.028 -6.638 0.409 1.00 75.88 435 LYS A CA 1
ATOM 3286 C C . LYS A 1 435 ? -18.100 -5.295 -0.334 1.00 75.88 435 LYS A C 1
ATOM 3288 O O . LYS A 1 435 ? -18.096 -5.277 -1.567 1.00 75.88 435 LYS A O 1
ATOM 3293 N N . MET A 1 436 ? -18.124 -4.191 0.413 1.00 84.81 436 MET A N 1
ATOM 3294 C CA . MET A 1 436 ? -18.054 -2.844 -0.158 1.00 84.81 436 MET A CA 1
ATOM 3295 C C . MET A 1 436 ? -16.625 -2.527 -0.623 1.00 84.81 436 MET A C 1
ATOM 3297 O O . MET A 1 436 ? -15.649 -3.014 -0.049 1.00 84.81 436 MET A O 1
ATOM 3301 N N . THR A 1 437 ? -16.477 -1.696 -1.655 1.00 81.19 437 THR A N 1
ATOM 3302 C CA . THR A 1 437 ? -15.179 -1.066 -1.953 1.00 81.19 437 THR A CA 1
ATOM 3303 C C . THR A 1 437 ? -14.922 0.061 -0.952 1.00 81.19 437 THR A C 1
ATOM 3305 O O . THR A 1 437 ? -15.880 0.608 -0.400 1.00 81.19 437 THR A O 1
ATOM 3308 N N . VAL A 1 438 ? -13.654 0.435 -0.739 1.00 78.50 438 VAL A N 1
ATOM 3309 C CA . VAL A 1 438 ? -13.290 1.569 0.137 1.00 78.50 438 VAL A CA 1
ATOM 3310 C C . VAL A 1 438 ? -14.048 2.832 -0.279 1.00 78.50 438 VAL A C 1
ATOM 3312 O O . VAL A 1 438 ? -14.736 3.416 0.549 1.00 78.50 438 VAL A O 1
ATOM 3315 N N . ASP A 1 439 ? -14.042 3.165 -1.572 1.00 78.38 439 ASP A N 1
ATOM 3316 C CA . ASP A 1 439 ? -14.716 4.360 -2.095 1.00 78.38 439 ASP A CA 1
ATOM 3317 C C . ASP A 1 439 ? -16.229 4.350 -1.845 1.00 78.38 439 ASP A C 1
ATOM 3319 O O . ASP A 1 439 ? -16.809 5.357 -1.439 1.00 78.38 439 ASP A O 1
ATOM 3323 N N . SER A 1 440 ? -16.887 3.205 -2.062 1.00 83.56 440 SER A N 1
ATOM 3324 C CA . SER A 1 440 ? -18.333 3.088 -1.832 1.00 83.56 440 SER A CA 1
ATOM 3325 C C . SER A 1 440 ? -18.692 3.209 -0.351 1.00 83.56 440 SER A C 1
ATOM 3327 O O . SER A 1 440 ? -19.727 3.783 -0.010 1.00 83.56 440 SER A O 1
ATOM 3329 N N . LEU A 1 441 ? -17.829 2.695 0.529 1.00 89.38 441 LEU A N 1
ATOM 3330 C CA . LEU A 1 441 ? -18.003 2.779 1.970 1.00 89.38 441 LEU A CA 1
ATOM 3331 C C . LEU A 1 441 ? -17.768 4.208 2.464 1.00 89.38 441 LEU A C 1
ATOM 3333 O O . LEU A 1 441 ? -18.579 4.721 3.228 1.00 89.38 441 LEU A O 1
ATOM 3337 N N . ASP A 1 442 ? -16.738 4.889 1.965 1.00 86.69 442 ASP A N 1
ATOM 3338 C CA . ASP A 1 442 ? -16.462 6.287 2.302 1.00 86.69 442 ASP A CA 1
ATOM 3339 C C . ASP A 1 442 ? -17.585 7.219 1.833 1.00 86.69 442 ASP A C 1
ATOM 3341 O O . ASP A 1 442 ? -18.007 8.105 2.579 1.00 86.69 442 ASP A O 1
ATOM 3345 N N . ALA A 1 443 ? -18.139 6.988 0.640 1.00 85.44 443 ALA A N 1
ATOM 3346 C CA . ALA A 1 443 ? -19.310 7.717 0.161 1.00 85.44 443 ALA A CA 1
ATOM 3347 C C . ALA A 1 443 ? -20.544 7.484 1.053 1.00 85.44 443 ALA A C 1
ATOM 3349 O O . ALA A 1 443 ? -21.263 8.434 1.374 1.00 85.44 443 ALA A O 1
ATOM 3350 N N . ALA A 1 444 ? -20.777 6.239 1.485 1.00 88.94 444 ALA A N 1
ATOM 3351 C CA . ALA A 1 444 ? -21.884 5.896 2.375 1.00 88.94 444 ALA A CA 1
ATOM 3352 C C . ALA A 1 444 ? -21.724 6.539 3.762 1.00 88.94 444 ALA A C 1
ATOM 3354 O O . ALA A 1 444 ? -22.661 7.170 4.250 1.00 88.94 444 ALA A O 1
ATOM 3355 N N . ILE A 1 445 ? -20.534 6.438 4.365 1.00 93.44 445 ILE A N 1
ATOM 3356 C CA . ILE A 1 445 ? -20.206 7.072 5.649 1.00 93.44 445 ILE A CA 1
ATOM 3357 C C . ILE A 1 445 ? -20.419 8.578 5.546 1.00 93.44 445 ILE A C 1
ATOM 3359 O O . ILE A 1 445 ? -21.144 9.139 6.361 1.00 93.44 445 ILE A O 1
ATOM 3363 N N . LYS A 1 446 ? -19.868 9.222 4.508 1.00 92.00 446 LYS A N 1
ATOM 3364 C CA . LYS A 1 446 ? -20.007 10.667 4.298 1.00 92.00 446 LYS A CA 1
ATOM 3365 C C . LYS A 1 446 ? -21.469 11.102 4.267 1.00 92.00 446 LYS A C 1
ATOM 3367 O O . LYS A 1 446 ? -21.803 12.098 4.896 1.00 92.00 446 LYS A O 1
ATOM 3372 N N . LYS A 1 447 ? -22.326 10.351 3.568 1.00 91.19 447 LYS A N 1
ATOM 3373 C CA . LYS A 1 447 ? -23.768 10.611 3.532 1.00 91.19 447 LYS A CA 1
ATOM 3374 C C . LYS A 1 447 ? -24.408 10.444 4.915 1.00 91.19 447 LYS A C 1
ATOM 3376 O O . LYS A 1 447 ? -25.162 11.304 5.344 1.00 91.19 447 LYS A O 1
ATOM 3381 N N . MET A 1 448 ? -24.097 9.360 5.627 1.00 94.00 448 MET A N 1
ATOM 3382 C CA . MET A 1 448 ? -24.667 9.081 6.954 1.00 94.00 448 MET A CA 1
ATOM 3383 C C . MET A 1 448 ? -24.214 10.072 8.033 1.00 94.00 448 MET A C 1
ATOM 3385 O O . MET A 1 448 ? -24.922 10.259 9.021 1.00 94.00 448 MET A O 1
ATOM 3389 N N . THR A 1 449 ? -23.057 10.708 7.857 1.00 93.12 449 THR A N 1
ATOM 3390 C CA . THR A 1 449 ? -22.507 11.712 8.778 1.00 93.12 449 THR A CA 1
ATOM 3391 C C . THR A 1 449 ? -22.661 13.147 8.267 1.00 93.12 449 THR A C 1
ATOM 3393 O O . THR A 1 449 ? -21.999 14.040 8.791 1.00 93.12 449 THR A O 1
ATOM 3396 N N . ASP A 1 450 ? -23.466 13.397 7.228 1.00 88.75 450 ASP A N 1
ATOM 3397 C CA . ASP A 1 450 ? -23.667 14.755 6.712 1.00 88.75 450 ASP A CA 1
ATOM 3398 C C . ASP A 1 450 ? -24.513 15.574 7.706 1.00 88.75 450 ASP A C 1
ATOM 3400 O O . ASP A 1 450 ? -25.679 15.241 7.946 1.00 88.75 450 ASP A O 1
ATOM 3404 N N . PRO A 1 451 ? -23.969 16.654 8.298 1.00 76.81 451 PRO A N 1
ATOM 3405 C CA . PRO A 1 451 ? -24.717 17.475 9.244 1.00 76.81 451 PRO A CA 1
ATOM 3406 C C . PRO A 1 451 ? -25.928 18.175 8.610 1.00 76.81 451 PRO A C 1
ATOM 3408 O O . PRO A 1 451 ? -26.859 18.520 9.336 1.00 76.81 451 PRO A O 1
ATOM 3411 N N . ASN A 1 452 ? -25.946 18.376 7.287 1.00 79.88 452 ASN A N 1
ATOM 3412 C CA . ASN A 1 452 ? -27.062 19.026 6.593 1.00 79.88 452 ASN A CA 1
ATOM 3413 C C . ASN A 1 452 ? -28.274 18.101 6.404 1.00 79.88 452 ASN A C 1
ATOM 3415 O O . ASN A 1 452 ? -29.366 18.594 6.141 1.00 79.88 452 ASN A O 1
ATOM 3419 N N . ASP A 1 453 ? -28.092 16.786 6.553 1.00 76.75 453 ASP A N 1
ATOM 3420 C CA . ASP A 1 453 ? -29.136 15.767 6.357 1.00 76.75 453 ASP A CA 1
ATOM 3421 C C . ASP A 1 453 ? -29.579 15.134 7.691 1.00 76.75 453 ASP A C 1
ATOM 3423 O O . ASP A 1 453 ? -30.052 14.001 7.749 1.00 76.75 453 ASP A O 1
ATOM 3427 N N . GLY A 1 454 ? -29.346 15.831 8.814 1.00 80.94 454 GLY A N 1
ATOM 3428 C CA . GLY A 1 454 ? -29.616 15.289 10.151 1.00 80.94 454 GLY A CA 1
ATOM 3429 C C . GLY A 1 454 ? -28.771 14.051 10.483 1.00 80.94 454 GLY A C 1
ATOM 3430 O O . GLY A 1 454 ? -29.187 13.211 11.282 1.00 80.94 454 GLY A O 1
ATOM 3431 N N . GLY A 1 455 ? -27.602 13.917 9.847 1.00 90.25 455 GLY A N 1
ATOM 3432 C CA . GLY A 1 455 ? -26.711 12.776 9.989 1.00 90.25 455 GLY A CA 1
ATOM 3433 C C . GLY A 1 455 ? -26.101 12.621 11.384 1.00 90.25 455 GLY A C 1
ATOM 3434 O O . GLY A 1 455 ? -26.270 13.436 12.293 1.00 90.25 455 GLY A O 1
ATOM 3435 N N . TYR A 1 456 ? -25.359 11.531 11.549 1.00 95.94 456 TYR A N 1
ATOM 3436 C CA . TYR A 1 456 ? -24.634 11.204 12.771 1.00 95.94 456 TYR A CA 1
ATOM 3437 C C . TYR A 1 456 ? -23.587 12.281 13.115 1.00 95.94 456 TYR A C 1
ATOM 3439 O O . TYR A 1 456 ? -22.691 12.579 12.325 1.00 95.94 456 TYR A O 1
ATOM 3447 N N . LYS A 1 457 ? -23.679 12.837 14.326 1.00 95.88 457 LYS A N 1
ATOM 3448 C CA . LYS A 1 457 ? -22.782 13.853 14.891 1.00 95.88 457 LYS A CA 1
ATOM 3449 C C . LYS A 1 457 ? -21.633 13.193 15.645 1.00 95.88 457 LYS A C 1
ATOM 3451 O O . LYS A 1 457 ? -21.856 12.283 16.436 1.00 95.88 457 LYS A O 1
ATOM 3456 N N . LEU A 1 458 ? -20.411 13.672 15.429 1.00 97.56 458 LEU A N 1
ATOM 3457 C CA . LEU A 1 458 ? -19.209 13.147 16.079 1.00 97.56 458 LEU A CA 1
ATOM 3458 C C . LEU A 1 458 ? -19.217 13.445 17.589 1.00 97.56 458 LEU A C 1
ATOM 3460 O O . LEU A 1 458 ? -19.233 14.613 17.979 1.00 97.56 458 LEU A O 1
ATOM 3464 N N . VAL A 1 459 ? -19.136 12.398 18.413 1.00 98.19 459 VAL A N 1
ATOM 3465 C CA . VAL A 1 459 ? -18.895 12.480 19.864 1.00 98.19 459 VAL A CA 1
ATOM 3466 C C . VAL A 1 459 ? -17.401 12.401 20.148 1.00 98.19 459 VAL A C 1
ATOM 3468 O O . VAL A 1 459 ? -16.848 13.297 20.780 1.00 98.19 459 VAL A O 1
ATOM 3471 N N . TYR A 1 460 ? -16.750 11.344 19.660 1.00 98.44 460 TYR A N 1
ATOM 3472 C CA . TYR A 1 460 ? -15.351 11.049 19.951 1.00 98.44 460 TYR A CA 1
ATOM 3473 C C . TYR A 1 460 ? -14.566 10.737 18.685 1.00 98.44 460 TYR A C 1
ATOM 3475 O O . TYR A 1 460 ? -15.056 10.027 17.808 1.00 98.44 460 TYR A O 1
ATOM 3483 N N . ASP A 1 461 ? -13.325 11.211 18.632 1.00 98.06 461 ASP A N 1
ATOM 3484 C CA . ASP A 1 461 ? -12.316 10.771 17.667 1.00 98.06 461 ASP A CA 1
ATOM 3485 C C . ASP A 1 461 ? -11.069 10.313 18.428 1.00 98.06 461 ASP A C 1
ATOM 3487 O O . ASP A 1 461 ? -10.506 11.072 19.217 1.00 98.06 461 ASP A O 1
ATOM 3491 N N . ALA A 1 462 ? -10.674 9.059 18.239 1.00 96.94 462 ALA A N 1
ATOM 3492 C CA . ALA A 1 462 ? -9.556 8.420 18.913 1.00 96.94 462 ALA A CA 1
ATOM 3493 C C . ALA A 1 462 ? -8.501 7.973 17.898 1.00 96.94 462 ALA A C 1
ATOM 3495 O O . ALA A 1 462 ? -8.741 7.065 17.099 1.00 96.94 462 ALA A O 1
ATOM 3496 N N . ASP A 1 463 ? -7.300 8.543 17.992 1.00 94.62 463 ASP A N 1
ATOM 3497 C CA . ASP A 1 463 ? -6.097 7.927 17.437 1.00 94.62 463 ASP A CA 1
ATOM 3498 C C . ASP A 1 463 ? -5.651 6.784 18.358 1.00 94.62 463 ASP A C 1
ATOM 3500 O O . ASP A 1 463 ? -5.086 7.005 19.434 1.00 94.62 463 ASP A O 1
ATOM 3504 N N . LEU A 1 464 ? -5.895 5.544 17.930 1.00 95.25 464 LEU A N 1
ATOM 3505 C CA . LEU A 1 464 ? -5.537 4.351 18.698 1.00 95.25 464 LEU A CA 1
ATOM 3506 C C . LEU A 1 464 ? -4.011 4.113 18.716 1.00 95.25 464 LEU A C 1
ATOM 3508 O O . LEU A 1 464 ? -3.520 3.216 19.395 1.00 95.25 464 LEU A O 1
ATOM 3512 N N . GLY A 1 465 ? -3.221 4.923 18.001 1.00 90.69 465 GLY A N 1
ATOM 3513 C CA . GLY A 1 465 ? -1.771 5.046 18.187 1.00 90.69 465 GLY A CA 1
ATOM 3514 C C . GLY A 1 465 ? -1.368 5.604 19.550 1.00 90.69 465 GLY A C 1
ATOM 3515 O O . GLY A 1 465 ? -0.233 5.388 19.971 1.00 90.69 465 GLY A O 1
ATOM 3516 N N . LYS A 1 466 ? -2.287 6.284 20.245 1.00 92.62 466 LYS A N 1
ATOM 3517 C CA . LYS A 1 466 ? -2.059 6.943 21.540 1.00 92.62 466 LYS A CA 1
ATOM 3518 C C . LYS A 1 466 ? -2.585 6.141 22.733 1.00 92.62 466 LYS A C 1
ATOM 3520 O O . LYS A 1 466 ? -2.670 6.685 23.830 1.00 92.62 466 LYS A O 1
ATOM 3525 N N . LEU A 1 467 ? -2.980 4.884 22.523 1.00 94.19 467 LEU A N 1
ATOM 3526 C CA . LEU A 1 467 ? -3.429 4.006 23.603 1.00 94.19 467 LEU A CA 1
ATOM 3527 C C . LEU A 1 467 ? -2.325 3.804 24.654 1.00 94.19 467 LEU A C 1
ATOM 3529 O O . LEU A 1 467 ? -1.131 3.835 24.349 1.00 94.19 467 LEU A O 1
ATOM 3533 N N . GLY A 1 468 ? -2.742 3.560 25.892 1.00 91.75 468 GLY A N 1
ATOM 3534 C CA . GLY A 1 468 ? -1.874 3.342 27.042 1.00 91.75 468 GLY A CA 1
ATOM 3535 C C . GLY A 1 468 ? -2.658 3.429 28.351 1.00 91.75 468 GLY A C 1
ATOM 3536 O O . GLY A 1 468 ? -3.876 3.605 28.352 1.00 91.75 468 GLY A O 1
ATOM 3537 N N . ALA A 1 469 ? -1.955 3.315 29.482 1.00 85.62 469 ALA A N 1
ATOM 3538 C CA . ALA A 1 469 ? -2.556 3.419 30.818 1.00 85.62 469 ALA A CA 1
ATOM 3539 C C . ALA A 1 469 ? -3.301 4.750 31.043 1.00 85.62 469 ALA A C 1
ATOM 3541 O O . ALA A 1 469 ? -4.275 4.802 31.792 1.00 85.62 469 ALA A O 1
ATOM 3542 N N . SER A 1 470 ? -2.855 5.814 30.376 1.00 83.19 470 SER A N 1
ATOM 3543 C CA . SER A 1 470 ? -3.596 7.057 30.199 1.00 83.19 470 SER A CA 1
ATOM 3544 C C . SER A 1 470 ? -3.867 7.272 28.711 1.00 83.19 470 SER A C 1
ATOM 3546 O O . SER A 1 470 ? -2.982 7.105 27.876 1.00 83.19 470 SER A O 1
ATOM 3548 N N . PHE A 1 471 ? -5.102 7.643 28.381 1.00 86.81 471 PHE A N 1
ATOM 3549 C CA . PHE A 1 471 ? -5.543 7.894 27.013 1.00 86.81 471 PHE A CA 1
ATOM 3550 C C . PHE A 1 471 ? -6.513 9.079 26.988 1.00 86.81 471 PHE A C 1
ATOM 3552 O O . PHE A 1 471 ? -7.295 9.282 27.918 1.00 86.81 471 PHE A O 1
ATOM 3559 N N . SER A 1 472 ? -6.461 9.857 25.910 1.00 90.75 472 SER A N 1
ATOM 3560 C CA . SER A 1 472 ? -7.376 10.962 25.640 1.00 90.75 472 SER A CA 1
ATOM 3561 C C . SER A 1 472 ? -7.808 10.938 24.182 1.00 90.75 472 SER A C 1
ATOM 3563 O O . SER A 1 472 ? -6.985 10.709 23.295 1.00 90.75 472 SER A O 1
ATOM 3565 N N . TYR A 1 473 ? -9.072 11.261 23.934 1.00 95.69 473 TYR A N 1
ATOM 3566 C CA . TYR A 1 473 ? -9.579 11.474 22.584 1.00 95.69 473 TYR A CA 1
ATOM 3567 C C . TYR A 1 473 ? -8.963 12.725 21.942 1.00 95.69 473 TYR A C 1
ATOM 3569 O O . TYR A 1 473 ? -8.748 13.730 22.620 1.00 95.69 473 TYR A O 1
ATOM 3577 N N . ASP A 1 474 ? -8.741 12.679 20.627 1.00 94.56 474 ASP A N 1
ATOM 3578 C CA . ASP A 1 474 ? -8.378 13.848 19.815 1.00 94.56 474 ASP A CA 1
ATOM 3579 C C . ASP A 1 474 ? -9.528 14.864 19.773 1.00 94.56 474 ASP A C 1
ATOM 3581 O O . ASP A 1 474 ? -9.304 16.074 19.763 1.00 94.56 474 ASP A O 1
ATOM 3585 N N . VAL A 1 475 ? -10.767 14.363 19.757 1.00 97.69 475 VAL A N 1
ATOM 3586 C CA . VAL A 1 475 ? -12.000 15.155 19.817 1.00 97.69 475 VAL A CA 1
ATOM 3587 C C . VAL A 1 475 ? -12.919 14.559 20.876 1.00 97.69 475 VAL A C 1
ATOM 3589 O O . VAL A 1 475 ? -13.137 13.351 20.889 1.00 97.69 475 VAL A O 1
ATOM 3592 N N . ASN A 1 476 ? -13.485 15.406 21.738 1.00 97.56 476 ASN A N 1
ATOM 3593 C CA . ASN A 1 476 ? -14.478 15.024 22.739 1.00 97.56 476 ASN A CA 1
ATOM 3594 C C . ASN A 1 476 ? -15.615 16.058 22.783 1.00 97.56 476 ASN A C 1
ATOM 3596 O O . ASN A 1 476 ? -15.490 17.107 23.408 1.00 97.56 476 ASN A O 1
ATOM 3600 N N . ASN A 1 477 ? -16.732 15.721 22.145 1.00 97.69 477 ASN A N 1
ATOM 3601 C CA . ASN A 1 477 ? -17.962 16.509 22.088 1.00 97.69 477 ASN A CA 1
ATOM 3602 C C . ASN A 1 477 ? -19.070 15.934 22.988 1.00 97.69 477 ASN A C 1
ATOM 3604 O O . ASN A 1 477 ? -20.232 16.304 22.843 1.00 97.69 477 ASN A O 1
ATOM 3608 N N . SER A 1 478 ? -18.754 15.024 23.918 1.00 96.19 478 SER A N 1
ATOM 3609 C CA . SER A 1 478 ? -19.765 14.362 24.768 1.00 96.19 478 SER A CA 1
ATOM 3610 C C . SER A 1 478 ? -20.678 15.331 25.528 1.00 96.19 478 SER A C 1
ATOM 3612 O O . SER A 1 478 ? -21.831 15.008 25.785 1.00 96.19 478 SER A O 1
ATOM 3614 N N . GLN A 1 479 ? -20.201 16.543 25.817 1.00 96.31 479 GLN A N 1
ATOM 3615 C CA . GLN A 1 479 ? -20.965 17.588 26.504 1.00 96.31 479 GLN A CA 1
ATOM 3616 C C . GLN A 1 479 ? -21.861 18.432 25.575 1.00 96.31 479 GLN A C 1
ATOM 3618 O O . GLN A 1 479 ? -22.643 19.243 26.061 1.00 96.31 479 GLN A O 1
ATOM 3623 N N . THR A 1 480 ? -21.739 18.302 24.248 1.00 94.50 480 THR A N 1
ATOM 3624 C CA . THR A 1 480 ? -22.373 19.215 23.273 1.00 94.50 480 THR A CA 1
ATOM 3625 C C . THR A 1 480 ? -23.263 18.528 22.237 1.00 94.50 480 THR A C 1
ATOM 3627 O O . THR A 1 480 ? -23.990 19.212 21.519 1.00 94.50 480 THR A O 1
ATOM 3630 N N . VAL A 1 481 ? -23.253 17.194 22.148 1.00 91.75 481 VAL A N 1
ATOM 3631 C CA . VAL A 1 481 ? -24.017 16.447 21.127 1.00 91.75 481 VAL A CA 1
ATOM 3632 C C . VAL A 1 481 ? -25.537 16.420 21.345 1.00 91.75 481 VAL A C 1
ATOM 3634 O O . VAL A 1 481 ? -26.269 16.132 20.395 1.00 91.75 481 VAL A O 1
ATOM 3637 N N . GLY A 1 482 ? -26.009 16.810 22.534 1.00 91.31 482 GLY A N 1
ATOM 3638 C CA . GLY A 1 482 ? -27.429 16.837 22.899 1.00 91.31 482 GLY A CA 1
ATOM 3639 C C . GLY A 1 482 ? -28.048 15.441 23.004 1.00 91.31 482 GLY A C 1
ATOM 3640 O O . GLY A 1 482 ? -27.334 14.440 23.044 1.00 91.31 482 GLY A O 1
ATOM 3641 N N . ASP A 1 483 ? -29.380 15.379 23.036 1.00 94.56 483 ASP A N 1
ATOM 3642 C CA . ASP A 1 483 ? -30.111 14.112 23.125 1.00 94.56 483 ASP A CA 1
ATOM 3643 C C . ASP A 1 483 ? -29.986 13.281 21.839 1.00 94.56 483 ASP A C 1
ATOM 3645 O O . ASP A 1 483 ? -30.036 13.790 20.709 1.00 94.56 483 ASP A O 1
ATOM 3649 N N . PHE A 1 484 ? -29.881 11.965 22.016 1.00 96.75 484 PHE A N 1
ATOM 3650 C CA . PHE A 1 484 ? -29.720 11.003 20.935 1.00 96.75 484 PHE A CA 1
ATOM 3651 C C . PHE A 1 484 ? -30.462 9.697 21.218 1.00 96.75 484 PHE A C 1
ATOM 3653 O O . PHE A 1 484 ? -30.809 9.378 22.351 1.00 96.75 484 PHE A O 1
ATOM 3660 N N . ASN A 1 485 ? -30.715 8.933 20.159 1.00 96.38 485 ASN A N 1
ATOM 3661 C CA . ASN A 1 485 ? -31.323 7.600 20.248 1.00 96.38 485 ASN A CA 1
ATOM 3662 C C . ASN A 1 485 ? -30.642 6.562 19.357 1.00 96.38 485 ASN A C 1
ATOM 3664 O O . ASN A 1 485 ? -31.063 5.409 19.335 1.00 96.38 485 ASN A O 1
ATOM 3668 N N . SER A 1 486 ? -29.621 6.972 18.611 1.00 97.06 486 SER A N 1
ATOM 3669 C CA . SER A 1 486 ? -28.834 6.102 17.753 1.00 97.06 486 SER A CA 1
ATOM 3670 C C . SER A 1 486 ? -27.357 6.377 17.999 1.00 97.06 486 SER A C 1
ATOM 3672 O O . SER A 1 486 ? -26.967 7.540 18.125 1.00 97.06 486 SER A O 1
ATOM 3674 N N . ILE A 1 487 ? -26.545 5.323 18.017 1.00 98.44 487 ILE A N 1
ATOM 3675 C CA . ILE A 1 487 ? -25.084 5.381 18.147 1.00 98.44 487 ILE A CA 1
ATOM 3676 C C . ILE A 1 487 ? -24.466 4.762 16.890 1.00 98.44 487 ILE A C 1
ATOM 3678 O O . ILE A 1 487 ? -25.044 3.848 16.296 1.00 98.44 487 ILE A O 1
ATOM 3682 N N . ALA A 1 488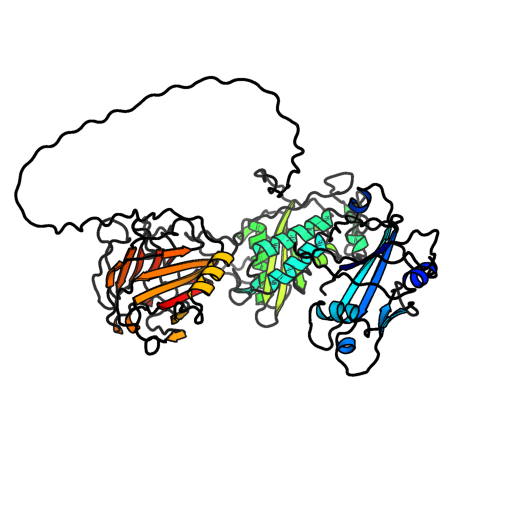 ? -23.307 5.264 16.467 1.00 98.31 488 ALA A N 1
ATOM 3683 C CA . ALA A 1 488 ? -22.505 4.636 15.428 1.00 98.31 488 ALA A CA 1
ATOM 3684 C C . ALA A 1 488 ? -21.011 4.620 15.765 1.00 98.31 488 ALA A C 1
ATOM 3686 O O . ALA A 1 488 ? -20.490 5.561 16.362 1.00 98.31 488 ALA A O 1
ATOM 3687 N N . TYR A 1 489 ? -20.324 3.571 15.318 1.00 98.69 489 TYR A N 1
ATOM 3688 C CA . TYR A 1 489 ? -18.884 3.382 15.457 1.00 98.69 489 TYR A CA 1
ATOM 3689 C C . TYR A 1 489 ? -18.250 3.218 14.083 1.00 98.69 489 TYR A C 1
ATOM 3691 O O . TYR A 1 489 ? -18.738 2.448 13.258 1.00 98.69 489 TYR A O 1
ATOM 3699 N N . LEU A 1 490 ? -17.146 3.921 13.855 1.00 98.44 490 LEU A N 1
ATOM 3700 C CA . LEU A 1 490 ? -16.290 3.783 12.687 1.00 98.44 490 LEU A CA 1
ATOM 3701 C C . LEU A 1 490 ? -14.897 3.364 13.140 1.00 98.44 490 LEU A C 1
ATOM 3703 O O . LEU A 1 490 ? -14.187 4.177 13.731 1.00 98.44 490 LEU A O 1
ATOM 3707 N N . LEU A 1 491 ? -14.502 2.131 12.836 1.00 98.19 491 LEU A N 1
ATOM 3708 C CA . LEU A 1 491 ? -13.129 1.669 13.020 1.00 98.19 491 LEU A CA 1
ATOM 3709 C C . LEU A 1 491 ? -12.430 1.599 11.663 1.00 98.19 491 LEU A C 1
ATOM 3711 O O . LEU A 1 491 ? -12.930 0.963 10.734 1.00 98.19 491 LEU A O 1
ATOM 3715 N N . GLU A 1 492 ? -11.270 2.241 11.563 1.00 93.94 492 GLU A N 1
ATOM 3716 C CA . GLU A 1 492 ? -10.404 2.212 10.385 1.00 93.94 492 GLU A CA 1
ATOM 3717 C C . GLU A 1 492 ? -9.028 1.686 10.764 1.00 93.94 492 GLU A C 1
ATOM 3719 O O . GLU A 1 492 ? -8.354 2.258 11.623 1.00 93.94 492 GLU A O 1
ATOM 3724 N N . LEU A 1 493 ? -8.613 0.614 10.096 1.00 89.62 493 LEU A N 1
ATOM 3725 C CA . LEU A 1 493 ? -7.341 -0.060 10.298 1.00 89.62 493 LEU A CA 1
ATOM 3726 C C . LEU A 1 493 ? -6.594 -0.130 8.975 1.00 89.62 493 LEU A C 1
ATOM 3728 O O . LEU A 1 493 ? -7.128 -0.601 7.978 1.00 89.62 493 LEU A O 1
ATOM 3732 N N . ASP A 1 494 ? -5.346 0.296 8.975 1.00 82.81 494 ASP A N 1
ATOM 3733 C CA . ASP A 1 494 ? -4.430 0.137 7.856 1.00 82.81 494 ASP A CA 1
ATOM 3734 C C . ASP A 1 494 ? -3.274 -0.741 8.324 1.00 82.81 494 ASP A C 1
ATOM 3736 O O . ASP A 1 494 ? -2.504 -0.346 9.201 1.00 82.81 494 ASP A O 1
ATOM 3740 N N . SER A 1 495 ? -3.215 -1.978 7.835 1.00 67.31 495 SER A N 1
ATOM 3741 C CA . SER A 1 495 ? -2.207 -2.954 8.251 1.00 67.31 495 SER A CA 1
ATOM 3742 C C . SER A 1 495 ? -0.854 -2.667 7.603 1.00 67.31 495 SER A C 1
ATOM 3744 O O . SER A 1 495 ? -0.758 -2.518 6.384 1.00 67.31 495 SER A O 1
ATOM 3746 N N . ARG A 1 496 ? 0.226 -2.719 8.389 1.00 57.28 496 ARG A N 1
ATOM 3747 C CA . ARG A 1 496 ? 1.572 -2.937 7.855 1.00 57.28 496 ARG A CA 1
ATOM 3748 C C . ARG A 1 496 ? 1.700 -4.392 7.416 1.00 57.28 496 ARG A C 1
ATOM 3750 O O . ARG A 1 496 ? 1.490 -5.304 8.213 1.00 57.28 496 ARG A O 1
ATOM 3757 N N . SER A 1 497 ? 2.160 -4.609 6.188 1.00 41.88 497 SER A N 1
ATOM 3758 C CA . SER A 1 497 ? 2.730 -5.896 5.801 1.00 41.88 497 SER A CA 1
ATOM 3759 C C . SER A 1 497 ? 4.068 -6.084 6.515 1.00 41.88 497 SER A C 1
ATOM 3761 O O . SER A 1 497 ? 5.041 -5.405 6.174 1.00 41.88 497 SER A O 1
ATOM 3763 N N . GLY A 1 498 ? 4.144 -6.942 7.534 1.00 40.94 498 GLY A N 1
ATOM 3764 C CA . GLY A 1 498 ? 5.433 -7.205 8.181 1.00 40.94 498 GLY A CA 1
ATOM 3765 C C . GLY A 1 498 ? 5.448 -7.925 9.528 1.00 40.94 498 GLY A C 1
ATOM 3766 O O . GLY A 1 498 ? 6.541 -8.302 9.950 1.00 40.94 498 GLY A O 1
ATOM 3767 N N . SER A 1 499 ? 4.319 -8.154 10.209 1.00 39.62 499 SER A N 1
ATOM 3768 C CA . SER A 1 499 ? 4.308 -9.097 11.335 1.00 39.62 499 SER A CA 1
ATOM 3769 C C . SER A 1 499 ? 4.149 -10.517 10.794 1.00 39.62 499 SER A C 1
ATOM 3771 O O . SER A 1 499 ? 3.168 -10.871 10.144 1.00 39.62 499 SER A O 1
ATOM 3773 N N . SER A 1 500 ? 5.176 -11.328 11.020 1.00 36.28 500 SER A N 1
ATOM 3774 C CA . SER A 1 500 ? 5.323 -12.691 10.515 1.00 36.28 500 SER A CA 1
ATOM 3775 C C . SER A 1 500 ? 4.404 -13.724 11.173 1.00 36.28 500 SER A C 1
ATOM 3777 O O . SER A 1 500 ? 4.664 -14.910 11.026 1.00 36.28 500 SER A O 1
ATOM 3779 N N . GLU A 1 501 ? 3.320 -13.326 11.841 1.00 36.84 501 GLU A N 1
ATOM 3780 C CA . GLU A 1 501 ? 2.315 -14.261 12.353 1.00 36.84 501 GLU A CA 1
ATOM 3781 C C . GLU A 1 501 ? 0.899 -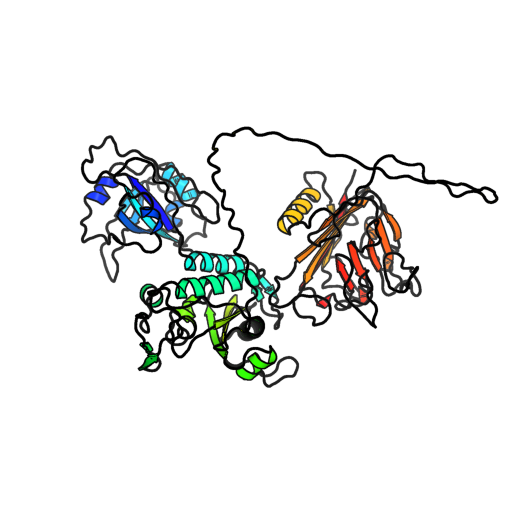13.684 12.164 1.00 36.84 501 GLU A C 1
ATOM 3783 O O . GLU A 1 501 ? 0.567 -12.604 12.645 1.00 36.84 501 GLU A O 1
ATOM 3788 N N . GLY A 1 502 ? 0.066 -14.396 11.399 1.00 41.38 502 GLY A N 1
ATOM 3789 C CA . GLY A 1 502 ? -1.398 -14.267 11.414 1.00 41.38 502 GLY A CA 1
ATOM 3790 C C . GLY A 1 502 ? -2.063 -13.126 10.630 1.00 41.38 502 GLY A C 1
ATOM 3791 O O . GLY A 1 502 ? -3.248 -13.250 10.332 1.00 41.38 502 GLY A O 1
ATOM 3792 N N . LEU A 1 503 ? -1.361 -12.054 10.240 1.00 42.94 503 LEU A N 1
ATOM 3793 C CA . LEU A 1 503 ? -1.997 -10.883 9.593 1.00 42.94 503 LEU A CA 1
ATOM 3794 C C . LEU A 1 503 ? -1.800 -10.751 8.077 1.00 42.94 503 LEU A C 1
ATOM 3796 O O . LEU A 1 503 ? -2.124 -9.709 7.513 1.00 42.94 503 LEU A O 1
ATOM 3800 N N . GLY A 1 504 ? -1.337 -11.811 7.407 1.00 40.19 504 GLY A N 1
ATOM 3801 C CA . GLY A 1 504 ? -1.550 -12.044 5.969 1.00 40.19 504 GLY A CA 1
ATOM 3802 C C . GLY A 1 504 ? -1.098 -10.956 4.987 1.00 40.19 504 GLY A C 1
ATOM 3803 O O . GLY A 1 504 ? -1.488 -11.022 3.832 1.00 40.19 504 GLY A O 1
ATOM 3804 N N . SER A 1 505 ? -0.314 -9.966 5.410 1.00 44.53 505 SER A N 1
ATOM 3805 C CA . SER A 1 505 ? 0.082 -8.846 4.564 1.00 44.53 505 SER A CA 1
ATOM 3806 C C . SER A 1 505 ? 1.570 -8.996 4.238 1.00 44.53 505 SER A C 1
ATOM 3808 O O . SER A 1 505 ? 2.432 -8.913 5.118 1.00 44.53 505 SER A O 1
ATOM 3810 N N . SER A 1 506 ? 1.865 -9.292 2.970 1.00 53.09 506 SER A N 1
ATOM 3811 C CA . SER A 1 506 ? 3.188 -9.263 2.331 1.00 53.09 506 SER A CA 1
ATOM 3812 C C . SER A 1 506 ? 3.431 -7.892 1.694 1.00 53.09 506 SER A C 1
ATOM 3814 O O . SER A 1 506 ? 2.476 -7.187 1.392 1.00 53.09 506 SER A O 1
ATOM 3816 N N . VAL A 1 507 ? 4.685 -7.511 1.401 1.00 52.31 507 VAL A N 1
ATOM 3817 C CA . VAL A 1 507 ? 4.950 -6.308 0.581 1.00 52.31 507 VAL A CA 1
ATOM 3818 C C . VAL A 1 507 ? 4.300 -6.383 -0.812 1.00 52.31 507 VAL A C 1
ATOM 3820 O O . VAL A 1 507 ? 4.320 -5.386 -1.526 1.00 52.31 507 VAL A O 1
ATOM 3823 N N . PHE A 1 508 ? 3.790 -7.552 -1.222 1.00 48.69 508 PHE A N 1
ATOM 3824 C CA . PHE A 1 508 ? 3.002 -7.783 -2.441 1.00 48.69 508 PHE A CA 1
ATOM 3825 C C . PHE A 1 508 ? 1.540 -7.414 -2.326 1.00 48.69 508 PHE A C 1
ATOM 3827 O O . PHE A 1 508 ? 0.873 -7.286 -3.350 1.00 48.69 508 PHE A O 1
ATOM 3834 N N . ASP A 1 509 ? 1.061 -7.265 -1.102 1.00 51.03 509 ASP A N 1
ATOM 3835 C CA . ASP A 1 509 ? -0.306 -6.902 -0.835 1.00 51.03 509 ASP A CA 1
ATOM 3836 C C . ASP A 1 509 ? -0.354 -5.388 -0.656 1.00 51.03 509 ASP A C 1
ATOM 3838 O O . ASP A 1 509 ? 0.500 -4.776 -0.005 1.00 51.03 509 ASP A O 1
ATOM 3842 N N . GLU A 1 510 ? -1.355 -4.766 -1.268 1.00 51.66 510 GLU A N 1
ATOM 3843 C CA . GLU A 1 510 ? -1.698 -3.390 -0.936 1.00 51.66 510 GLU A CA 1
ATOM 3844 C C . GLU A 1 510 ? -1.914 -3.278 0.579 1.00 51.66 510 GLU A C 1
ATOM 3846 O O . GLU A 1 510 ? -2.458 -4.218 1.174 1.00 51.66 510 GLU A O 1
ATOM 3851 N N . PRO A 1 511 ? -1.548 -2.148 1.218 1.00 53.84 511 PRO A N 1
ATOM 3852 C CA . PRO A 1 511 ? -2.028 -1.881 2.563 1.00 53.84 511 PRO A CA 1
ATOM 3853 C C . PRO A 1 511 ? -3.554 -2.007 2.547 1.00 53.84 511 PRO A C 1
ATOM 3855 O O . PRO A 1 511 ? -4.260 -1.239 1.888 1.00 53.84 511 PRO A O 1
ATOM 3858 N N . THR A 1 512 ? -4.080 -3.050 3.192 1.00 64.19 512 THR A N 1
ATOM 3859 C CA . THR A 1 512 ? -5.522 -3.249 3.233 1.00 64.19 512 THR A CA 1
ATOM 3860 C C . THR A 1 512 ? -6.073 -2.295 4.270 1.00 64.19 512 THR A C 1
ATOM 3862 O O . THR A 1 512 ? -6.087 -2.610 5.459 1.00 64.19 512 THR A O 1
ATOM 3865 N N . VAL A 1 513 ? -6.545 -1.135 3.815 1.00 77.75 513 VAL A N 1
ATOM 3866 C CA . VAL A 1 513 ? -7.424 -0.303 4.630 1.00 77.75 513 VAL A CA 1
ATOM 3867 C C . VAL A 1 513 ? -8.676 -1.132 4.881 1.00 77.75 513 VAL A C 1
ATOM 3869 O O . VAL A 1 513 ? -9.448 -1.378 3.959 1.00 77.75 513 VAL A O 1
ATOM 3872 N N . LYS A 1 514 ? -8.865 -1.613 6.104 1.00 87.88 514 LYS A N 1
ATOM 3873 C CA . LYS A 1 514 ? -10.082 -2.271 6.574 1.00 87.88 514 LYS A CA 1
ATOM 3874 C C . LYS A 1 514 ? -10.897 -1.243 7.341 1.00 87.88 514 LYS A C 1
ATOM 3876 O O . LYS A 1 514 ? -10.373 -0.551 8.209 1.00 87.88 514 LYS A O 1
ATOM 3881 N N . LYS A 1 515 ? -12.178 -1.136 7.014 1.00 93.38 515 LYS A N 1
ATOM 3882 C CA . LYS A 1 515 ? -13.107 -0.219 7.668 1.00 93.38 515 LYS A CA 1
ATOM 3883 C C . LYS A 1 515 ? -14.385 -0.946 8.027 1.00 93.38 515 LYS A C 1
ATOM 3885 O O . LYS A 1 515 ? -14.870 -1.781 7.258 1.00 93.38 515 LYS A O 1
ATOM 3890 N N . VAL A 1 516 ? -14.960 -0.583 9.159 1.00 96.38 516 VAL A N 1
ATOM 3891 C CA . VAL A 1 516 ? -16.323 -0.960 9.514 1.00 96.38 516 VAL A CA 1
ATOM 3892 C C . VAL A 1 516 ? -17.035 0.237 10.116 1.00 96.38 516 VAL A C 1
ATOM 3894 O O . VAL A 1 516 ? -16.509 0.895 11.010 1.00 96.38 516 VAL A O 1
ATOM 3897 N N . PHE A 1 517 ? -18.218 0.527 9.586 1.00 97.88 517 PHE A N 1
ATOM 3898 C CA . PHE A 1 517 ? -19.169 1.475 10.134 1.00 97.88 517 PHE A CA 1
ATOM 3899 C C . PHE A 1 517 ? -20.379 0.692 10.627 1.00 97.88 517 PHE A C 1
ATOM 3901 O O . PHE A 1 517 ? -21.070 0.058 9.829 1.00 97.88 517 PHE A O 1
ATOM 3908 N N . VAL A 1 518 ? -20.616 0.707 11.933 1.00 97.88 518 VAL A N 1
ATOM 3909 C CA . VAL A 1 518 ? -21.748 0.018 12.552 1.00 97.88 518 VAL A CA 1
ATOM 3910 C C . VAL A 1 518 ? -22.644 1.023 13.253 1.00 97.88 518 VAL A C 1
ATOM 3912 O O . VAL A 1 518 ? -22.171 1.829 14.047 1.00 97.88 518 VAL A O 1
ATOM 3915 N N . THR A 1 519 ? -23.938 0.985 12.950 1.00 97.31 519 THR A N 1
ATOM 3916 C CA . THR A 1 519 ? -24.971 1.827 13.573 1.00 97.31 519 THR A CA 1
ATOM 3917 C C . THR A 1 519 ? -25.915 0.963 14.388 1.00 97.31 519 THR A C 1
ATOM 3919 O O . THR A 1 519 ? -26.176 -0.148 13.946 1.00 97.31 519 THR A O 1
ATOM 3922 N N . MET A 1 520 ? -26.493 1.469 15.475 1.00 97.81 520 MET A N 1
ATOM 3923 C CA . MET A 1 520 ? -27.510 0.776 16.282 1.00 97.81 520 MET A CA 1
ATOM 3924 C C . MET A 1 520 ? -28.367 1.765 17.081 1.00 97.81 520 MET A C 1
ATOM 3926 O O . MET A 1 520 ? -28.025 2.950 17.184 1.00 97.81 520 MET A O 1
ATOM 3930 N N . ASN A 1 521 ? -29.459 1.280 17.677 1.00 97.81 521 ASN A N 1
ATOM 3931 C CA . ASN A 1 521 ? -30.178 2.020 18.715 1.00 97.81 521 ASN A CA 1
ATOM 3932 C C . ASN A 1 521 ? -29.243 2.321 19.901 1.00 97.81 521 ASN A C 1
ATOM 3934 O O . ASN A 1 521 ? -28.352 1.539 20.228 1.00 97.81 521 ASN A O 1
ATOM 3938 N N . ALA A 1 522 ? -29.445 3.460 20.559 1.00 97.88 522 ALA A N 1
ATOM 3939 C CA . ALA A 1 522 ? -28.637 3.851 21.703 1.00 97.88 522 ALA A CA 1
ATOM 3940 C C . ALA A 1 522 ? -28.882 2.924 22.904 1.00 97.88 522 ALA A C 1
ATOM 3942 O O . ALA A 1 522 ? -30.009 2.798 23.376 1.00 97.88 522 ALA A O 1
ATOM 3943 N N . PHE A 1 523 ? -27.812 2.319 23.421 1.00 97.44 523 PHE A N 1
ATOM 3944 C CA . PHE A 1 523 ? -27.827 1.469 24.621 1.00 97.44 523 PHE A CA 1
ATOM 3945 C C . PHE A 1 523 ? -27.650 2.265 25.932 1.00 97.44 523 PHE A C 1
ATOM 3947 O O . PHE A 1 523 ? -27.686 1.707 27.026 1.00 97.44 523 PHE A O 1
ATOM 3954 N N . THR A 1 524 ? -27.436 3.578 25.820 1.00 97.25 524 THR A N 1
ATOM 3955 C CA . THR A 1 524 ? -27.334 4.553 26.912 1.00 97.25 524 THR A CA 1
ATOM 3956 C C . THR A 1 524 ? -27.778 5.922 26.398 1.00 97.25 524 THR A C 1
ATOM 3958 O O . THR A 1 524 ? -27.651 6.202 25.208 1.00 97.25 524 THR A O 1
ATOM 3961 N N . ASN A 1 525 ? -28.273 6.786 27.282 1.00 95.62 525 ASN A N 1
ATOM 3962 C CA . ASN A 1 525 ? -28.540 8.201 26.996 1.00 95.62 525 ASN A CA 1
ATOM 3963 C C . ASN A 1 525 ? -27.384 9.125 27.426 1.00 95.62 525 ASN A C 1
ATOM 3965 O O . ASN A 1 525 ? -27.430 10.327 27.182 1.00 95.62 525 ASN A O 1
ATOM 3969 N N . ASP A 1 526 ? -26.348 8.576 28.060 1.00 96.94 526 ASP A N 1
ATOM 3970 C CA . ASP A 1 526 ? -25.172 9.318 28.502 1.00 96.94 526 ASP A CA 1
ATOM 3971 C C . ASP A 1 526 ? -24.076 9.267 27.428 1.00 96.94 526 ASP A C 1
ATOM 3973 O O . ASP A 1 526 ? -23.387 8.255 27.262 1.00 96.94 526 ASP A O 1
ATOM 3977 N N . ALA A 1 527 ? -23.898 10.377 26.705 1.00 96.88 527 ALA A N 1
ATOM 3978 C CA . ALA A 1 527 ? -22.879 10.508 25.664 1.00 96.88 527 ALA A CA 1
ATOM 3979 C C . ALA A 1 527 ? -21.445 10.359 26.200 1.00 96.88 527 ALA A C 1
ATOM 3981 O O . ALA A 1 527 ? -20.537 10.090 25.417 1.00 96.88 527 ALA A O 1
ATOM 3982 N N . SER A 1 528 ? -21.209 10.501 27.509 1.00 95.81 528 SER A N 1
ATOM 3983 C CA . SER A 1 528 ? -19.884 10.264 28.089 1.00 95.81 528 SER A CA 1
ATOM 3984 C C . SER A 1 528 ? -19.520 8.776 28.186 1.00 95.81 528 SER A C 1
ATOM 3986 O O . SER A 1 528 ? -18.348 8.434 28.335 1.00 95.81 528 SER A O 1
ATOM 3988 N N . LYS A 1 529 ? -20.510 7.880 28.045 1.00 97.25 529 LYS A N 1
ATOM 3989 C CA . LYS A 1 529 ? -20.363 6.425 28.215 1.00 97.25 529 LYS A CA 1
ATOM 3990 C C . LYS A 1 529 ? -20.365 5.623 26.914 1.00 97.25 529 LYS A C 1
ATOM 3992 O O . LYS A 1 529 ? -20.294 4.402 26.964 1.00 97.25 529 LYS A O 1
ATOM 3997 N N . VAL A 1 530 ? -20.439 6.279 25.754 1.00 97.62 530 VAL A N 1
ATOM 3998 C CA . VAL A 1 530 ? -20.426 5.591 24.443 1.00 97.62 530 VAL A CA 1
ATOM 3999 C C . VAL A 1 530 ? -19.011 5.299 23.925 1.00 97.62 530 VAL A C 1
ATOM 4001 O O . VAL A 1 530 ? -18.865 4.655 22.888 1.00 97.62 530 VAL A O 1
ATOM 4004 N N . GLY A 1 531 ? -17.988 5.814 24.618 1.00 96.25 531 GLY A N 1
ATOM 4005 C CA . GLY A 1 531 ? -16.566 5.682 24.299 1.00 96.25 531 GLY A CA 1
ATOM 4006 C C . GLY A 1 531 ? -15.931 4.341 24.683 1.00 96.25 531 GLY A C 1
ATOM 4007 O O . GLY A 1 531 ? -16.617 3.409 25.087 1.00 96.25 531 GLY A O 1
ATOM 4008 N N . ILE A 1 532 ? -14.598 4.276 24.604 1.00 97.00 532 ILE A N 1
ATOM 4009 C CA . ILE A 1 532 ? -13.788 3.213 25.220 1.00 97.00 532 ILE A CA 1
ATOM 4010 C C . ILE A 1 532 ? -14.141 3.152 26.719 1.00 97.00 532 ILE A C 1
ATOM 4012 O O . ILE A 1 532 ? -14.020 4.188 27.390 1.00 97.00 532 ILE A O 1
ATOM 4016 N N . PRO A 1 533 ? -14.573 1.993 27.255 1.00 95.44 533 PRO A N 1
ATOM 4017 C CA . PRO A 1 533 ? -15.115 1.878 28.606 1.00 95.44 533 PRO A CA 1
ATOM 4018 C C . PRO A 1 533 ? -13.994 1.851 29.651 1.00 95.44 533 PRO A C 1
ATOM 4020 O O . PRO A 1 533 ? -13.754 0.850 30.312 1.00 95.44 533 PRO A O 1
ATOM 4023 N N . VAL A 1 534 ? -13.272 2.965 29.802 1.00 91.31 534 VAL A N 1
ATOM 4024 C CA . VAL A 1 534 ? -12.238 3.112 30.834 1.00 91.31 534 VAL A CA 1
ATOM 4025 C C . VAL A 1 534 ? -12.877 3.197 32.225 1.00 91.31 534 VAL A C 1
ATOM 4027 O O . VAL A 1 534 ? -13.916 3.835 32.402 1.00 91.31 534 VAL A O 1
ATOM 4030 N N . PHE A 1 535 ? -12.227 2.602 33.231 1.00 88.19 535 PHE A N 1
ATOM 4031 C CA . PHE A 1 535 ? -12.784 2.422 34.582 1.00 88.19 535 PHE A CA 1
ATOM 4032 C C . PHE A 1 535 ? -13.390 3.701 35.192 1.00 88.19 535 PHE A C 1
ATOM 4034 O O . PHE A 1 535 ? -14.496 3.676 35.727 1.00 88.19 535 PHE A O 1
ATOM 4041 N N . GLY A 1 536 ? -12.716 4.848 35.043 1.00 85.88 536 GLY A N 1
ATOM 4042 C CA . GLY A 1 536 ? -13.162 6.127 35.611 1.00 85.88 536 GLY A CA 1
ATOM 4043 C C . GLY A 1 536 ? -14.480 6.687 35.055 1.00 85.88 536 GLY A C 1
ATOM 4044 O O . GLY A 1 536 ? -15.028 7.609 35.652 1.00 85.88 536 GLY A O 1
ATOM 4045 N N . LEU A 1 537 ? -15.000 6.154 33.942 1.00 86.69 537 LEU A N 1
ATOM 4046 C CA . LEU A 1 537 ? -16.273 6.584 33.344 1.00 86.69 537 LEU A CA 1
ATOM 4047 C C . LEU A 1 537 ? -17.484 5.789 33.859 1.00 86.69 537 LEU A C 1
ATOM 4049 O O . LEU A 1 537 ? -18.625 6.171 33.593 1.00 86.69 537 LEU A O 1
ATOM 4053 N N . GLY A 1 538 ? -17.266 4.673 34.567 1.00 88.00 538 GLY A N 1
ATOM 4054 C CA . GLY A 1 538 ? -18.351 3.791 35.017 1.00 88.00 538 GLY A CA 1
ATOM 4055 C C . GLY A 1 538 ? -19.229 3.278 33.865 1.00 88.00 538 GLY A C 1
ATOM 4056 O O . GLY A 1 538 ? -20.440 3.110 34.035 1.00 88.00 538 GLY A O 1
ATOM 4057 N N . ALA A 1 539 ? -18.642 3.121 32.676 1.00 91.62 539 ALA A N 1
ATOM 4058 C CA . ALA A 1 539 ? -19.276 2.517 31.513 1.00 91.62 539 ALA A CA 1
ATOM 4059 C C . ALA A 1 539 ? -19.070 0.999 31.580 1.00 91.62 539 ALA A C 1
ATOM 4061 O O . ALA A 1 539 ? -17.935 0.533 31.544 1.00 91.62 539 ALA A O 1
ATOM 4062 N N . SER A 1 540 ? -20.161 0.246 31.716 1.00 96.00 540 SER A N 1
ATOM 4063 C CA . SER A 1 540 ? -20.161 -1.217 31.697 1.00 96.00 540 SER A CA 1
ATOM 4064 C C . SER A 1 540 ? -21.485 -1.694 31.107 1.00 96.00 540 SER A C 1
ATOM 4066 O O . SER A 1 540 ? -22.552 -1.369 31.635 1.00 96.00 540 SER A O 1
ATOM 4068 N N . PHE A 1 541 ? -21.423 -2.384 29.971 1.00 97.19 541 PHE A N 1
ATOM 4069 C CA . PHE A 1 541 ? -22.571 -2.824 29.192 1.00 97.19 541 PHE A CA 1
ATOM 4070 C C . PHE A 1 541 ? -22.310 -4.213 28.606 1.00 97.19 541 PHE A C 1
ATOM 4072 O O . PHE A 1 541 ? -21.400 -4.390 27.801 1.00 97.19 541 PHE A O 1
ATOM 4079 N N . GLN A 1 542 ? -23.168 -5.166 28.959 1.00 96.56 542 GLN A N 1
ATOM 4080 C CA . GLN A 1 542 ? -23.264 -6.475 28.320 1.00 96.56 542 GLN A CA 1
ATOM 4081 C C . GLN A 1 542 ? -24.735 -6.725 28.003 1.00 96.56 542 GLN A C 1
ATOM 4083 O O . GLN A 1 542 ? -25.532 -7.017 28.894 1.00 96.56 542 GLN A O 1
ATOM 4088 N N . GLN A 1 543 ? -25.135 -6.483 26.756 1.00 96.50 543 GLN A N 1
ATOM 4089 C CA . GLN A 1 543 ? -26.543 -6.550 26.356 1.00 96.50 543 GLN A CA 1
ATOM 4090 C C . GLN A 1 543 ? -26.710 -6.708 24.844 1.00 96.50 543 GLN A C 1
ATOM 4092 O O . GLN A 1 543 ? -25.802 -6.423 24.060 1.00 96.50 543 GLN A O 1
ATOM 4097 N N . ALA A 1 544 ? -27.907 -7.128 24.437 1.00 96.62 544 ALA A N 1
ATOM 4098 C CA . ALA A 1 544 ? -28.319 -7.089 23.042 1.00 96.62 544 ALA A CA 1
ATOM 4099 C C . ALA A 1 544 ? -28.551 -5.642 22.576 1.00 96.62 544 ALA A C 1
ATOM 4101 O O . ALA A 1 544 ? -28.999 -4.790 23.345 1.00 96.62 544 ALA A O 1
ATOM 4102 N N . VAL A 1 545 ? -28.294 -5.384 21.296 1.00 97.25 545 VAL A N 1
ATOM 4103 C CA . VAL A 1 545 ? -28.594 -4.117 20.621 1.00 97.25 545 VAL A CA 1
ATOM 4104 C C . VAL A 1 545 ? -29.532 -4.344 19.442 1.00 97.25 545 VAL A C 1
ATOM 4106 O O . VAL A 1 545 ? -29.507 -5.384 18.778 1.00 97.25 545 VAL A O 1
ATOM 4109 N N . GLU A 1 546 ? -30.371 -3.352 19.173 1.00 95.94 546 GLU A N 1
ATOM 4110 C CA . GLU A 1 546 ? -31.384 -3.398 18.120 1.00 95.94 546 GLU A CA 1
ATOM 4111 C C . GLU A 1 546 ? -31.049 -2.453 16.964 1.00 95.94 546 GLU A C 1
ATOM 4113 O O . GLU A 1 546 ? -30.272 -1.503 17.112 1.00 95.94 546 GLU A O 1
ATOM 4118 N N . SER A 1 547 ? -31.681 -2.696 15.811 1.00 94.31 547 SER A N 1
ATOM 4119 C CA . SER A 1 547 ? -31.523 -1.893 14.591 1.00 94.31 547 SER A CA 1
ATOM 4120 C C . SER A 1 547 ? -30.061 -1.745 14.157 1.00 94.31 547 SER A C 1
ATOM 4122 O O . SER A 1 547 ? -29.642 -0.677 13.701 1.00 94.31 547 SER A O 1
ATOM 4124 N N . MET A 1 548 ? -29.270 -2.806 14.327 1.00 95.44 548 MET A N 1
ATOM 4125 C CA . MET A 1 548 ? -27.865 -2.806 13.968 1.00 95.44 548 MET A CA 1
ATOM 4126 C C . MET A 1 548 ? -27.699 -2.890 12.448 1.00 95.44 548 MET A C 1
ATOM 4128 O O . MET A 1 548 ? -28.229 -3.809 11.830 1.00 95.44 548 MET A O 1
ATOM 4132 N N . ASN A 1 549 ? -26.928 -1.978 11.853 1.00 95.06 549 ASN A N 1
ATOM 4133 C CA . ASN A 1 549 ? -26.524 -2.029 10.443 1.00 95.06 549 ASN A CA 1
ATOM 4134 C C . ASN A 1 549 ? -25.001 -1.987 10.362 1.00 95.06 549 ASN A C 1
ATOM 4136 O O . ASN A 1 549 ? -24.390 -1.096 10.950 1.00 95.06 549 ASN A O 1
ATOM 4140 N N . VAL A 1 550 ? -24.399 -2.926 9.632 1.00 95.50 550 VAL A N 1
ATOM 4141 C CA . VAL A 1 550 ? -22.946 -3.053 9.473 1.00 95.50 550 VAL A CA 1
ATOM 4142 C C . VAL A 1 550 ? -22.567 -2.817 8.014 1.00 95.50 550 VAL A C 1
ATOM 4144 O O . VAL A 1 550 ? -22.987 -3.568 7.131 1.00 95.50 550 VAL A O 1
ATOM 4147 N N . PHE A 1 551 ? -21.727 -1.808 7.781 1.00 94.56 551 PHE A N 1
ATOM 4148 C CA . PHE A 1 551 ? -21.137 -1.471 6.487 1.00 94.56 551 PHE A CA 1
ATOM 4149 C C . PHE A 1 551 ? -19.622 -1.651 6.561 1.00 94.56 551 PHE A C 1
ATOM 4151 O O . PHE A 1 551 ? -18.951 -1.028 7.380 1.00 94.56 551 PHE A O 1
ATOM 4158 N N . SER A 1 552 ? -19.057 -2.505 5.718 1.00 92.12 552 SER A N 1
ATOM 4159 C CA . SER A 1 552 ? -17.645 -2.855 5.765 1.00 92.12 552 SER A CA 1
ATOM 4160 C C . SER A 1 552 ? -17.106 -3.299 4.411 1.00 92.12 552 SER A C 1
ATOM 4162 O O . SER A 1 552 ? -17.781 -3.931 3.591 1.00 92.12 552 SER A O 1
ATOM 4164 N N . ASN A 1 553 ? -15.824 -3.018 4.207 1.00 87.12 553 ASN A N 1
ATOM 4165 C CA . ASN A 1 553 ? -15.034 -3.594 3.129 1.00 87.12 553 ASN A CA 1
ATOM 4166 C C . ASN A 1 553 ? -14.301 -4.889 3.550 1.00 87.12 553 ASN A C 1
ATOM 4168 O O . ASN A 1 553 ? -13.456 -5.399 2.807 1.00 87.12 553 ASN A O 1
ATOM 4172 N N . VAL A 1 554 ? -14.616 -5.431 4.726 1.00 85.62 554 VAL A N 1
ATOM 4173 C CA . VAL A 1 554 ? -14.262 -6.787 5.150 1.00 85.62 554 VAL A CA 1
ATOM 4174 C C . VAL A 1 554 ? -15.417 -7.716 4.781 1.00 85.62 554 VAL A C 1
ATOM 4176 O O . VAL A 1 554 ? -16.594 -7.380 4.921 1.00 85.62 554 VAL A O 1
ATOM 4179 N N . GLU A 1 555 ? -15.080 -8.867 4.210 1.00 80.75 555 GLU A N 1
ATOM 4180 C CA . GLU A 1 555 ? -16.070 -9.834 3.748 1.00 80.75 555 GLU A CA 1
ATOM 4181 C C . GLU A 1 555 ? -16.789 -10.506 4.925 1.00 80.75 555 GLU A C 1
ATOM 4183 O O . GLU A 1 555 ? -16.240 -10.643 6.014 1.00 80.75 555 GLU A O 1
ATOM 4188 N N . GLY A 1 556 ? -18.038 -10.916 4.705 1.00 82.62 556 GLY A N 1
ATOM 4189 C CA . GLY A 1 556 ? -18.775 -11.763 5.642 1.00 82.62 556 GLY A CA 1
ATOM 4190 C C . GLY A 1 556 ? -19.495 -11.040 6.779 1.00 82.62 556 GLY A C 1
ATOM 4191 O O . GLY A 1 556 ? -20.440 -11.618 7.297 1.00 82.62 556 GLY A O 1
ATOM 4192 N N . ILE A 1 557 ? -19.146 -9.792 7.119 1.00 88.94 557 ILE A N 1
ATOM 4193 C CA . ILE A 1 557 ? -19.722 -9.096 8.293 1.00 88.94 557 ILE A CA 1
ATOM 4194 C C . ILE A 1 557 ? -20.797 -8.044 7.985 1.00 88.94 557 ILE A C 1
ATOM 4196 O O . ILE A 1 557 ? -21.425 -7.534 8.909 1.00 88.94 557 ILE A O 1
ATOM 4200 N N . ASN A 1 558 ? -21.029 -7.712 6.711 1.00 85.75 558 ASN A N 1
ATOM 4201 C CA . ASN A 1 558 ? -22.077 -6.763 6.325 1.00 85.75 558 ASN A CA 1
ATOM 4202 C C . ASN A 1 558 ? -23.480 -7.343 6.562 1.00 85.75 558 ASN A C 1
ATOM 4204 O O . ASN A 1 558 ? -23.720 -8.515 6.262 1.00 85.75 558 ASN A O 1
ATOM 4208 N N . GLY A 1 559 ? -24.418 -6.510 7.013 1.00 86.19 559 GLY A N 1
ATOM 4209 C CA . GLY A 1 559 ? -25.805 -6.925 7.221 1.00 86.19 559 GLY A CA 1
ATOM 4210 C C . GLY A 1 559 ? -26.604 -5.978 8.110 1.00 86.19 559 GLY A C 1
ATOM 4211 O O . GLY A 1 559 ? -26.096 -4.953 8.566 1.00 86.19 559 GLY A O 1
ATOM 4212 N N . MET A 1 560 ? -27.869 -6.332 8.338 1.00 86.56 560 MET A N 1
ATOM 4213 C CA . MET A 1 560 ? -28.793 -5.596 9.202 1.00 86.56 560 MET A CA 1
ATOM 4214 C C . MET A 1 560 ? -29.538 -6.573 10.117 1.00 86.56 560 MET A C 1
ATOM 4216 O O . MET A 1 560 ? -29.911 -7.661 9.674 1.00 86.56 560 MET A O 1
ATOM 4220 N N . GLY A 1 561 ? -29.767 -6.201 11.375 1.00 90.25 561 GLY A N 1
ATOM 4221 C CA . GLY A 1 561 ? -30.488 -7.034 12.339 1.00 90.25 561 GLY A CA 1
ATOM 4222 C C . GLY A 1 561 ? -30.315 -6.569 13.782 1.00 90.25 561 GLY A C 1
ATOM 4223 O O . GLY A 1 561 ? -30.273 -5.374 14.061 1.00 90.25 561 GLY A O 1
ATOM 4224 N N . THR A 1 562 ? -30.232 -7.516 14.710 1.00 93.62 562 THR A N 1
ATOM 4225 C CA . THR A 1 562 ? -29.804 -7.268 16.094 1.00 93.62 562 THR A CA 1
ATOM 4226 C C . THR A 1 562 ? -28.281 -7.393 16.215 1.00 93.62 562 THR A C 1
ATOM 4228 O O . THR A 1 562 ? -27.589 -7.614 15.222 1.00 93.62 562 THR A O 1
ATOM 4231 N N . GLY A 1 563 ? -27.744 -7.245 17.417 1.00 95.62 563 GLY A N 1
ATOM 4232 C CA . GLY A 1 563 ? -26.359 -7.559 17.756 1.00 95.62 563 GLY A CA 1
ATOM 4233 C C . GLY A 1 563 ? -26.194 -7.704 19.261 1.00 95.62 563 GLY A C 1
ATOM 4234 O O . GLY A 1 563 ? -27.181 -7.652 19.999 1.00 95.62 563 GLY A O 1
ATOM 4235 N N . SER A 1 564 ? -24.957 -7.831 19.717 1.00 97.19 564 SER A N 1
ATOM 4236 C CA . SER A 1 564 ? -24.595 -7.727 21.131 1.00 97.19 564 SER A CA 1
ATOM 4237 C C . SER A 1 564 ? -23.350 -6.868 21.302 1.00 97.19 564 SER A C 1
ATOM 4239 O O . SER A 1 564 ? -22.546 -6.726 20.376 1.00 97.19 564 SER A O 1
ATOM 4241 N N . ILE A 1 565 ? -23.226 -6.262 22.480 1.00 98.44 565 ILE A N 1
ATOM 4242 C CA . ILE A 1 565 ? -22.043 -5.502 22.882 1.00 98.44 565 ILE A CA 1
ATOM 4243 C C . ILE A 1 565 ? -21.471 -6.060 24.176 1.00 98.44 565 ILE A C 1
ATOM 4245 O O . ILE A 1 565 ? -22.220 -6.468 25.066 1.00 98.44 565 ILE A O 1
ATOM 4249 N N . GLU A 1 566 ? -20.149 -6.005 24.258 1.00 97.81 566 GLU A N 1
ATOM 4250 C CA . GLU A 1 566 ? -19.345 -6.447 25.388 1.00 97.81 566 GLU A CA 1
ATOM 4251 C C . GLU A 1 566 ? -18.356 -5.341 25.762 1.00 97.81 566 GLU A C 1
ATOM 4253 O O . GLU A 1 566 ? -17.226 -5.279 25.275 1.00 97.81 566 GLU A O 1
ATOM 4258 N N . PHE A 1 567 ? -18.848 -4.362 26.526 1.00 98.00 567 PHE A N 1
ATOM 4259 C CA . PHE A 1 567 ? -18.132 -3.133 26.867 1.00 98.00 567 PHE A CA 1
ATOM 4260 C C . PHE A 1 567 ? -17.891 -3.067 28.374 1.00 98.00 567 PHE A C 1
ATOM 4262 O O . PHE A 1 567 ? -18.811 -2.764 29.129 1.00 98.00 567 PHE A O 1
ATOM 4269 N N . TRP A 1 568 ? -16.661 -3.281 28.831 1.00 96.75 568 TRP A N 1
ATOM 4270 C CA . TRP A 1 568 ? -16.313 -3.182 30.254 1.00 96.75 568 TRP A CA 1
ATOM 4271 C C . TRP A 1 568 ? -14.835 -2.855 30.475 1.00 96.75 568 TRP A C 1
ATOM 4273 O O . TRP A 1 568 ? -13.996 -3.250 29.668 1.00 96.75 568 TRP A O 1
ATOM 4283 N N . PRO A 1 569 ? -14.483 -2.192 31.592 1.00 95.94 569 PRO A N 1
ATOM 4284 C CA . PRO A 1 569 ? -13.093 -1.968 31.994 1.00 95.94 569 PRO A CA 1
ATOM 4285 C C . PRO A 1 569 ? -12.431 -3.193 32.645 1.00 95.94 569 PRO A C 1
ATOM 4287 O O . PRO A 1 569 ? -11.223 -3.178 32.877 1.00 95.94 569 PRO A O 1
ATOM 4290 N N . ASN A 1 570 ? -13.212 -4.219 32.988 1.00 96.44 570 ASN A N 1
ATOM 4291 C CA . ASN A 1 570 ? -12.778 -5.338 33.814 1.00 96.44 570 ASN A CA 1
ATOM 4292 C C . ASN A 1 570 ? -11.757 -6.257 33.115 1.00 96.44 570 ASN A C 1
ATOM 4294 O O . ASN A 1 570 ? -11.634 -6.271 31.888 1.00 96.44 570 ASN A O 1
ATOM 4298 N N . ASP A 1 571 ? -11.059 -7.085 33.898 1.00 96.38 571 ASP A N 1
ATOM 4299 C CA . ASP A 1 571 ? -10.558 -8.362 33.372 1.00 96.38 571 ASP A CA 1
ATOM 4300 C C . ASP A 1 571 ? -11.770 -9.234 32.934 1.00 96.38 571 ASP A C 1
ATOM 4302 O O . ASP A 1 571 ? -12.920 -8.932 33.259 1.00 96.38 571 ASP A O 1
ATOM 4306 N N . TYR A 1 572 ? -11.568 -10.297 32.156 1.00 96.00 572 TYR A N 1
ATOM 4307 C CA . TYR A 1 572 ? -12.665 -11.195 31.762 1.00 96.00 572 TYR A CA 1
ATOM 4308 C C . TYR A 1 572 ? -12.178 -12.621 31.521 1.00 96.00 572 TYR A C 1
ATOM 4310 O O . TYR A 1 572 ? -10.988 -12.881 31.319 1.00 96.00 572 TYR A O 1
ATOM 4318 N N . VAL A 1 573 ? -13.120 -13.554 31.610 1.00 95.69 573 VAL A N 1
ATOM 4319 C CA . VAL A 1 573 ? -12.915 -14.983 31.365 1.00 95.69 573 VAL A CA 1
ATOM 4320 C C . VAL A 1 573 ? -13.740 -15.420 30.166 1.00 95.69 573 VAL A C 1
ATOM 4322 O O . VAL A 1 573 ? -14.743 -14.790 29.839 1.00 95.69 573 VAL A O 1
ATOM 4325 N N . VAL A 1 574 ? -13.322 -16.531 29.559 1.00 94.31 574 VAL A N 1
ATOM 4326 C CA . VAL A 1 574 ? -14.161 -17.251 28.601 1.00 94.31 574 VAL A CA 1
ATOM 4327 C C . VAL A 1 574 ? -15.455 -17.636 29.306 1.00 94.31 574 VAL A C 1
ATOM 4329 O O . VAL A 1 574 ? -15.401 -18.283 30.355 1.00 94.31 574 VAL A O 1
ATOM 4332 N N . GLY A 1 575 ? -16.593 -17.238 28.745 1.00 90.44 575 GLY A N 1
ATOM 4333 C CA . GLY A 1 575 ? -17.893 -17.685 29.235 1.00 90.44 575 GLY A CA 1
ATOM 4334 C C . GLY A 1 575 ? -18.228 -19.074 28.698 1.00 90.44 575 GLY A C 1
ATOM 4335 O O . GLY A 1 575 ? -17.604 -20.074 29.057 1.00 90.44 575 GLY A O 1
ATOM 4336 N N . GLU A 1 576 ? -19.233 -19.172 27.828 1.00 89.12 576 GLU A N 1
ATOM 4337 C CA . GLU A 1 576 ? -19.632 -20.462 27.255 1.00 89.12 576 GLU A CA 1
ATOM 4338 C C . GLU A 1 576 ? -18.676 -20.907 26.133 1.00 89.12 576 GLU A C 1
ATOM 4340 O O . GLU A 1 576 ? -18.827 -20.514 24.979 1.00 89.12 576 GLU A O 1
ATOM 4345 N N . GLY A 1 577 ? -17.742 -21.806 26.449 1.00 87.50 577 GLY A N 1
ATOM 4346 C CA . GLY A 1 577 ? -16.851 -22.420 25.464 1.00 87.50 577 GLY A CA 1
ATOM 4347 C C . GLY A 1 577 ? -15.434 -22.616 25.991 1.00 87.50 577 GLY A C 1
ATOM 4348 O O . GLY A 1 577 ? -15.207 -22.712 27.193 1.00 87.50 577 GLY A O 1
ATOM 4349 N N . GLU A 1 578 ? -14.465 -22.700 25.076 1.00 88.31 578 GLU A N 1
ATOM 4350 C CA . GLU A 1 578 ? -13.037 -22.839 25.413 1.00 88.31 578 GLU A CA 1
ATOM 4351 C C . GLU A 1 578 ? -12.156 -21.709 24.853 1.00 88.31 578 GLU A C 1
ATOM 4353 O O . GLU A 1 578 ? -10.936 -21.713 25.069 1.00 88.31 578 GLU A O 1
ATOM 4358 N N . VAL A 1 579 ? -12.744 -20.769 24.109 1.00 93.00 579 VAL A N 1
ATOM 4359 C CA . VAL A 1 579 ? -12.067 -19.637 23.465 1.00 93.00 579 VAL A CA 1
ATOM 4360 C C . VAL A 1 579 ? -12.858 -18.361 23.716 1.00 93.00 579 VAL A C 1
ATOM 4362 O O . VAL A 1 579 ? -14.079 -18.422 23.741 1.00 93.00 579 VAL A O 1
ATOM 4365 N N . TYR A 1 580 ? -12.153 -17.239 23.847 1.00 95.31 580 TYR A N 1
ATOM 4366 C CA . TYR A 1 580 ? -12.759 -15.911 23.918 1.00 95.31 580 TYR A CA 1
ATOM 4367 C C . TYR A 1 580 ? -13.558 -15.594 22.640 1.00 95.31 580 TYR A C 1
ATOM 4369 O O . TYR A 1 580 ? -13.077 -15.823 21.512 1.00 95.31 580 TYR A O 1
ATOM 4377 N N . ASP A 1 581 ? -14.808 -15.174 22.836 1.00 93.56 581 ASP A N 1
ATOM 4378 C CA . ASP A 1 581 ? -15.804 -14.861 21.812 1.00 93.56 581 ASP A CA 1
ATOM 4379 C C . ASP A 1 581 ? -16.962 -13.997 22.365 1.00 93.56 581 ASP A C 1
ATOM 4381 O O . ASP A 1 581 ? -16.880 -13.443 23.446 1.00 93.56 581 ASP A O 1
ATOM 4385 N N . SER A 1 582 ? -18.068 -13.880 21.620 1.00 93.62 582 SER A N 1
ATOM 4386 C CA . SER A 1 582 ? -19.252 -13.056 21.942 1.00 93.62 582 SER A CA 1
ATOM 4387 C C . SER A 1 582 ? -20.051 -13.432 23.206 1.00 93.62 582 SER A C 1
ATOM 4389 O O . SER A 1 582 ? -21.221 -13.044 23.323 1.00 93.62 582 SER A O 1
ATOM 4391 N N . LYS A 1 583 ? -19.511 -14.319 24.038 1.00 93.94 583 LYS A N 1
ATOM 4392 C CA . LYS A 1 583 ? -20.149 -14.861 25.238 1.00 93.94 583 LYS A CA 1
ATOM 4393 C C . LYS A 1 583 ? -19.246 -14.727 26.460 1.00 93.94 583 LYS A C 1
ATOM 4395 O O . LYS A 1 583 ? -19.438 -15.473 27.420 1.00 93.94 583 LYS A O 1
ATOM 4400 N N . ASP A 1 584 ? -18.252 -13.853 26.412 1.00 95.94 584 ASP A N 1
ATOM 4401 C CA . ASP A 1 584 ? -17.300 -13.683 27.497 1.00 95.94 584 ASP A CA 1
ATOM 4402 C C . ASP A 1 584 ? -17.938 -12.962 28.691 1.00 95.94 584 ASP A C 1
ATOM 4404 O O . ASP A 1 584 ? -18.955 -12.268 28.586 1.00 95.94 584 ASP A O 1
ATOM 4408 N N . GLU A 1 585 ? -17.360 -13.166 29.876 1.00 95.94 585 GLU A N 1
ATOM 4409 C CA . GLU A 1 585 ? -17.913 -12.627 31.119 1.00 95.94 585 GLU A CA 1
ATOM 4410 C C . GLU A 1 585 ? -16.887 -11.759 31.863 1.00 95.94 585 GLU A C 1
ATOM 4412 O O . GLU A 1 585 ? -15.755 -12.206 32.115 1.00 95.94 585 GLU A O 1
ATOM 4417 N N . PRO A 1 586 ? -17.257 -10.524 32.267 1.00 95.12 586 PRO A N 1
ATOM 4418 C CA . PRO A 1 586 ? -16.389 -9.679 33.070 1.00 95.12 586 PRO A CA 1
ATOM 4419 C C . PRO A 1 586 ? -16.092 -10.357 34.408 1.00 95.12 586 PRO A C 1
ATOM 4421 O O . PRO A 1 586 ? -16.971 -10.881 35.092 1.00 95.12 586 PRO A O 1
ATOM 4424 N N . SER A 1 587 ? -14.828 -10.332 34.806 1.00 93.44 587 SER A N 1
ATOM 4425 C CA . SER A 1 587 ? -14.353 -10.949 36.039 1.00 93.44 587 SER A CA 1
ATOM 4426 C C . SER A 1 587 ? -13.134 -10.205 36.589 1.00 93.44 587 SER A C 1
ATOM 4428 O O . SER A 1 587 ? -12.642 -9.241 36.007 1.00 93.44 587 SER A O 1
ATOM 4430 N N . GLY A 1 588 ? -12.623 -10.627 37.743 1.00 89.75 588 GLY A N 1
ATOM 4431 C CA . GLY A 1 588 ? -11.369 -10.086 38.266 1.00 89.75 588 GLY A CA 1
ATOM 4432 C C . GLY A 1 588 ? -11.437 -8.593 38.608 1.00 89.75 588 GLY A C 1
ATOM 4433 O O . GLY A 1 588 ? -12.353 -8.150 39.297 1.00 89.75 588 GLY A O 1
ATOM 4434 N N . ARG A 1 589 ? -10.410 -7.828 38.215 1.00 90.69 589 ARG A N 1
ATOM 4435 C CA . ARG A 1 589 ? -10.263 -6.415 38.609 1.00 90.69 589 ARG A CA 1
ATOM 4436 C C . ARG A 1 589 ? -11.183 -5.518 37.793 1.00 90.69 589 ARG A C 1
ATOM 4438 O O . ARG A 1 589 ? -11.236 -5.663 36.579 1.00 90.69 589 ARG A O 1
ATOM 4445 N N . ASP A 1 590 ? -11.770 -4.509 38.437 1.00 90.44 590 ASP A N 1
ATOM 4446 C CA . ASP A 1 590 ? -12.608 -3.515 37.750 1.00 90.44 590 ASP A CA 1
ATOM 4447 C C . ASP A 1 590 ? -11.835 -2.605 36.789 1.00 90.44 590 ASP A C 1
ATOM 4449 O O . ASP A 1 590 ? -12.391 -2.123 35.813 1.00 90.44 590 ASP A O 1
ATOM 4453 N N . ASN A 1 591 ? -10.547 -2.371 37.046 1.00 92.19 591 ASN A N 1
ATOM 4454 C CA . ASN A 1 591 ? -9.637 -1.698 36.119 1.00 92.19 591 ASN A CA 1
ATOM 4455 C C . ASN A 1 591 ? -8.612 -2.718 35.613 1.00 92.19 591 ASN A C 1
ATOM 4457 O O . ASN A 1 591 ? -7.498 -2.808 36.140 1.00 92.19 591 ASN A O 1
ATOM 4461 N N . GLY A 1 592 ? -9.051 -3.554 34.679 1.00 93.06 592 GLY A N 1
ATOM 4462 C CA . GLY A 1 592 ? -8.328 -4.717 34.187 1.00 93.06 592 GLY A CA 1
ATOM 4463 C C . GLY A 1 592 ? -7.948 -4.608 32.712 1.00 93.06 592 GLY A C 1
ATOM 4464 O O . GLY A 1 592 ? -7.531 -3.550 32.234 1.00 93.06 592 GLY A O 1
ATOM 4465 N N . TYR A 1 593 ? -8.038 -5.739 32.014 1.00 95.25 593 TYR A N 1
ATOM 4466 C CA . TYR A 1 593 ? -7.718 -5.882 30.593 1.00 95.25 593 TYR A CA 1
ATOM 4467 C C . TYR A 1 593 ? -8.614 -5.012 29.704 1.00 95.25 593 TYR A C 1
ATOM 4469 O O . TYR A 1 593 ? -8.116 -4.302 28.830 1.00 95.25 593 TYR A O 1
ATOM 4477 N N . GLY A 1 594 ? -9.919 -5.022 29.972 1.00 96.25 594 GLY A N 1
ATOM 4478 C CA . GLY A 1 594 ? -10.916 -4.243 29.257 1.00 96.25 594 GLY A CA 1
ATOM 4479 C C . GLY A 1 594 ? -11.355 -4.863 27.928 1.00 96.25 594 GLY A C 1
ATOM 4480 O O . GLY A 1 594 ? -10.541 -5.412 27.180 1.00 96.25 594 GLY A O 1
ATOM 4481 N N . SER A 1 595 ? -12.650 -4.741 27.637 1.00 97.75 595 SER A N 1
ATOM 4482 C CA . SER A 1 595 ? -13.299 -5.188 26.403 1.00 97.75 595 SER A CA 1
ATOM 4483 C C . SER A 1 595 ? -14.121 -4.053 25.798 1.00 97.75 595 SER A C 1
ATOM 4485 O O . SER A 1 595 ? -14.815 -3.320 26.510 1.00 97.75 595 SER A O 1
ATOM 4487 N N . MET A 1 596 ? -14.012 -3.878 24.483 1.00 98.25 596 MET A N 1
ATOM 4488 C CA . MET A 1 596 ? -14.910 -3.050 23.685 1.00 98.25 596 MET A CA 1
ATOM 4489 C C . MET A 1 596 ? -15.193 -3.775 22.373 1.00 98.25 596 MET A C 1
ATOM 4491 O O . MET A 1 596 ? -14.540 -3.535 21.352 1.00 98.25 596 MET A O 1
ATOM 4495 N N . GLN A 1 597 ? -16.159 -4.687 22.419 1.00 98.19 597 GLN A N 1
ATOM 4496 C CA . GLN A 1 597 ? -16.468 -5.581 21.311 1.00 98.19 597 GLN A CA 1
ATOM 4497 C C . GLN A 1 597 ? -17.933 -5.482 20.890 1.00 98.19 597 GLN A C 1
ATOM 4499 O O . GLN A 1 597 ? -18.831 -5.267 21.708 1.00 98.19 597 GLN A O 1
ATOM 4504 N N . ILE A 1 598 ? -18.171 -5.608 19.584 1.00 98.44 598 ILE A N 1
ATOM 4505 C CA . ILE A 1 598 ? -19.514 -5.644 18.996 1.00 98.44 598 ILE A CA 1
ATOM 4506 C C . ILE A 1 598 ? -19.634 -6.906 18.157 1.00 98.44 598 ILE A C 1
ATOM 4508 O O . ILE A 1 598 ? -18.783 -7.147 17.298 1.00 98.44 598 ILE A O 1
ATOM 4512 N N . HIS A 1 599 ? -20.719 -7.657 18.336 1.00 97.25 599 HIS A N 1
ATOM 4513 C CA . HIS A 1 599 ? -20.988 -8.884 17.591 1.00 97.25 599 HIS A CA 1
ATOM 4514 C C . HIS A 1 599 ? -22.308 -8.809 16.831 1.00 97.25 599 HIS A C 1
ATOM 4516 O O . HIS A 1 599 ? -23.263 -8.133 17.225 1.00 97.25 599 HIS A O 1
ATOM 4522 N N . ASN A 1 600 ? -22.363 -9.522 15.709 1.00 94.44 600 ASN A N 1
ATOM 4523 C CA . ASN A 1 600 ? -23.590 -9.682 14.939 1.00 94.44 600 ASN A CA 1
ATOM 4524 C C . ASN A 1 600 ? -24.477 -10.814 15.507 1.00 94.44 600 ASN A C 1
ATOM 4526 O O . ASN A 1 600 ? -24.036 -11.549 16.390 1.00 94.44 600 ASN A O 1
ATOM 4530 N N . PRO A 1 601 ? -25.711 -11.022 15.002 1.00 89.69 601 PRO A N 1
ATOM 4531 C CA . PRO A 1 601 ? -26.620 -12.054 15.518 1.00 89.69 601 PRO A CA 1
ATOM 4532 C C . PRO A 1 601 ? -26.091 -13.490 15.430 1.00 89.69 601 PRO A C 1
ATOM 4534 O O . PRO A 1 601 ? -26.683 -14.392 16.015 1.00 89.69 601 PRO A O 1
ATOM 4537 N N . ARG A 1 602 ? -25.017 -13.726 14.664 1.00 89.94 602 ARG A N 1
ATOM 4538 C CA . ARG A 1 602 ? -24.355 -15.030 14.533 1.00 89.94 602 ARG A CA 1
ATOM 4539 C C . ARG A 1 602 ? -23.230 -15.227 15.558 1.00 89.94 602 ARG A C 1
ATOM 4541 O O . ARG A 1 602 ? -22.574 -16.263 15.512 1.00 89.94 602 ARG A O 1
ATOM 4548 N N . GLY A 1 603 ? -22.985 -14.252 16.437 1.00 90.75 603 GLY A N 1
ATOM 4549 C CA . GLY A 1 603 ? -21.865 -14.256 17.384 1.00 90.75 603 GLY A CA 1
ATOM 4550 C C . GLY A 1 603 ? -20.512 -13.958 16.733 1.00 90.75 603 GLY A C 1
ATOM 4551 O O . GLY A 1 603 ? -19.466 -14.224 17.314 1.00 90.75 603 GLY A O 1
ATOM 4552 N N . GLU A 1 604 ? -20.494 -13.440 15.501 1.00 92.94 604 GLU A N 1
ATOM 4553 C CA . GLU A 1 604 ? -19.241 -13.047 14.855 1.00 92.94 604 GLU A CA 1
ATOM 4554 C C . GLU A 1 604 ? -18.865 -11.625 15.255 1.00 92.94 604 GLU A C 1
ATOM 4556 O O . GLU A 1 604 ? -19.712 -10.727 15.267 1.00 92.94 604 GLU A O 1
ATOM 4561 N N . THR A 1 605 ? -17.578 -11.412 15.505 1.00 95.88 605 THR A N 1
ATOM 4562 C CA . THR A 1 605 ? -17.006 -10.105 15.823 1.00 95.88 605 THR A CA 1
ATOM 4563 C C . THR A 1 605 ? -17.166 -9.153 14.640 1.00 95.88 605 THR A C 1
ATOM 4565 O O . THR A 1 605 ? -16.695 -9.422 13.536 1.00 95.88 605 THR A O 1
ATOM 4568 N N . VAL A 1 606 ? -17.814 -8.012 14.865 1.00 96.75 606 VAL A N 1
ATOM 4569 C CA . VAL A 1 606 ? -17.881 -6.887 13.922 1.00 96.75 606 VAL A CA 1
ATOM 4570 C C . VAL A 1 606 ? -16.606 -6.062 14.055 1.00 96.75 606 VAL A C 1
ATOM 4572 O O . VAL A 1 606 ? -15.875 -5.896 13.076 1.00 96.75 606 VAL A O 1
ATOM 4575 N N . PHE A 1 607 ? -16.303 -5.610 15.273 1.00 97.12 607 PHE A N 1
ATOM 4576 C CA . PHE A 1 607 ? -14.986 -5.100 15.641 1.00 97.12 607 PHE A CA 1
ATOM 4577 C C . PHE A 1 607 ? -14.675 -5.371 17.113 1.00 97.12 607 PHE A C 1
ATOM 4579 O O . PHE A 1 607 ? -15.592 -5.573 17.909 1.00 97.12 607 PHE A O 1
ATOM 4586 N N . ALA A 1 608 ? -13.385 -5.330 17.442 1.00 97.75 608 ALA A N 1
ATOM 4587 C CA . ALA A 1 608 ? -12.874 -5.452 18.801 1.00 97.75 608 ALA A CA 1
ATOM 4588 C C . ALA A 1 608 ? -11.764 -4.429 19.082 1.00 97.75 608 ALA A C 1
ATOM 4590 O O . ALA A 1 608 ? -10.934 -4.142 18.208 1.00 97.75 608 ALA A O 1
ATOM 4591 N N . LEU A 1 609 ? -11.765 -3.900 20.306 1.00 98.25 609 LEU A N 1
ATOM 4592 C CA . LEU A 1 609 ? -10.673 -3.156 20.926 1.00 98.25 609 LEU A CA 1
ATOM 4593 C C . LEU A 1 609 ? -10.527 -3.619 22.383 1.00 98.25 609 LEU A C 1
ATOM 4595 O O . LEU A 1 609 ? -11.325 -3.229 23.234 1.00 98.25 609 LEU A O 1
ATOM 4599 N N . ASN A 1 610 ? -9.489 -4.401 22.675 1.00 97.81 610 ASN A N 1
ATOM 4600 C CA . ASN A 1 610 ? -9.237 -4.944 24.014 1.00 97.81 610 ASN A CA 1
ATOM 4601 C C . ASN A 1 610 ? -7.847 -4.527 24.512 1.00 97.81 610 ASN A C 1
ATOM 4603 O O . ASN A 1 610 ? -6.987 -4.116 23.725 1.00 97.81 610 ASN A O 1
ATOM 4607 N N . GLY A 1 611 ? -7.600 -4.613 25.821 1.00 96.06 611 GLY A N 1
ATOM 4608 C CA . GLY A 1 611 ? -6.241 -4.453 26.351 1.00 96.06 611 GLY A CA 1
ATOM 4609 C C . GLY A 1 611 ? -5.642 -3.056 26.144 1.00 96.06 611 GLY A C 1
ATOM 4610 O O . GLY A 1 611 ? -4.422 -2.922 26.037 1.00 96.06 611 GLY A O 1
ATOM 4611 N N . TRP A 1 612 ? -6.458 -1.995 26.054 1.00 95.25 612 TRP A N 1
ATOM 4612 C CA . TRP A 1 612 ? -6.002 -0.655 25.638 1.00 95.25 612 TRP A CA 1
ATOM 4613 C C . TRP A 1 612 ? -4.895 -0.060 26.521 1.00 95.25 612 TRP A C 1
ATOM 4615 O O . TRP A 1 612 ? -4.100 0.757 26.050 1.00 95.25 612 TRP A O 1
ATOM 4625 N N . SER A 1 613 ? -4.790 -0.480 27.784 1.00 92.69 613 SER A N 1
ATOM 4626 C CA . SER A 1 613 ? -3.706 -0.065 28.682 1.00 92.69 613 SER A CA 1
ATOM 4627 C C . SER A 1 613 ? -2.321 -0.540 28.211 1.00 92.69 613 SER A C 1
ATOM 4629 O O . SER A 1 613 ? -1.315 0.094 28.537 1.00 92.69 613 SER A O 1
ATOM 4631 N N . GLY A 1 614 ? -2.269 -1.594 27.386 1.00 91.44 614 GLY A N 1
ATOM 4632 C CA . GLY A 1 614 ? -1.065 -2.139 26.754 1.00 91.44 614 GLY A CA 1
ATOM 4633 C C . GLY A 1 614 ? -0.517 -1.311 25.585 1.00 91.44 614 GLY A C 1
ATOM 4634 O O . GLY A 1 614 ? 0.566 -1.615 25.078 1.00 91.44 614 GLY A O 1
ATOM 4635 N N . GLY A 1 615 ? -1.226 -0.260 25.156 1.00 92.75 615 GLY A N 1
ATOM 4636 C CA . GLY A 1 615 ? -0.779 0.670 24.119 1.00 92.75 615 GLY A CA 1
ATOM 4637 C C . GLY A 1 615 ? -0.453 -0.027 22.791 1.00 92.75 615 GLY A C 1
ATOM 4638 O O . GLY A 1 615 ? -1.367 -0.541 22.149 1.00 92.75 615 GLY A O 1
ATOM 4639 N N . PRO A 1 616 ? 0.824 -0.092 22.355 1.00 86.56 616 PRO A N 1
ATOM 4640 C CA . PRO A 1 616 ? 1.217 -0.813 21.139 1.00 86.56 616 PRO A CA 1
ATOM 4641 C C . PRO A 1 616 ? 0.844 -2.305 21.122 1.00 86.56 616 PRO A C 1
ATOM 4643 O O . PRO A 1 616 ? 0.789 -2.886 20.044 1.00 86.56 616 PRO A O 1
ATOM 4646 N N . LYS A 1 617 ? 0.591 -2.910 22.289 1.00 90.12 617 LYS A N 1
ATOM 4647 C CA . LYS A 1 617 ? 0.161 -4.310 22.434 1.00 90.12 617 LYS A CA 1
ATOM 4648 C C . LYS A 1 617 ? -1.348 -4.476 22.640 1.00 90.12 617 LYS A C 1
ATOM 4650 O O . LYS A 1 617 ? -1.781 -5.541 23.043 1.00 90.12 617 LYS A O 1
ATOM 4655 N N . ALA A 1 618 ? -2.149 -3.434 22.432 1.00 95.38 618 ALA A N 1
ATOM 4656 C CA . ALA A 1 618 ? -3.599 -3.594 22.467 1.00 95.38 618 ALA A CA 1
ATOM 4657 C C . ALA A 1 618 ? -4.078 -4.541 21.348 1.00 95.38 618 ALA A C 1
ATOM 4659 O O . ALA A 1 618 ? -3.410 -4.693 20.318 1.00 95.38 618 ALA A O 1
ATOM 4660 N N . ASP A 1 619 ? -5.260 -5.117 21.534 1.00 95.69 619 ASP A N 1
ATOM 4661 C CA . ASP A 1 619 ? -5.891 -6.008 20.564 1.00 95.69 619 ASP A CA 1
ATOM 4662 C C . ASP A 1 619 ? -6.877 -5.214 19.714 1.00 95.69 619 ASP A C 1
ATOM 4664 O O . ASP A 1 619 ? -7.786 -4.586 20.258 1.00 95.69 619 ASP A O 1
ATOM 4668 N N . ILE A 1 620 ? -6.706 -5.203 18.390 1.00 95.06 620 ILE A N 1
ATOM 4669 C CA . ILE A 1 620 ? -7.561 -4.418 17.490 1.00 95.06 620 ILE A CA 1
ATOM 4670 C C . ILE A 1 620 ? -7.924 -5.212 16.238 1.00 95.06 620 ILE A C 1
ATOM 4672 O O . ILE A 1 620 ? -7.052 -5.707 15.512 1.00 95.06 620 ILE A O 1
ATOM 4676 N N . GLY A 1 621 ? -9.221 -5.270 15.938 1.00 93.62 621 GLY A N 1
ATOM 4677 C CA . GLY A 1 621 ? -9.741 -6.156 14.908 1.00 93.62 621 GLY A CA 1
ATOM 4678 C C . GLY A 1 621 ? -11.041 -5.727 14.246 1.00 93.62 621 GLY A C 1
ATOM 4679 O O . GLY A 1 621 ? -11.872 -5.066 14.860 1.00 93.62 621 GLY A O 1
ATOM 4680 N N . ILE A 1 622 ? -11.227 -6.151 12.991 1.00 93.88 622 ILE A N 1
ATOM 4681 C CA . ILE A 1 622 ? -12.493 -6.074 12.243 1.00 93.88 622 ILE A CA 1
ATOM 4682 C C . ILE A 1 622 ? -12.784 -7.469 11.687 1.00 93.88 622 ILE A C 1
ATOM 4684 O O . ILE A 1 622 ? -11.936 -8.030 10.985 1.00 93.88 622 ILE A O 1
ATOM 4688 N N . GLY A 1 623 ? -13.975 -8.005 11.957 1.00 92.50 623 GLY A N 1
ATOM 4689 C CA . GLY A 1 623 ? -14.295 -9.405 11.668 1.00 92.50 623 GLY A CA 1
ATOM 4690 C C . GLY A 1 623 ? -13.753 -10.372 12.723 1.00 92.50 623 GLY A C 1
ATOM 4691 O O . GLY A 1 623 ? -13.059 -9.960 13.650 1.00 92.50 623 GLY A O 1
ATOM 4692 N N . ASN A 1 624 ? -14.028 -11.668 12.562 1.00 90.00 624 ASN A N 1
ATOM 4693 C CA . ASN A 1 624 ? -13.408 -12.699 13.397 1.00 90.00 624 ASN A CA 1
ATOM 4694 C C . ASN A 1 624 ? -11.889 -12.733 13.183 1.00 90.00 624 ASN A C 1
ATOM 4696 O O . ASN A 1 624 ? -11.410 -12.720 12.045 1.00 90.00 624 ASN A O 1
ATOM 4700 N N . SER A 1 625 ? -11.141 -12.826 14.277 1.00 87.75 625 SER A N 1
ATOM 4701 C CA . SER A 1 625 ? -9.698 -13.044 14.229 1.00 87.75 625 SER A CA 1
ATOM 4702 C C . SER A 1 625 ? -9.355 -14.417 13.645 1.00 87.75 625 SER A C 1
ATOM 4704 O O . SER A 1 625 ? -10.051 -15.409 13.872 1.00 87.75 625 SER A O 1
ATOM 4706 N N . ALA A 1 626 ? -8.235 -14.471 12.925 1.00 82.56 626 ALA A N 1
ATOM 4707 C CA . ALA A 1 626 ? -7.575 -15.708 12.505 1.00 82.56 626 ALA A CA 1
ATOM 4708 C C . ALA A 1 626 ? -6.255 -15.953 13.268 1.00 82.56 626 ALA A C 1
ATOM 4710 O O . ALA A 1 626 ? -5.520 -16.892 12.960 1.00 82.56 626 ALA A O 1
ATOM 4711 N N . ILE A 1 627 ? -5.924 -15.095 14.240 1.00 77.00 627 ILE A N 1
ATOM 4712 C CA . ILE A 1 627 ? -4.689 -15.195 15.020 1.00 77.00 627 ILE A CA 1
ATOM 4713 C C . ILE A 1 627 ? -4.831 -16.344 16.015 1.00 77.00 627 ILE A C 1
ATOM 4715 O O . ILE A 1 627 ? -5.810 -16.429 16.755 1.00 77.00 627 ILE A O 1
ATOM 4719 N N . THR A 1 628 ? -3.839 -17.233 16.020 1.00 79.12 628 THR A N 1
ATOM 4720 C CA . THR A 1 628 ? -3.768 -18.350 16.962 1.00 79.12 628 THR A CA 1
ATOM 4721 C C . THR A 1 628 ? -2.705 -18.056 18.009 1.00 79.12 628 THR A C 1
ATOM 4723 O O . THR A 1 628 ? -1.536 -17.889 17.669 1.00 79.12 628 THR A O 1
ATOM 4726 N N . LYS A 1 629 ? -3.105 -18.021 19.278 1.00 75.44 629 LYS A N 1
ATOM 4727 C CA . LYS A 1 629 ? -2.238 -17.855 20.447 1.00 75.44 629 LYS A CA 1
ATOM 4728 C C . LYS A 1 629 ? -2.384 -19.083 21.330 1.00 75.44 629 LYS A C 1
ATOM 4730 O O . LYS A 1 629 ? -3.489 -19.555 21.561 1.00 75.44 629 LYS A O 1
ATOM 4735 N N . GLU A 1 630 ? -1.255 -19.648 21.752 1.00 79.50 630 GLU A N 1
ATOM 4736 C CA . GLU A 1 630 ? -1.222 -20.836 22.624 1.00 79.50 630 GLU A CA 1
ATOM 4737 C C . GLU A 1 630 ? -2.072 -22.017 22.102 1.00 79.50 630 GLU A C 1
ATOM 4739 O O . GLU A 1 630 ? -2.666 -22.779 22.859 1.00 79.50 630 GLU A O 1
ATOM 4744 N N . GLY A 1 631 ? -2.136 -22.177 20.774 1.00 82.75 631 GLY A N 1
ATOM 4745 C CA . GLY A 1 631 ? -2.901 -23.242 20.116 1.00 82.75 631 GLY A CA 1
ATOM 4746 C C . GLY A 1 631 ? -4.407 -22.985 19.991 1.00 82.75 631 GLY A C 1
ATOM 4747 O O . GLY A 1 631 ? -5.115 -23.854 19.485 1.00 82.75 631 GLY A O 1
ATOM 4748 N N . LYS A 1 632 ? -4.902 -21.810 20.399 1.00 86.06 632 LYS A N 1
ATOM 4749 C CA . LYS A 1 632 ? -6.312 -21.414 20.308 1.00 86.06 632 LYS A CA 1
ATOM 4750 C C . LYS A 1 632 ? -6.497 -20.181 19.428 1.00 86.06 632 LYS A C 1
ATOM 4752 O O . LYS A 1 632 ? -5.660 -19.284 19.414 1.00 86.06 632 LYS A O 1
ATOM 4757 N N . THR A 1 633 ? -7.608 -20.128 18.699 1.00 87.62 633 THR A N 1
ATOM 4758 C CA . THR A 1 633 ? -8.013 -18.957 17.908 1.00 87.62 633 THR A CA 1
ATOM 4759 C C . THR A 1 633 ? -9.151 -18.243 18.630 1.00 87.62 633 THR A C 1
ATOM 4761 O O . THR A 1 633 ? -10.275 -18.743 18.662 1.00 87.62 633 THR A O 1
ATOM 4764 N N . HIS A 1 634 ? -8.849 -17.085 19.213 1.00 92.06 634 HIS A N 1
ATOM 4765 C CA . HIS A 1 634 ? -9.809 -16.228 19.913 1.00 92.06 634 HIS A CA 1
ATOM 4766 C C . HIS A 1 634 ? -10.474 -15.291 18.907 1.00 92.06 634 HIS A C 1
ATOM 4768 O O . HIS A 1 634 ? -9.805 -14.438 18.324 1.00 92.06 634 HIS A O 1
ATOM 4774 N N . LYS A 1 635 ? -11.765 -15.499 18.620 1.00 89.75 635 LYS A N 1
ATOM 4775 C CA . LYS A 1 635 ? -12.454 -14.842 17.487 1.00 89.75 635 LYS A CA 1
ATOM 4776 C C . LYS A 1 635 ? -12.651 -13.345 17.707 1.00 89.75 635 LYS A C 1
ATOM 4778 O O . LYS A 1 635 ? -12.752 -12.585 16.743 1.00 89.75 635 LYS A O 1
ATOM 4783 N N . ASP A 1 636 ? -12.698 -12.935 18.958 1.00 93.00 636 ASP A N 1
ATOM 4784 C CA . ASP A 1 636 ? -12.882 -11.575 19.452 1.00 93.00 636 ASP A CA 1
ATOM 4785 C C . ASP A 1 636 ? -11.580 -10.760 19.549 1.00 93.00 636 ASP A C 1
ATOM 4787 O O . ASP A 1 636 ? -11.594 -9.632 20.030 1.00 93.00 636 ASP A O 1
ATOM 4791 N N . TRP A 1 637 ? -10.472 -11.304 19.031 1.00 95.00 637 TRP A N 1
ATOM 4792 C CA . TRP A 1 637 ? -9.129 -10.708 19.044 1.00 95.00 637 TRP A CA 1
ATOM 4793 C C . TRP A 1 637 ? -8.431 -10.688 20.399 1.00 95.00 637 TRP A C 1
ATOM 4795 O O . TRP A 1 637 ? -7.319 -10.171 20.471 1.00 95.00 637 TRP A O 1
ATOM 4805 N N . THR A 1 638 ? -8.999 -11.287 21.440 1.00 95.38 638 THR A N 1
ATOM 4806 C CA . THR A 1 638 ? -8.338 -11.354 22.744 1.00 95.38 638 THR A CA 1
ATOM 4807 C C . THR A 1 638 ? -6.945 -11.987 22.640 1.00 95.38 638 THR A C 1
ATOM 4809 O O . THR A 1 638 ? -6.761 -13.055 22.050 1.00 95.38 638 THR A O 1
ATOM 4812 N N . PHE A 1 639 ? -5.949 -11.281 23.189 1.00 92.94 639 PHE A N 1
ATOM 4813 C CA . PHE A 1 639 ? -4.512 -11.594 23.167 1.00 92.94 639 PHE A CA 1
ATOM 4814 C C . PHE A 1 639 ? -3.819 -11.509 21.797 1.00 92.94 639 PHE A C 1
ATOM 4816 O O . PHE A 1 639 ? -2.725 -12.063 21.618 1.00 92.94 639 PHE A O 1
ATOM 4823 N N . ALA A 1 640 ? -4.423 -10.830 20.821 1.00 90.00 640 ALA A N 1
ATOM 4824 C CA . ALA A 1 640 ? -3.832 -10.613 19.505 1.00 90.00 640 ALA A CA 1
ATOM 4825 C C . ALA A 1 640 ? -2.522 -9.804 19.536 1.00 90.00 640 ALA A C 1
ATOM 4827 O O . ALA A 1 640 ? -1.691 -10.004 18.649 1.00 90.00 640 ALA A O 1
ATOM 4828 N N . ASP A 1 641 ? -2.326 -8.914 20.516 1.00 90.12 641 ASP A N 1
ATOM 4829 C CA . ASP A 1 641 ? -1.145 -8.054 20.682 1.00 90.12 641 ASP A CA 1
ATOM 4830 C C . ASP A 1 641 ? -0.757 -7.302 19.389 1.00 90.12 641 ASP A C 1
ATOM 4832 O O . ASP A 1 641 ? 0.421 -7.189 19.043 1.00 90.12 641 ASP A O 1
ATOM 4836 N N . ASN A 1 642 ? -1.738 -6.828 18.615 1.00 85.19 642 ASN A N 1
ATOM 4837 C CA . ASN A 1 642 ? -1.529 -6.452 17.214 1.00 85.19 642 ASN A CA 1
ATOM 4838 C C . ASN A 1 642 ? -1.716 -4.960 16.903 1.00 85.19 642 ASN A C 1
ATOM 4840 O O . ASN A 1 642 ? -1.654 -4.578 15.731 1.00 85.19 642 ASN A O 1
ATOM 4844 N N . ALA A 1 643 ? -1.941 -4.090 17.887 1.00 87.56 643 ALA A N 1
ATOM 4845 C CA . ALA A 1 643 ? -2.128 -2.661 17.629 1.00 87.56 643 ALA A CA 1
ATOM 4846 C C . ALA A 1 643 ? -0.928 -2.012 16.910 1.00 87.56 643 ALA A C 1
ATOM 4848 O O . ALA A 1 643 ? -1.110 -1.122 16.070 1.00 87.56 643 ALA A O 1
ATOM 4849 N N . ASP A 1 644 ? 0.304 -2.438 17.194 1.00 81.88 644 ASP A N 1
ATOM 4850 C CA . ASP A 1 644 ? 1.504 -1.951 16.513 1.00 81.88 644 ASP A CA 1
ATOM 4851 C C . ASP A 1 644 ? 1.585 -2.395 15.044 1.00 81.88 644 ASP A C 1
ATOM 4853 O O . ASP A 1 644 ? 2.199 -1.698 14.235 1.00 81.88 644 ASP A O 1
ATOM 4857 N N . SER A 1 645 ? 0.898 -3.468 14.655 1.00 75.88 645 SER A N 1
ATOM 4858 C CA . SER A 1 645 ? 0.863 -3.938 13.271 1.00 75.88 645 SER A CA 1
ATOM 4859 C C . SER A 1 645 ? 0.151 -2.958 12.335 1.00 75.88 645 SER A C 1
ATOM 4861 O O . SER A 1 645 ? 0.398 -2.982 11.134 1.00 75.88 645 SER A O 1
ATOM 4863 N N . TYR A 1 646 ? -0.662 -2.035 12.856 1.00 77.69 646 TYR A N 1
ATOM 4864 C CA . TYR A 1 646 ? -1.375 -1.047 12.049 1.00 77.69 646 TYR A CA 1
ATOM 4865 C C . TYR A 1 646 ? -0.614 0.285 11.941 1.00 77.69 646 TYR A C 1
ATOM 4867 O O . TYR A 1 646 ? -0.218 0.874 12.954 1.00 77.69 646 TYR A O 1
ATOM 4875 N N . SER A 1 647 ? -0.425 0.778 10.710 1.00 72.31 647 SER A N 1
ATOM 4876 C CA . SER A 1 647 ? 0.097 2.122 10.403 1.00 72.31 647 SER A CA 1
ATOM 4877 C C . SER A 1 647 ? -0.922 3.209 10.726 1.00 72.31 647 SER A C 1
ATOM 4879 O O . SER A 1 647 ? -0.552 4.245 11.272 1.00 72.31 647 SER A O 1
ATOM 4881 N N . THR A 1 648 ? -2.197 2.943 10.443 1.00 81.12 648 THR A N 1
ATOM 4882 C CA . THR A 1 648 ? -3.330 3.789 10.836 1.00 81.12 648 THR A CA 1
ATOM 4883 C C . THR A 1 648 ? -4.305 2.949 11.644 1.00 81.12 648 THR A C 1
ATOM 4885 O O . THR A 1 648 ? -4.654 1.846 11.234 1.00 81.12 648 THR A O 1
ATOM 4888 N N . LYS A 1 649 ? -4.748 3.462 12.790 1.00 90.56 649 LYS A N 1
ATOM 4889 C CA . LYS A 1 649 ? -5.779 2.841 13.624 1.00 90.56 649 LYS A CA 1
ATOM 4890 C C . LYS A 1 649 ? -6.590 3.938 14.299 1.00 90.56 649 LYS A C 1
ATOM 4892 O O . LYS A 1 649 ? -6.081 4.640 15.169 1.00 90.56 649 LYS A O 1
ATOM 4897 N N . ARG A 1 650 ? -7.824 4.143 13.844 1.00 95.94 650 ARG A N 1
ATOM 4898 C CA . ARG A 1 650 ? -8.660 5.268 14.278 1.00 95.94 650 ARG A CA 1
ATOM 4899 C C . ARG A 1 650 ? -10.070 4.788 14.589 1.00 95.94 650 ARG A C 1
ATOM 4901 O O . ARG A 1 650 ? -10.661 4.082 13.776 1.00 95.94 650 ARG A O 1
ATOM 4908 N N . LEU A 1 651 ? -10.591 5.179 15.748 1.00 98.50 651 LEU A N 1
ATOM 4909 C CA . LEU A 1 651 ? -11.962 4.901 16.172 1.00 98.50 651 LEU A CA 1
ATOM 4910 C C . LEU A 1 651 ? -12.724 6.219 16.285 1.00 98.50 651 LEU A C 1
ATOM 4912 O O . LEU A 1 651 ? -12.338 7.102 17.048 1.00 98.50 651 LEU A O 1
ATOM 4916 N N . ARG A 1 652 ? -13.818 6.351 15.538 1.00 98.62 652 ARG A N 1
ATOM 4917 C CA . ARG A 1 652 ? -14.718 7.507 15.605 1.00 98.62 652 ARG A CA 1
ATOM 4918 C C . ARG A 1 652 ? -16.096 7.062 16.055 1.00 98.62 652 ARG A C 1
ATOM 4920 O O . ARG A 1 652 ? -16.608 6.048 15.589 1.00 98.62 652 ARG A O 1
ATOM 4927 N N . ILE A 1 653 ? -16.685 7.823 16.965 1.00 98.62 653 ILE A N 1
ATOM 4928 C CA . ILE A 1 653 ? -17.939 7.478 17.632 1.00 98.62 653 ILE A CA 1
ATOM 4929 C C . ILE A 1 653 ? -18.910 8.619 17.418 1.00 98.62 653 ILE A C 1
ATOM 4931 O O . ILE A 1 653 ? -18.567 9.784 17.633 1.00 98.62 653 ILE A O 1
ATOM 4935 N N . TYR A 1 654 ? -20.118 8.283 16.992 1.00 98.44 654 TYR A N 1
ATOM 4936 C CA . TYR A 1 654 ? -21.128 9.240 16.593 1.00 98.44 654 TYR A CA 1
ATOM 4937 C C . TYR A 1 654 ? -22.473 8.950 17.249 1.00 98.44 654 TYR A C 1
ATOM 4939 O O . TYR A 1 654 ? -22.773 7.812 17.605 1.00 98.44 654 TYR A O 1
ATOM 4947 N N . VAL A 1 655 ? -23.316 9.975 17.327 1.00 98.06 655 VAL A N 1
ATOM 4948 C CA . VAL A 1 655 ? -24.706 9.865 17.777 1.00 98.06 655 VAL A CA 1
ATOM 4949 C C . VAL A 1 655 ? -25.651 10.602 16.841 1.00 98.06 655 VAL A C 1
ATOM 4951 O O . VAL A 1 655 ? -25.257 11.559 16.177 1.00 98.06 655 VAL A O 1
ATOM 4954 N N . ARG A 1 656 ? -26.913 10.181 16.788 1.00 95.75 656 ARG A N 1
ATOM 4955 C CA . ARG A 1 656 ? -27.955 10.861 16.010 1.00 95.75 656 ARG A CA 1
ATOM 4956 C C . ARG A 1 656 ? -29.215 11.060 16.849 1.00 95.75 656 ARG A C 1
ATOM 4958 O O . ARG A 1 656 ? -29.648 10.152 17.566 1.00 95.75 656 ARG A O 1
ATOM 4965 N N . SER A 1 657 ? -29.778 12.261 16.755 1.00 87.81 657 SER A N 1
ATOM 4966 C CA . SER A 1 657 ? -31.096 12.606 17.297 1.00 87.81 657 SER A CA 1
ATOM 4967 C C . SER A 1 657 ? -32.206 11.972 16.441 1.00 87.81 657 SER A C 1
ATOM 4969 O O . SER A 1 657 ? -31.932 11.439 15.367 1.00 87.81 657 SER A O 1
ATOM 4971 N N . ARG A 1 658 ? -33.442 11.950 16.946 1.00 69.50 658 ARG A N 1
ATOM 4972 C CA . ARG A 1 658 ? -34.583 11.342 16.239 1.00 69.50 658 ARG A CA 1
ATOM 4973 C C . ARG A 1 658 ? -34.993 12.129 15.006 1.00 69.50 658 ARG A C 1
ATOM 4975 O O . ARG A 1 658 ? -34.912 13.374 15.082 1.00 69.50 658 ARG A O 1
#

Radius of gyration: 32.88 Å; chains: 1; bounding box: 80×82×92 Å

Secondary structure (DSSP, 8-state):
---EEEEEEEE--TT---TTS---------BTTB------PPPTTHHHHHHTS-TTTS-B-SS-TT-TTGGGGS---EEEEEEEEEETHHHHS--S--EEEEE-PPSSSS----EEEEETTSHHHHHHHHHS----TT-EEEEEEEEEEESSSSPP-------HHHHHHHHHHHHTSSEEE-SS-TTSEEETTHHHHHHHHHHHHHHHHH-TTHHHHTT-SSS---SSSEEEETTTTEEEEB--S-SSSS-SPPPEE-HHHHHHHHHHHHHHHHTTS--S---S-BTTB-GGGSHHHHHHHTT--SSEEEEEEEESTT-TTHHHHHSSSTTGGGGTBTS---EEEEEEEE-TTT--EEEEEEEE-S--S-----PPP------------------------------------------PPPPPS------------HHHHHHHHHHHT-GGGT-PEEEEEEEGGG-SSS---SEE-TTTS-S-SEEEEEEEEEE-TT-TTTS---TTS---EEEEEEEEE-S-S-GGGSS---GGGT--EEEEEEEEEEEESSTT--EEEEEEEEEESSEEE--SSSS-STT-EEES-SSSS-EEEEE-TTS-EEEEEE-GGGGGG-EEEESS---EETTEE-TT-TT---GGGEEEEEEEEEEE--